Protein 4MTN (pdb70)

InterPro domains:
  IPR003029 S1 domain [PF00575] (108-163)
  IPR003029 S1 domain [PS50126] (108-172)
  IPR003029 S1 domain [SM00316] (106-170)
  IPR009019 K homology domain superfamily, prokaryotic type [SSF54814] (173-250)
  IPR009019 K homology domain superfamily, prokaryotic type [SSF54814] (253-314)
  IPR010213 Transcription factor NusA [TIGR01953] (72-314)
  IPR010995 DNA repair Rad51/transcription factor NusA, alpha-helical [SSF47794] (322-379)
  IPR012340 Nucleic acid-binding, OB-fold [G3DSA:2.40.50.140] (108-170)
  IPR012340 Nucleic acid-binding, OB-fold [SSF50249] (106-171)
  IPR013735 Transcription factor NusA, N-terminal [PF08529] (5-56)
  IPR013735 Transcription factor NusA, N-terminal [PF08529] (65-97)
  IPR015946 K homology domain-like, alpha/beta [G3DSA:3.30.300.20] (171-249)
  IPR015946 K homology domain-like, alpha/beta [G3DSA:3.30.300.20] (250-319)
  IPR025249 Transcription factor NusA, first KH domain [PF13184] (171-248)
  IPR030842 Transcription factor NusA, prokaryotes [PTHR22648] (4-367)
  IPR036555 NusA, N-terminal domain superfamily [G3DSA:3.30.1480.10] (1-98)
  IPR036555 NusA, N-terminal domain superfamily [SSF69705] (4-95)
  IPR058582 NusA-like, second KH domain [PF26594] (253-316)
  IPR059158 NusA, second KH domain, bacteria [cd22529] (253-311)
  IPR059258 Transcription factor NusA, bacteria [MF_00945_B] (3-389)

Secondary structure (DSSP, 8-state):
-THHHHHHHHHHHHT---HHHHHHHHHHHHHHHHHHHH-SSS-EE----TTT----EETTEE--HHHHHHHHHTTSS------HHHHHHHHHHHHHHHGGGBTSEEEEEEEEE-SSEEEEE-SSSEEEEETT--TT----SS-EEEEEEEEEE---S-EEEEESSSHHHHHHHHHHH-HHHHTTSEEEEEEEEETTTEEEEEEEESSTTS-HHHHHHTTTSHHHHHHHHHTTS-EEEEEE--SSHHHHHHH---S--SEEEEE---EEEEE--HHHHHHHH-SSSHHHHHHHHHHTSEEE---HHHHHHHHHHHHHHHTSTT--HHHHHHHHHTT--SHHHHHTS-TTT------HHHHHHHHHHHHHHHHHHHHHHHHHHHHHHGGGGG--

B-factor: mean 73.34, std 25.52, range [29.55, 222.13]

Organism: Planctopirus limnophila (strain ATCC 43296 / DSM 3776 / IFAM 1008 / Mu 290) (NCBI:txid521674)

Structure (mmCIF, N/CA/C/O backbone):
data_4MTN
#
_entry.id   4MTN
#
_cell.length_a   162.026
_cell.length_b   54.065
_cell.length_c   62.859
_cell.angle_alpha   90.000
_cell.angle_beta   110.690
_cell.angle_gamma   90.000
#
_symmetry.space_group_name_H-M   'C 1 2 1'
#
loop_
_entity.id
_entity.type
_entity.pdbx_description
1 polymer 'Transcription termination factor NusA'
2 non-polymer 'SULFATE ION'
3 water water
#
loop_
_atom_site.group_PDB
_atom_site.id
_atom_site.type_symbol
_atom_site.label_atom_id
_atom_site.label_alt_id
_atom_site.label_comp_id
_atom_site.label_asym_id
_atom_site.label_entity_id
_atom_site.label_seq_id
_atom_site.pdbx_PDB_ins_code
_atom_site.Cartn_x
_atom_site.Cartn_y
_atom_site.Cartn_z
_atom_site.occupancy
_atom_site.B_iso_or_equiv
_atom_site.auth_seq_id
_atom_site.auth_comp_id
_atom_site.auth_asym_id
_atom_site.auth_atom_id
_atom_site.pdbx_PDB_model_num
ATOM 1 N N . GLY A 1 5 ? -0.252 76.010 -8.680 1.00 102.09 3 GLY A N 1
ATOM 2 C CA . GLY A 1 5 ? 0.451 76.135 -7.417 1.00 104.60 3 GLY A CA 1
ATOM 3 C C . GLY A 1 5 ? 0.526 74.822 -6.662 1.00 107.22 3 GLY A C 1
ATOM 4 O O . GLY A 1 5 ? 1.556 74.148 -6.671 1.00 102.94 3 GLY A O 1
ATOM 5 N N . ASN A 1 6 ? -0.573 74.457 -6.008 1.00 116.04 4 ASN A N 1
ATOM 6 C CA . ASN A 1 6 ? -0.634 73.211 -5.255 1.00 120.71 4 ASN A CA 1
ATOM 7 C C . ASN A 1 6 ? -0.963 72.030 -6.159 1.00 121.75 4 ASN A C 1
ATOM 8 O O . ASN A 1 6 ? -0.968 70.881 -5.718 1.00 123.19 4 ASN A O 1
ATOM 13 N N . GLU A 1 7 ? -1.240 72.324 -7.426 1.00 121.61 5 GLU A N 1
ATOM 14 C CA . GLU A 1 7 ? -1.500 71.289 -8.419 1.00 121.22 5 GLU A CA 1
ATOM 15 C C . GLU A 1 7 ? -0.247 70.447 -8.635 1.00 115.87 5 GLU A C 1
ATOM 16 O O . GLU A 1 7 ? -0.327 69.266 -8.973 1.00 116.54 5 GLU A O 1
ATOM 22 N N . VAL A 1 8 ? 0.909 71.070 -8.431 1.00 110.18 6 VAL A N 1
ATOM 23 C CA . VAL A 1 8 ? 2.189 70.384 -8.546 1.00 104.30 6 VAL A CA 1
ATOM 24 C C . VAL A 1 8 ? 2.401 69.438 -7.367 1.00 103.50 6 VAL A C 1
ATOM 25 O O . VAL A 1 8 ? 2.945 68.345 -7.525 1.00 101.61 6 VAL A O 1
ATOM 29 N N . LEU A 1 9 ? 1.960 69.865 -6.187 1.00 104.74 7 LEU A N 1
ATOM 30 C CA . LEU A 1 9 ? 2.096 69.061 -4.976 1.00 105.34 7 LEU A CA 1
ATOM 31 C C . LEU A 1 9 ? 1.296 67.766 -5.068 1.00 111.96 7 LEU A C 1
ATOM 32 O O . LEU A 1 9 ? 1.677 66.748 -4.489 1.00 114.41 7 LEU A O 1
ATOM 37 N N . ARG A 1 10 ? 0.185 67.811 -5.796 1.00 117.50 8 ARG A N 1
ATOM 38 C CA . ARG A 1 10 ? -0.646 66.632 -6.001 1.00 121.94 8 ARG A CA 1
ATOM 39 C C . ARG A 1 10 ? 0.092 65.595 -6.839 1.00 117.62 8 ARG A C 1
ATOM 40 O O . ARG A 1 10 ? -0.057 64.391 -6.632 1.00 117.51 8 ARG A O 1
ATOM 48 N N . ILE A 1 11 ? 0.889 66.077 -7.787 1.00 107.74 9 ILE A N 1
ATOM 49 C CA . ILE A 1 11 ? 1.616 65.206 -8.702 1.00 102.96 9 ILE A CA 1
ATOM 50 C C . ILE A 1 11 ? 2.841 64.571 -8.048 1.00 105.69 9 ILE A C 1
ATOM 51 O O . ILE A 1 11 ? 3.061 63.366 -8.168 1.00 107.24 9 ILE A O 1
ATOM 56 N N . VAL A 1 12 ? 3.631 65.384 -7.352 1.00 109.73 10 VAL A N 1
ATOM 57 C CA . VAL A 1 12 ? 4.872 64.905 -6.749 1.00 112.88 10 VAL A CA 1
ATOM 58 C C . VAL A 1 12 ? 4.605 63.882 -5.647 1.00 119.77 10 VAL A C 1
ATOM 59 O O . VAL A 1 12 ? 5.439 63.019 -5.381 1.00 123.22 10 VAL A O 1
ATOM 63 N N . ASP A 1 13 ? 3.443 63.982 -5.011 1.00 122.68 11 ASP A N 1
ATOM 64 C CA . ASP A 1 13 ? 3.048 63.019 -3.991 1.00 127.32 11 ASP A CA 1
ATOM 65 C C . ASP A 1 13 ? 2.501 61.748 -4.633 1.00 129.10 11 ASP A C 1
ATOM 66 O O . ASP A 1 13 ? 2.699 60.647 -4.119 1.00 132.04 11 ASP A O 1
ATOM 71 N N . SER A 1 14 ? 1.813 61.911 -5.758 1.00 128.99 12 SER A N 1
ATOM 72 C CA . SER A 1 14 ? 1.220 60.785 -6.472 1.00 131.38 12 SER A CA 1
ATOM 73 C C . SER A 1 14 ? 2.292 59.861 -7.040 1.00 127.53 12 SER A C 1
ATOM 74 O O . SER A 1 14 ? 2.173 58.638 -6.964 1.00 132.56 12 SER A O 1
ATOM 77 N N . ILE A 1 15 ? 3.336 60.453 -7.610 1.00 113.88 13 ILE A N 1
ATOM 78 C CA . ILE A 1 15 ? 4.438 59.686 -8.179 1.00 106.92 13 ILE A CA 1
ATOM 79 C C . ILE A 1 15 ? 5.274 59.050 -7.068 1.00 106.62 13 ILE A C 1
ATOM 80 O O . ILE A 1 15 ? 5.664 57.885 -7.162 1.00 109.10 13 ILE A O 1
ATOM 85 N N . HIS A 1 16 ? 5.528 59.818 -6.011 1.00 103.97 14 HIS A N 1
ATOM 86 C CA . HIS A 1 16 ? 6.296 59.333 -4.867 1.00 104.32 14 HIS A CA 1
ATOM 87 C C . HIS A 1 16 ? 5.621 58.135 -4.203 1.00 110.25 14 HIS A C 1
ATOM 88 O O . HIS A 1 16 ? 6.290 57.222 -3.720 1.00 110.39 14 HIS A O 1
ATOM 95 N N . ARG A 1 17 ? 4.293 58.146 -4.186 1.00 118.42 15 ARG A N 1
ATOM 96 C CA . ARG A 1 17 ? 3.523 57.056 -3.597 1.00 127.00 15 ARG A CA 1
ATOM 97 C C . ARG A 1 17 ? 3.442 55.862 -4.545 1.00 129.98 15 ARG A C 1
ATOM 98 O O . ARG A 1 17 ? 3.397 54.712 -4.107 1.00 136.74 15 ARG A O 1
ATOM 106 N N . ASP A 1 18 ? 3.427 56.142 -5.845 1.00 120.51 16 ASP A N 1
ATOM 107 C CA . ASP A 1 18 ? 3.316 55.096 -6.857 1.00 119.68 16 ASP A CA 1
ATOM 108 C C . ASP A 1 18 ? 4.673 54.496 -7.218 1.00 115.63 16 ASP A C 1
ATOM 109 O O . ASP A 1 18 ? 4.923 53.316 -6.974 1.00 118.79 16 ASP A O 1
ATOM 111 N N . LYS A 1 19 ? 5.544 55.314 -7.801 1.00 110.12 17 LYS A N 1
ATOM 112 C CA . LYS A 1 19 ? 6.845 54.850 -8.279 1.00 107.85 17 LYS A CA 1
ATOM 113 C C . LYS A 1 19 ? 7.840 54.603 -7.145 1.00 109.04 17 LYS A C 1
ATOM 114 O O . LYS A 1 19 ? 8.935 54.086 -7.377 1.00 107.94 17 LYS A O 1
ATOM 116 N N . SER A 1 20 ? 7.453 54.981 -5.928 1.00 113.94 18 SER A N 1
ATOM 117 C CA . SER A 1 20 ? 8.268 54.772 -4.730 1.00 119.39 18 SER A CA 1
ATOM 118 C C . SER A 1 20 ? 9.657 55.402 -4.832 1.00 119.98 18 SER A C 1
ATOM 119 O O . SER A 1 20 ? 10.667 54.741 -4.592 1.00 122.30 18 SER A O 1
ATOM 122 N N . ILE A 1 21 ? 9.696 56.682 -5.189 1.00 114.69 19 ILE A N 1
ATOM 123 C CA . ILE A 1 21 ? 10.942 57.442 -5.207 1.00 110.41 19 ILE A CA 1
ATOM 124 C C . ILE A 1 21 ? 10.747 58.761 -4.464 1.00 107.64 19 ILE A C 1
ATOM 125 O O . ILE A 1 21 ? 9.652 59.324 -4.470 1.00 109.76 19 ILE A O 1
ATOM 130 N N . ASP A 1 22 ? 11.807 59.248 -3.825 1.00 103.27 20 ASP A N 1
ATOM 131 C CA . ASP A 1 22 ? 11.701 60.409 -2.945 1.00 100.28 20 ASP A CA 1
ATOM 132 C C . ASP A 1 22 ? 11.314 61.678 -3.701 1.00 89.82 20 ASP A C 1
ATOM 133 O O . ASP A 1 22 ? 11.556 61.797 -4.903 1.00 83.75 20 ASP A O 1
ATOM 138 N N . LYS A 1 23 ? 10.710 62.618 -2.979 1.00 87.38 21 LYS A N 1
ATOM 139 C CA . LYS A 1 23 ? 10.166 63.839 -3.566 1.00 82.65 21 LYS A CA 1
ATOM 140 C C . LYS A 1 23 ? 11.208 64.689 -4.287 1.00 77.72 21 LYS A C 1
ATOM 141 O O . LYS A 1 23 ? 10.932 65.243 -5.350 1.00 77.11 21 LYS A O 1
ATOM 147 N N . GLU A 1 24 ? 12.398 64.792 -3.703 1.00 75.83 22 GLU A N 1
ATOM 148 C CA . GLU A 1 24 ? 13.437 65.672 -4.231 1.00 73.07 22 GLU A CA 1
ATOM 149 C C . GLU A 1 24 ? 13.827 65.299 -5.659 1.00 73.43 22 GLU A C 1
ATOM 150 O O . GLU A 1 24 ? 14.133 66.170 -6.474 1.00 72.14 22 GLU A O 1
ATOM 156 N N . ILE A 1 25 ? 13.812 64.004 -5.956 1.00 74.68 23 ILE A N 1
ATOM 157 C CA . ILE A 1 25 ? 14.078 63.533 -7.309 1.00 73.90 23 ILE A CA 1
ATOM 158 C C . ILE A 1 25 ? 12.905 63.882 -8.219 1.00 75.19 23 ILE A C 1
ATOM 159 O O . ILE A 1 25 ? 13.093 64.298 -9.364 1.00 75.00 23 ILE A O 1
ATOM 164 N N . VAL A 1 26 ? 11.694 63.723 -7.694 1.00 76.78 24 VAL A N 1
ATOM 165 C CA . VAL A 1 26 ? 10.480 64.019 -8.446 1.00 74.81 24 VAL A CA 1
ATOM 166 C C . VAL A 1 26 ? 10.380 65.506 -8.778 1.00 74.17 24 VAL A C 1
ATOM 167 O O . VAL A 1 26 ? 10.033 65.874 -9.900 1.00 72.26 24 VAL A O 1
ATOM 171 N N . PHE A 1 27 ? 10.688 66.355 -7.799 1.00 74.97 25 PHE A N 1
ATOM 172 C CA . PHE A 1 27 ? 10.685 67.801 -8.005 1.00 72.12 25 PHE A CA 1
ATOM 173 C C . PHE A 1 27 ? 11.622 68.196 -9.140 1.00 70.88 25 PHE A C 1
ATOM 174 O O . PHE A 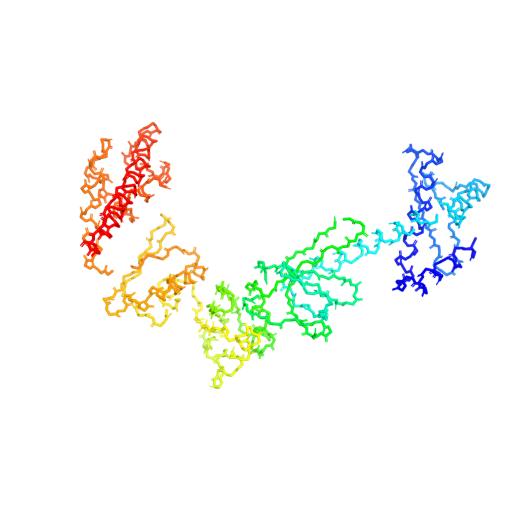1 27 ? 11.261 68.997 -10.001 1.00 70.71 25 PHE A O 1
ATOM 182 N N . GLU A 1 28 ? 12.823 67.626 -9.134 1.00 70.64 26 GLU A N 1
ATOM 183 C CA . GLU A 1 28 ? 13.800 67.878 -10.187 1.00 72.04 26 GLU A CA 1
ATOM 184 C C . GLU A 1 28 ? 13.274 67.422 -11.544 1.00 64.36 26 GLU A C 1
ATOM 185 O O . GLU A 1 28 ? 13.512 68.071 -12.562 1.00 59.91 26 GLU A O 1
ATOM 191 N N . GLY A 1 29 ? 12.555 66.304 -11.547 1.00 62.91 27 GLY A N 1
ATOM 192 C CA . GLY A 1 29 ? 11.976 65.772 -12.766 1.00 60.60 27 GLY A CA 1
ATOM 193 C C . GLY A 1 29 ? 10.891 66.671 -13.326 1.00 59.63 27 GLY A C 1
ATOM 194 O O . GLY A 1 29 ? 10.857 66.944 -14.526 1.00 59.63 27 GLY A O 1
ATOM 195 N N . VAL A 1 30 ? 10.003 67.133 -12.451 1.00 60.72 28 VAL A N 1
ATOM 196 C CA . VAL A 1 30 ? 8.918 68.023 -12.850 1.00 60.68 28 VAL A CA 1
ATOM 197 C C . VAL A 1 30 ? 9.469 69.352 -13.361 1.00 60.75 28 VAL A C 1
ATOM 198 O O . VAL A 1 30 ? 8.953 69.918 -14.325 1.00 64.17 28 VAL A O 1
ATOM 202 N N . GLU A 1 31 ? 10.525 69.838 -12.716 1.00 62.17 29 GLU A N 1
ATOM 203 C CA . GLU A 1 31 ? 11.188 71.066 -13.144 1.00 62.94 29 GLU A CA 1
ATOM 204 C C . GLU A 1 31 ? 11.707 70.935 -14.571 1.00 63.60 29 GLU A C 1
ATOM 205 O O . GLU A 1 31 ? 11.511 71.827 -15.395 1.00 68.62 29 GLU A O 1
ATOM 211 N N . GLN A 1 32 ? 12.360 69.814 -14.858 1.00 60.58 30 GLN A N 1
ATOM 212 C CA . GLN A 1 32 ? 12.908 69.566 -16.186 1.00 56.96 30 GLN A CA 1
ATOM 213 C C . GLN A 1 32 ? 11.803 69.413 -17.227 1.00 57.09 30 GLN A C 1
ATOM 214 O O . GLN A 1 32 ? 12.011 69.687 -18.409 1.00 58.68 30 GLN A O 1
ATOM 220 N N . ALA A 1 33 ? 10.629 68.974 -16.782 1.00 54.94 31 ALA A N 1
ATOM 221 C CA . ALA A 1 33 ? 9.475 68.851 -17.666 1.00 56.66 31 ALA A CA 1
ATOM 222 C C . ALA A 1 33 ? 8.910 70.229 -17.996 1.00 57.56 31 ALA A C 1
ATOM 223 O O . ALA A 1 33 ? 8.541 70.502 -19.139 1.00 57.18 31 ALA A O 1
ATOM 225 N N . ILE A 1 34 ? 8.845 71.091 -16.986 1.00 57.53 32 ILE A N 1
ATOM 226 C CA . ILE A 1 34 ? 8.408 72.469 -17.173 1.00 59.06 32 ILE A CA 1
ATOM 227 C C . ILE A 1 34 ? 9.418 73.225 -18.029 1.00 59.30 32 ILE A C 1
ATOM 228 O O . ILE A 1 34 ? 9.048 74.007 -18.906 1.00 62.51 32 ILE A O 1
ATOM 233 N N . LEU A 1 35 ? 10.697 72.972 -17.771 1.00 58.28 33 LEU A N 1
ATOM 234 C CA . LEU A 1 35 ? 11.780 73.614 -18.507 1.00 58.81 33 LEU A CA 1
ATOM 235 C C . LEU A 1 35 ? 11.726 73.275 -19.993 1.00 61.64 33 LEU A C 1
ATOM 236 O O . LEU A 1 35 ? 11.873 74.153 -20.843 1.00 61.06 33 LEU A O 1
ATOM 241 N N . SER A 1 36 ? 11.514 71.998 -20.300 1.00 62.87 34 SER A N 1
ATOM 242 C CA . SER A 1 36 ? 11.407 71.552 -21.684 1.00 65.55 34 SER A CA 1
ATOM 243 C C . SER A 1 36 ? 10.186 72.169 -22.357 1.00 61.83 34 SER A C 1
ATOM 244 O O . SER A 1 36 ? 10.224 72.514 -23.538 1.00 61.78 34 SER A O 1
ATOM 247 N N . ALA A 1 37 ? 9.106 72.307 -21.595 1.00 59.01 35 ALA A N 1
ATOM 248 C CA . ALA A 1 37 ? 7.888 72.930 -22.097 1.00 58.06 35 ALA A CA 1
ATOM 249 C C . ALA A 1 37 ? 8.107 74.419 -22.336 1.00 60.69 35 ALA A C 1
ATOM 250 O O . ALA A 1 37 ? 7.509 75.010 -23.234 1.00 62.42 35 ALA A O 1
ATOM 252 N N . ALA A 1 38 ? 8.973 75.018 -21.525 1.00 60.76 36 ALA A N 1
ATOM 253 C CA . ALA A 1 38 ? 9.299 76.431 -21.660 1.00 61.44 36 ALA A CA 1
ATOM 254 C C . ALA A 1 38 ? 10.254 76.659 -22.827 1.00 63.74 36 ALA A C 1
ATOM 255 O O . ALA A 1 38 ? 10.182 77.684 -23.504 1.00 68.73 36 ALA A O 1
ATOM 257 N N . ARG A 1 39 ? 11.148 75.699 -23.055 1.00 64.12 37 ARG A N 1
ATOM 258 C CA . ARG A 1 39 ? 12.097 75.781 -24.161 1.00 65.42 37 ARG A CA 1
ATOM 259 C C . ARG A 1 39 ? 11.384 75.758 -25.507 1.00 67.99 37 ARG A C 1
ATOM 260 O O . ARG A 1 39 ? 11.746 76.494 -26.424 1.00 69.47 37 ARG A O 1
ATOM 268 N N . LYS A 1 40 ? 10.371 74.905 -25.622 1.00 67.07 38 LYS A N 1
ATOM 269 C CA . LYS A 1 40 ? 9.642 74.757 -26.874 1.00 73.72 38 LYS A CA 1
ATOM 270 C C . LYS A 1 40 ? 8.811 75.998 -27.180 1.00 73.87 38 LYS A C 1
ATOM 271 O O . LYS A 1 40 ? 8.704 76.415 -28.333 1.00 76.20 38 LYS A O 1
ATOM 277 N N . HIS A 1 41 ? 8.221 76.584 -26.142 1.00 70.97 39 HIS A N 1
ATOM 278 C CA . HIS A 1 41 ? 7.382 77.765 -26.312 1.00 69.89 39 HIS A CA 1
ATOM 279 C C . HIS A 1 41 ? 8.195 79.024 -26.609 1.00 68.24 39 HIS A C 1
ATOM 280 O O . HIS A 1 41 ? 7.935 79.721 -27.590 1.00 70.44 39 HIS A O 1
ATOM 287 N N . PHE A 1 42 ? 9.181 79.308 -25.763 1.00 65.66 40 PHE A N 1
ATOM 288 C CA . PHE A 1 42 ? 9.961 80.538 -25.878 1.00 67.96 40 PHE A CA 1
ATOM 289 C C . PHE A 1 42 ? 11.087 80.446 -26.906 1.00 68.78 40 PHE A C 1
ATOM 290 O O . PHE A 1 42 ? 11.571 81.466 -27.396 1.00 71.38 40 PHE A O 1
ATOM 298 N N . GLY A 1 43 ? 11.500 79.227 -27.233 1.00 67.92 41 GLY A N 1
ATOM 299 C CA . GLY A 1 43 ? 12.594 79.029 -28.166 1.00 73.37 41 GLY A CA 1
ATOM 300 C C . GLY A 1 43 ? 13.919 78.827 -27.455 1.00 78.17 41 GLY A C 1
ATOM 301 O O . GLY A 1 43 ? 13.983 78.855 -26.226 1.00 75.27 41 GLY A O 1
ATOM 302 N N . GLU A 1 44 ? 14.979 78.626 -28.232 1.00 86.19 42 GLU A N 1
ATOM 303 C CA . GLU A 1 44 ? 16.303 78.372 -27.674 1.00 93.83 42 GLU A CA 1
ATOM 304 C C . GLU A 1 44 ? 17.101 79.658 -27.471 1.00 104.45 42 GLU A C 1
ATOM 305 O O . GLU A 1 44 ? 18.191 79.635 -26.899 1.00 105.86 42 GLU A O 1
ATOM 307 N N . GLU A 1 45 ? 16.555 80.774 -27.945 1.00 114.70 43 GLU A N 1
ATOM 308 C CA . GLU A 1 45 ? 17.237 82.063 -27.866 1.00 120.40 43 GLU A CA 1
ATOM 309 C C . GLU A 1 45 ? 17.465 82.521 -26.426 1.00 118.41 43 GLU A C 1
ATOM 310 O O . GLU A 1 45 ? 18.597 82.786 -26.022 1.00 119.65 43 GLU A O 1
ATOM 312 N N . GLU A 1 46 ? 16.385 82.609 -25.657 1.00 113.35 44 GLU A N 1
ATOM 313 C CA . GLU A 1 46 ? 16.456 83.118 -24.291 1.00 108.60 44 GLU A CA 1
ATOM 314 C C . GLU A 1 46 ? 16.910 82.054 -23.297 1.00 103.90 44 GLU A C 1
ATOM 315 O O . GLU A 1 46 ? 16.536 80.886 -23.408 1.00 103.62 44 GLU A O 1
ATOM 317 N N . VAL A 1 47 ? 17.717 82.468 -22.325 1.00 98.17 45 VAL A N 1
ATOM 318 C CA . VAL A 1 47 ? 18.148 81.579 -21.252 1.00 88.31 45 VAL A CA 1
ATOM 319 C C . VAL A 1 47 ? 16.987 81.320 -20.299 1.00 80.32 45 VAL A C 1
ATOM 320 O O . VAL A 1 47 ? 16.384 82.256 -19.776 1.00 80.41 45 VAL A O 1
ATOM 324 N N . ILE A 1 48 ? 16.673 80.048 -20.077 1.00 74.04 46 ILE A N 1
ATOM 325 C CA . ILE A 1 48 ? 15.526 79.688 -19.253 1.00 69.82 46 ILE A CA 1
ATOM 326 C C . ILE A 1 48 ? 15.935 78.879 -18.026 1.00 70.28 46 ILE A C 1
ATOM 327 O O . ILE A 1 48 ? 16.738 77.950 -18.116 1.00 69.54 46 ILE A O 1
ATOM 332 N N . GLU A 1 49 ? 15.378 79.247 -16.877 1.00 72.86 47 GLU A N 1
ATOM 333 C CA . GLU A 1 49 ? 15.603 78.511 -15.640 1.00 75.80 47 GLU A CA 1
ATOM 334 C C . GLU A 1 49 ? 14.285 78.341 -14.893 1.00 72.49 47 GLU A C 1
ATOM 335 O O . GLU A 1 49 ? 13.425 79.221 -14.924 1.00 69.23 47 GLU A O 1
ATOM 341 N N . VAL A 1 50 ? 14.128 77.202 -14.228 1.00 73.47 48 VAL A N 1
ATOM 342 C CA . VAL A 1 50 ? 12.885 76.897 -13.533 1.00 73.80 48 VAL A CA 1
ATOM 343 C C . VAL A 1 50 ? 13.149 76.371 -12.123 1.00 78.23 48 VAL A C 1
ATOM 344 O O . VAL A 1 50 ? 14.047 75.555 -11.907 1.00 79.18 48 VAL A O 1
ATOM 348 N N . HIS A 1 51 ? 12.373 76.862 -11.162 1.00 79.25 49 HIS A N 1
ATOM 349 C CA . HIS A 1 51 ? 12.470 76.395 -9.787 1.00 79.80 49 HIS A CA 1
ATOM 350 C C . HIS A 1 51 ? 11.089 76.210 -9.173 1.00 75.06 49 HIS A C 1
ATOM 351 O O . HIS A 1 51 ? 10.212 77.058 -9.325 1.00 74.41 49 HIS A O 1
ATOM 358 N N . ILE A 1 52 ? 10.900 75.093 -8.482 1.00 73.21 50 ILE A N 1
ATOM 359 C CA . ILE A 1 52 ? 9.652 74.842 -7.777 1.00 73.16 50 ILE A CA 1
ATOM 360 C C . ILE A 1 52 ? 9.882 74.896 -6.275 1.00 76.45 50 ILE A C 1
ATOM 361 O O . ILE A 1 52 ? 10.703 74.152 -5.742 1.00 78.04 50 ILE A O 1
ATOM 366 N N . ASP A 1 53 ? 9.166 75.790 -5.601 1.00 82.04 51 ASP A N 1
ATOM 367 C CA . ASP A 1 53 ? 9.243 75.888 -4.149 1.00 88.11 51 ASP A CA 1
ATOM 368 C C . ASP A 1 53 ? 8.781 74.571 -3.539 1.00 88.51 51 ASP A C 1
ATOM 369 O O . ASP A 1 53 ? 7.706 74.073 -3.863 1.00 91.00 51 ASP A O 1
ATOM 374 N N . ARG A 1 54 ? 9.603 74.004 -2.663 1.00 88.85 52 ARG A N 1
ATOM 375 C CA . ARG A 1 54 ? 9.331 72.684 -2.108 1.00 89.40 52 ARG A CA 1
ATOM 376 C C . ARG A 1 54 ? 8.100 72.676 -1.203 1.00 95.58 52 ARG A C 1
ATOM 377 O O . ARG A 1 54 ? 7.285 71.756 -1.264 1.00 96.80 52 ARG A O 1
ATOM 385 N N . THR A 1 55 ? 7.970 73.697 -0.362 1.00 100.70 53 THR A N 1
ATOM 386 C CA . THR A 1 55 ? 6.847 73.773 0.566 1.00 107.72 53 THR A CA 1
ATOM 387 C C . THR A 1 55 ? 5.521 74.095 -0.126 1.00 111.38 53 THR A C 1
ATOM 388 O O . THR A 1 55 ? 4.546 73.358 0.016 1.00 115.09 53 THR A O 1
ATOM 392 N N . SER A 1 56 ? 5.490 75.196 -0.872 1.00 111.76 54 SER A N 1
ATOM 393 C CA . SER A 1 56 ? 4.256 75.656 -1.507 1.00 115.22 54 SER A CA 1
ATOM 394 C C . SER A 1 56 ? 3.941 74.923 -2.811 1.00 111.54 54 SER A C 1
ATOM 395 O O . SER A 1 56 ? 2.792 74.565 -3.065 1.00 114.26 54 SER A O 1
ATOM 398 N N . GLY A 1 57 ? 4.959 74.709 -3.638 1.00 107.83 55 GLY A N 1
ATOM 399 C CA . GLY A 1 57 ? 4.778 73.996 -4.890 1.00 104.29 55 GLY A CA 1
ATOM 400 C C . GLY A 1 57 ? 4.633 74.893 -6.105 1.00 102.01 55 GLY A C 1
ATOM 401 O O . GLY A 1 57 ? 4.442 74.407 -7.219 1.00 100.56 55 GLY A O 1
ATOM 402 N N . GLN A 1 58 ? 4.723 76.203 -5.896 1.00 102.40 56 GLN A N 1
ATOM 403 C CA . GLN A 1 58 ? 4.559 77.161 -6.987 1.00 100.38 56 GLN A CA 1
ATOM 404 C C . GLN A 1 58 ? 5.814 77.257 -7.855 1.00 92.74 56 GLN A C 1
ATOM 405 O O . GLN A 1 58 ? 6.894 77.589 -7.365 1.00 91.34 56 GLN A O 1
ATOM 411 N N . PRO A 1 59 ? 5.670 76.952 -9.154 1.00 92.46 57 PRO A N 1
ATOM 412 C CA . PRO A 1 59 ? 6.770 76.988 -10.127 1.00 90.16 57 PRO A CA 1
ATOM 413 C C . PRO A 1 59 ? 7.285 78.400 -10.402 1.00 93.04 57 PRO A C 1
ATOM 414 O O . PRO A 1 59 ? 6.495 79.318 -10.622 1.00 91.64 57 PRO A O 1
ATOM 426 N N . VAL A 1 61 ? 9.467 80.385 -13.068 1.00 92.17 59 VAL A N 1
ATOM 427 C CA . VAL A 1 61 ? 10.052 80.279 -14.401 1.00 92.39 59 VAL A CA 1
ATOM 428 C C . VAL A 1 61 ? 10.592 81.619 -14.891 1.00 93.41 59 VAL A C 1
ATOM 429 O O . VAL A 1 61 ? 9.841 82.581 -15.053 1.00 94.85 59 VAL A O 1
ATOM 433 N N . LYS A 1 62 ? 11.899 81.671 -15.131 1.00 94.28 60 LYS A N 1
ATOM 434 C CA . LYS A 1 62 ? 12.545 82.898 -15.584 1.00 99.70 60 LYS A CA 1
ATOM 435 C C . LYS A 1 62 ? 13.133 82.762 -16.985 1.00 98.21 60 LYS A C 1
ATOM 436 O O . LYS A 1 62 ? 13.730 81.741 -17.325 1.00 95.79 60 LYS A O 1
ATOM 442 N N . THR A 1 63 ? 12.960 83.805 -17.790 1.00 100.53 61 THR A N 1
ATOM 443 C CA . THR A 1 63 ? 13.582 83.876 -19.107 1.00 101.85 61 THR A CA 1
ATOM 444 C C . THR A 1 63 ? 14.545 85.057 -19.154 1.00 107.88 61 THR A C 1
ATOM 445 O O . THR A 1 63 ? 14.126 86.211 -19.054 1.00 112.67 61 THR A O 1
ATOM 449 N N . ASN A 1 64 ? 15.834 84.753 -19.300 1.00 110.17 62 ASN A N 1
ATOM 450 C CA . ASN A 1 64 ? 16.898 85.755 -19.255 1.00 113.91 62 ASN A CA 1
ATOM 451 C C . ASN A 1 64 ? 16.877 86.555 -17.955 1.00 115.82 62 ASN A C 1
ATOM 452 O O . ASN A 1 64 ? 17.157 87.754 -17.947 1.00 121.06 62 ASN A O 1
ATOM 457 N N . GLY A 1 65 ? 16.540 85.881 -16.859 1.00 110.24 63 GLY A N 1
ATOM 458 C CA . GLY A 1 65 ? 16.496 86.511 -15.553 1.00 108.87 63 GLY A CA 1
ATOM 459 C C . GLY A 1 65 ? 15.188 87.227 -15.277 1.00 106.51 63 GLY A C 1
ATOM 460 O O . GLY A 1 65 ? 14.984 87.767 -14.190 1.00 106.56 63 GLY A O 1
ATOM 461 N N . ARG A 1 66 ? 14.299 87.228 -16.264 1.00 105.74 64 ARG A N 1
ATOM 462 C CA . ARG A 1 66 ? 13.020 87.918 -16.143 1.00 108.07 64 ARG A CA 1
ATOM 463 C C . ARG A 1 66 ? 11.865 86.933 -15.984 1.00 106.75 64 ARG A C 1
ATOM 464 O O . ARG A 1 66 ? 11.844 85.881 -16.621 1.00 103.40 64 ARG A O 1
ATOM 472 N N . GLU A 1 67 ? 10.907 87.285 -15.133 1.00 113.35 65 GLU A N 1
ATOM 473 C CA . GLU A 1 67 ? 9.727 86.458 -14.914 1.00 117.74 65 GLU A CA 1
ATOM 474 C C . GLU A 1 67 ? 8.839 86.412 -16.152 1.00 117.76 65 GLU A C 1
ATOM 475 O O . GLU A 1 67 ? 8.925 87.278 -17.023 1.00 120.31 65 GLU A O 1
ATOM 481 N N . ILE A 1 68 ? 7.988 85.394 -16.225 1.00 113.83 66 ILE A N 1
ATOM 482 C CA . ILE A 1 68 ? 7.062 85.251 -17.342 1.00 106.41 66 ILE A CA 1
ATOM 483 C C . ILE A 1 68 ? 5.629 85.495 -16.878 1.00 106.75 66 ILE A C 1
ATOM 484 O O . ILE A 1 68 ? 5.302 85.283 -15.709 1.00 105.66 66 ILE A O 1
ATOM 489 N N . ASP A 1 69 ? 4.788 85.963 -17.796 1.00 108.81 67 ASP A N 1
ATOM 490 C CA . ASP A 1 69 ? 3.397 86.284 -17.486 1.00 111.73 67 ASP A CA 1
ATOM 491 C C . ASP A 1 69 ? 2.640 85.083 -16.932 1.00 110.30 67 ASP A C 1
ATOM 492 O O . ASP A 1 69 ? 2.904 83.943 -17.311 1.00 107.80 67 ASP A O 1
ATOM 497 N N . ARG A 1 70 ? 1.702 85.350 -16.027 1.00 114.51 68 ARG A N 1
ATOM 498 C CA . ARG A 1 70 ? 0.869 84.305 -15.441 1.00 117.82 68 ARG A CA 1
ATOM 499 C C . ARG A 1 70 ? 0.054 83.594 -16.515 1.00 118.03 68 ARG A C 1
ATOM 500 O O . ARG A 1 70 ? -0.243 82.405 -16.399 1.00 116.43 68 ARG A O 1
ATOM 508 N N . ASP A 1 71 ? -0.309 84.341 -17.554 1.00 119.64 69 ASP A N 1
ATOM 509 C CA . ASP A 1 71 ? -1.046 83.799 -18.688 1.00 120.54 69 ASP A CA 1
ATOM 510 C C . ASP A 1 71 ? -0.295 82.648 -19.349 1.00 120.05 69 ASP A C 1
ATOM 511 O O . ASP A 1 71 ? -0.749 81.504 -19.327 1.00 120.64 69 ASP A O 1
ATOM 516 N N . GLU A 1 72 ? 0.858 82.961 -19.933 1.00 118.34 70 GLU A N 1
ATOM 517 C CA . GLU A 1 72 ? 1.663 81.970 -20.639 1.00 115.23 70 GLU A CA 1
ATOM 518 C C . GLU A 1 72 ? 2.201 80.892 -19.701 1.00 110.01 70 GLU A C 1
ATOM 519 O O . GLU A 1 72 ? 2.452 79.763 -20.124 1.00 107.98 70 GLU A O 1
ATOM 525 N N . LEU A 1 73 ? 2.379 81.242 -18.431 1.00 107.23 71 LEU A N 1
ATOM 526 C CA . LEU A 1 73 ? 2.820 80.277 -17.431 1.00 102.71 71 LEU A CA 1
ATOM 527 C C . LEU A 1 73 ? 1.725 79.248 -17.173 1.00 104.85 71 LEU A C 1
ATOM 528 O O . LEU A 1 73 ? 2.006 78.073 -16.935 1.00 102.48 71 LEU A O 1
ATOM 533 N N . GLY A 1 74 ? 0.476 79.699 -17.227 1.00 110.19 72 GLY A N 1
ATOM 534 C CA . GLY A 1 74 ? -0.663 78.818 -17.059 1.00 112.70 72 GLY A CA 1
ATOM 535 C C . GLY A 1 74 ? -0.769 77.811 -18.188 1.00 110.12 72 GLY A C 1
ATOM 536 O O . GLY A 1 74 ? -1.148 76.660 -17.972 1.00 106.70 72 GLY A O 1
ATOM 537 N N . ASP A 1 75 ? -0.429 78.249 -19.397 1.00 105.36 73 ASP A N 1
ATOM 538 C CA . ASP A 1 75 ? -0.449 77.375 -20.565 1.00 103.44 73 ASP A CA 1
ATOM 539 C C . ASP A 1 75 ? 0.610 76.284 -20.452 1.00 97.32 73 ASP A C 1
ATOM 540 O O . ASP A 1 75 ? 0.382 75.143 -20.849 1.00 94.87 73 ASP A O 1
ATOM 545 N N . ILE A 1 76 ? 1.768 76.644 -19.907 1.00 96.96 74 ILE A N 1
ATOM 546 C CA . ILE A 1 76 ? 2.866 75.698 -19.731 1.00 96.64 74 ILE A CA 1
ATOM 547 C C . ILE A 1 76 ? 2.525 74.629 -18.695 1.00 100.70 74 ILE A C 1
ATOM 548 O O . ILE A 1 76 ? 2.734 73.437 -18.927 1.00 99.17 74 ILE A O 1
ATOM 553 N N . LEU A 1 77 ? 1.994 75.061 -17.555 1.00 107.81 75 LEU A N 1
ATOM 554 C CA . LEU A 1 77 ? 1.658 74.148 -16.467 1.00 109.99 75 LEU A CA 1
ATOM 555 C C . LEU A 1 77 ? 0.521 73.201 -16.848 1.00 114.51 75 LEU A C 1
ATOM 556 O O . LEU A 1 77 ? 0.447 72.076 -16.353 1.00 114.30 75 LEU A O 1
ATOM 561 N N . GLY A 1 78 ? -0.362 73.663 -17.727 1.00 113.42 76 GLY A N 1
ATOM 562 C CA . GLY A 1 78 ? -1.483 72.856 -18.171 1.00 112.68 76 GLY A CA 1
ATOM 563 C C . GLY A 1 78 ? -1.123 71.966 -19.345 1.00 109.46 76 GLY A C 1
ATOM 564 O O . GLY A 1 78 ? -1.878 71.064 -19.708 1.00 110.79 76 GLY A O 1
ATOM 565 N N . ARG A 1 79 ? 0.038 72.223 -19.939 1.00 105.03 77 ARG A N 1
ATOM 566 C CA . ARG A 1 79 ? 0.506 71.452 -21.086 1.00 103.57 77 ARG A CA 1
ATOM 567 C C . ARG A 1 79 ? 1.378 70.288 -20.622 1.00 100.41 77 ARG A C 1
ATOM 568 O O . ARG A 1 79 ? 1.844 69.482 -21.426 1.00 98.20 77 ARG A O 1
ATOM 576 N N . ILE A 1 80 ? 1.584 70.209 -19.312 1.00 102.89 78 ILE A N 1
ATOM 577 C CA . ILE A 1 80 ? 2.425 69.179 -18.716 1.00 104.44 78 ILE A CA 1
ATOM 578 C C . ILE A 1 80 ? 1.601 68.264 -17.819 1.00 110.72 78 ILE A C 1
ATOM 579 O O . ILE A 1 80 ? 1.496 67.063 -18.068 1.00 110.48 78 ILE A O 1
ATOM 581 N N . SER A 1 81 ? 1.028 68.850 -16.770 1.00 119.28 79 SER A N 1
ATOM 582 C CA . SER A 1 81 ? 0.222 68.122 -15.791 1.00 123.68 79 SER A CA 1
ATOM 583 C C . SER A 1 81 ? -0.907 67.322 -16.437 1.00 127.35 79 SER A C 1
ATOM 584 O O . SER A 1 81 ? -1.297 66.268 -15.935 1.00 130.18 79 SER A O 1
ATOM 586 N N . ALA A 1 82 ? -1.429 67.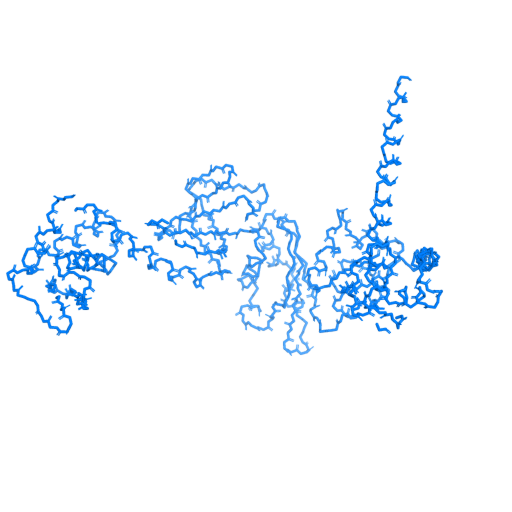828 -17.549 1.00 129.18 80 ALA A N 1
ATOM 587 C CA . ALA A 1 82 ? -2.465 67.123 -18.291 1.00 131.21 80 ALA A CA 1
ATOM 588 C C . ALA A 1 82 ? -1.887 65.887 -18.973 1.00 129.91 80 ALA A C 1
ATOM 589 O O . ALA A 1 82 ? -0.743 65.897 -19.429 1.00 129.26 80 ALA A O 1
ATOM 591 N N . GLN A 1 83 ? -2.681 64.823 -19.041 1.00 129.16 81 GLN A N 1
ATOM 592 C CA . GLN A 1 83 ? -2.215 63.558 -19.599 1.00 125.97 81 GLN A CA 1
ATOM 593 C C . GLN A 1 83 ? -2.019 63.639 -21.111 1.00 124.84 81 GLN A C 1
ATOM 594 O O . GLN A 1 83 ? -2.937 63.997 -21.851 1.00 126.39 81 GLN A O 1
ATOM 596 N N . THR A 1 84 ? -0.815 63.298 -21.561 1.00 120.39 82 THR A N 1
ATOM 597 C CA . THR A 1 84 ? -0.486 63.315 -22.981 1.00 118.54 82 THR A CA 1
ATOM 598 C C . THR A 1 84 ? 0.709 62.414 -23.271 1.00 115.83 82 THR A C 1
ATOM 599 O O . THR A 1 84 ? 1.150 62.299 -24.415 1.00 116.49 82 THR A O 1
ATOM 601 N N . LYS A 1 86 ? 2.338 63.296 -19.956 1.00 104.28 84 LYS A N 1
ATOM 602 C CA . LYS A 1 86 ? 2.031 62.330 -18.908 1.00 104.25 84 LYS A CA 1
ATOM 603 C C . LYS A 1 86 ? 3.222 61.421 -18.628 1.00 103.33 84 LYS A C 1
ATOM 604 O O . LYS A 1 86 ? 3.866 61.531 -17.584 1.00 102.36 84 LYS A O 1
ATOM 606 N N . GLN A 1 87 ? 3.508 60.521 -19.564 1.00 104.84 85 GLN A N 1
ATOM 607 C CA . GLN A 1 87 ? 4.632 59.602 -19.420 1.00 103.20 85 GLN A CA 1
ATOM 608 C C . GLN A 1 87 ? 5.940 60.295 -19.787 1.00 99.27 85 GLN A C 1
ATOM 609 O O . GLN A 1 87 ? 7.024 59.812 -19.457 1.00 97.93 85 GLN A O 1
ATOM 615 N N . VAL A 1 88 ? 5.829 61.429 -20.472 1.00 96.39 86 VAL A N 1
ATOM 616 C CA . VAL A 1 88 ? 6.994 62.218 -20.852 1.00 91.27 86 VAL A CA 1
ATOM 617 C C . VAL A 1 88 ? 7.637 62.837 -19.616 1.00 88.83 86 VAL A C 1
ATOM 618 O O . VAL A 1 88 ? 8.861 62.942 -19.522 1.00 87.72 86 VAL A O 1
ATOM 630 N N . ILE A 1 90 ? 7.463 61.537 -16.591 1.00 85.69 88 ILE A N 1
ATOM 631 C CA . ILE A 1 90 ? 8.070 60.424 -15.870 1.00 85.84 88 ILE A CA 1
ATOM 632 C C . ILE A 1 90 ? 9.438 60.092 -16.459 1.00 85.62 88 ILE A C 1
ATOM 633 O O . ILE A 1 90 ? 10.348 59.672 -15.744 1.00 82.98 88 ILE A O 1
ATOM 638 N N . GLN A 1 91 ? 9.576 60.292 -17.766 1.00 87.61 89 GLN A N 1
ATOM 639 C CA . GLN A 1 91 ? 10.852 60.085 -18.442 1.00 90.64 89 GLN A CA 1
ATOM 640 C C . GLN A 1 91 ? 11.890 61.078 -17.927 1.00 87.55 89 GLN A C 1
ATOM 641 O O . GLN A 1 91 ? 13.078 60.766 -17.851 1.00 88.38 89 GLN A O 1
ATOM 647 N N . LYS A 1 92 ? 11.432 62.275 -17.572 1.00 79.83 90 LYS A N 1
ATOM 648 C CA . LYS A 1 92 ? 12.298 63.285 -16.977 1.00 70.74 90 LYS A CA 1
ATOM 649 C C . LYS A 1 92 ? 12.611 62.943 -15.523 1.00 62.14 90 LYS A C 1
ATOM 650 O O . LYS A 1 92 ? 13.719 63.183 -15.044 1.00 56.80 90 LYS A O 1
ATOM 656 N N . ILE A 1 93 ? 11.626 62.383 -14.826 1.00 63.27 91 ILE A N 1
ATOM 657 C CA . ILE A 1 93 ? 11.801 61.989 -13.432 1.00 65.57 91 ILE A CA 1
ATOM 658 C C . ILE A 1 93 ? 12.759 60.805 -13.319 1.00 69.04 91 ILE A C 1
ATOM 659 O O . ILE A 1 93 ? 13.644 60.791 -12.462 1.00 68.50 91 ILE A O 1
ATOM 664 N N . ARG A 1 94 ? 12.580 59.817 -14.191 1.00 71.65 92 ARG A N 1
ATOM 665 C CA . ARG A 1 94 ? 13.473 58.664 -14.239 1.00 73.19 92 ARG A CA 1
ATOM 666 C C . ARG A 1 94 ? 14.875 59.089 -14.661 1.00 69.75 92 ARG A C 1
ATOM 667 O O . ARG A 1 94 ? 15.869 58.495 -14.243 1.00 66.97 92 ARG A O 1
ATOM 675 N N . GLU A 1 95 ? 14.943 60.122 -15.494 1.00 71.31 93 GLU A N 1
ATOM 676 C CA . GLU A 1 95 ? 16.218 60.672 -15.932 1.00 71.76 93 GLU A CA 1
ATOM 677 C C . GLU A 1 95 ? 16.922 61.351 -14.764 1.00 61.55 93 GLU A C 1
ATOM 678 O O . GLU A 1 95 ? 18.147 61.302 -14.649 1.00 56.09 93 GLU A O 1
ATOM 684 N N . ALA A 1 96 ? 16.135 61.980 -13.895 1.00 57.99 94 ALA A N 1
ATOM 685 C CA . ALA A 1 96 ? 16.664 62.620 -12.697 1.00 52.57 94 ALA A CA 1
ATOM 686 C C . ALA A 1 96 ? 17.143 61.574 -11.698 1.00 50.87 94 ALA A C 1
ATOM 687 O O . ALA A 1 96 ? 18.186 61.739 -11.065 1.00 48.71 94 ALA A O 1
ATOM 689 N N . GLU A 1 97 ? 16.372 60.498 -11.565 1.00 55.67 95 GLU A N 1
ATOM 690 C CA . GLU A 1 97 ? 16.727 59.394 -10.680 1.00 56.10 95 GLU A CA 1
ATOM 691 C C . GLU A 1 97 ? 18.033 58.743 -11.120 1.00 53.27 95 GLU A C 1
ATOM 692 O O . GLU A 1 97 ? 18.892 58.429 -10.297 1.00 52.44 95 GLU A O 1
ATOM 698 N N . ARG A 1 98 ? 18.173 58.547 -12.427 1.00 56.56 96 ARG A N 1
ATOM 699 C CA . ARG A 1 98 ? 19.379 57.956 -12.994 1.00 59.97 96 ARG A CA 1
ATOM 700 C C . ARG A 1 98 ? 20.596 58.847 -12.746 1.00 56.42 96 ARG A C 1
ATOM 701 O O . ARG A 1 98 ? 21.678 58.357 -12.422 1.00 53.30 96 ARG A O 1
ATOM 709 N N . ASP A 1 99 ? 20.408 60.156 -12.890 1.00 56.44 97 ASP A N 1
ATOM 710 C CA . ASP A 1 99 ? 21.476 61.121 -12.646 1.00 57.06 97 ASP A CA 1
ATOM 711 C C . ASP A 1 99 ? 21.914 61.110 -11.183 1.00 56.22 97 ASP A C 1
ATOM 712 O O . ASP A 1 99 ? 23.101 61.240 -10.881 1.00 39.89 97 ASP A O 1
ATOM 717 N N . THR A 1 100 ? 20.951 60.952 -10.281 1.00 53.76 98 THR A N 1
ATOM 718 C CA . THR A 1 100 ? 21.234 60.924 -8.851 1.00 52.32 98 THR A CA 1
ATOM 719 C C . THR A 1 100 ? 21.964 59.645 -8.452 1.00 51.37 98 THR A C 1
ATOM 720 O O . THR A 1 100 ? 22.980 59.689 -7.756 1.00 51.30 98 THR A O 1
ATOM 724 N N . LEU A 1 101 ? 21.441 58.508 -8.902 1.00 50.60 99 LEU A N 1
ATOM 725 C CA . LEU A 1 101 ? 22.030 57.212 -8.583 1.00 50.19 99 LEU A CA 1
ATOM 726 C C . LEU A 1 101 ? 23.425 57.069 -9.181 1.00 51.22 99 LEU A C 1
ATOM 727 O O . LEU A 1 101 ? 24.271 56.362 -8.634 1.00 56.13 99 LEU A O 1
ATOM 732 N N . PHE A 1 102 ? 23.660 57.740 -10.304 1.00 45.32 100 PHE A N 1
ATOM 733 C CA . PHE A 1 102 ? 24.985 57.754 -10.911 1.00 37.32 100 PHE A CA 1
ATOM 734 C C . PHE A 1 102 ? 25.981 58.475 -10.008 1.00 40.96 100 PHE A C 1
ATOM 735 O O . PHE A 1 102 ? 27.093 57.999 -9.796 1.00 36.43 100 PHE A O 1
ATOM 743 N N . ASP A 1 103 ? 25.573 59.625 -9.479 1.00 42.71 101 ASP A N 1
ATOM 744 C CA . ASP A 1 103 ? 26.442 60.440 -8.636 1.00 44.07 101 ASP A CA 1
ATOM 745 C C . ASP A 1 103 ? 26.901 59.691 -7.390 1.00 41.95 101 ASP A C 1
ATOM 746 O O . ASP A 1 103 ? 28.047 59.822 -6.961 1.00 40.89 101 ASP A O 1
ATOM 751 N N . GLU A 1 104 ? 25.997 58.907 -6.814 1.00 39.13 102 GLU A N 1
ATOM 752 C CA . GLU A 1 104 ? 26.287 58.172 -5.590 1.00 40.50 102 GLU A CA 1
ATOM 753 C C . GLU A 1 104 ? 27.190 56.967 -5.840 1.00 45.72 102 GLU A C 1
ATOM 754 O O . GLU A 1 104 ? 28.185 56.771 -5.143 1.00 54.50 102 GLU A O 1
ATOM 760 N N . TYR A 1 105 ? 26.838 56.169 -6.842 1.00 43.89 103 TYR A N 1
ATOM 761 C CA . TYR A 1 105 ? 27.512 54.898 -7.092 1.00 43.82 103 TYR A CA 1
ATOM 762 C C . TYR A 1 105 ? 28.848 55.029 -7.827 1.00 46.45 103 TYR A C 1
ATOM 763 O O . TYR A 1 105 ? 29.720 54.171 -7.682 1.00 47.11 103 TYR A O 1
ATOM 772 N N . ALA A 1 106 ? 29.013 56.092 -8.610 1.00 41.72 104 ALA A N 1
ATOM 773 C CA . ALA A 1 106 ? 30.258 56.298 -9.349 1.00 40.12 104 ALA A CA 1
ATOM 774 C C . ALA A 1 106 ? 31.430 56.578 -8.411 1.00 47.32 104 ALA A C 1
ATOM 775 O O . ALA A 1 106 ? 32.589 56.366 -8.773 1.00 50.84 104 ALA A O 1
ATOM 777 N N . GLN A 1 107 ? 31.125 57.057 -7.209 1.00 46.16 105 GLN A N 1
ATOM 778 C CA . GLN A 1 107 ? 32.152 57.320 -6.208 1.00 47.38 105 GLN A CA 1
ATOM 779 C C . GLN A 1 107 ? 32.482 56.049 -5.432 1.00 45.59 105 GLN A C 1
ATOM 780 O O . GLN A 1 107 ? 33.444 56.007 -4.667 1.00 50.21 105 GLN A O 1
ATOM 786 N N . LEU A 1 108 ? 31.670 55.017 -5.635 1.00 39.19 106 LEU A N 1
ATOM 787 C CA . LEU A 1 108 ? 31.798 53.769 -4.891 1.00 38.08 106 LEU A CA 1
ATOM 788 C C . LEU A 1 108 ? 32.637 52.719 -5.615 1.00 35.81 106 LEU A C 1
ATOM 789 O O . LEU A 1 108 ? 32.701 51.573 -5.179 1.00 31.14 106 LEU A O 1
ATOM 794 N N . ARG A 1 109 ? 33.245 53.094 -6.736 1.00 39.62 107 ARG A N 1
ATOM 795 C CA . ARG A 1 109 ? 34.053 52.153 -7.509 1.00 44.70 107 ARG A CA 1
ATOM 796 C C . ARG A 1 109 ? 35.179 51.549 -6.673 1.00 42.72 107 ARG A C 1
ATOM 797 O O . ARG A 1 109 ? 35.969 52.266 -6.059 1.00 45.21 107 ARG A O 1
ATOM 805 N N . GLY A 1 110 ? 35.237 50.221 -6.654 1.00 39.57 108 GLY A N 1
ATOM 806 C CA . GLY A 1 110 ? 36.235 49.507 -5.880 1.00 33.54 108 GLY A CA 1
ATOM 807 C C . GLY A 1 110 ? 35.765 49.190 -4.473 1.00 33.91 108 GLY A C 1
ATOM 808 O O . GLY A 1 110 ? 36.490 48.568 -3.698 1.00 37.90 108 GLY A O 1
ATOM 809 N N . GLN A 1 111 ? 34.548 49.613 -4.143 1.00 33.75 109 GLN A N 1
ATOM 810 C CA . GLN A 1 111 ? 34.010 49.425 -2.798 1.00 36.47 109 GLN A CA 1
ATOM 811 C C . GLN A 1 111 ? 32.938 48.344 -2.746 1.00 40.82 109 GLN A C 1
ATOM 812 O O . GLN A 1 111 ? 32.165 48.174 -3.688 1.00 45.02 109 GLN A O 1
ATOM 818 N N . ILE A 1 112 ? 32.894 47.624 -1.629 1.00 43.70 110 ILE A N 1
ATOM 819 C CA . ILE A 1 112 ? 31.928 46.549 -1.437 1.00 44.71 110 ILE A CA 1
ATOM 820 C C . ILE A 1 112 ? 30.505 47.083 -1.317 1.00 44.23 110 ILE A C 1
ATOM 821 O O . ILE A 1 112 ? 30.239 48.011 -0.555 1.00 43.41 110 ILE A O 1
ATOM 826 N N . VAL A 1 113 ? 29.599 46.490 -2.088 1.00 42.13 111 VAL A N 1
ATOM 827 C CA . VAL A 1 113 ? 28.179 46.798 -2.000 1.00 44.17 111 VAL A CA 1
ATOM 828 C C . VAL A 1 113 ? 27.416 45.486 -1.848 1.00 48.23 111 VAL A C 1
ATOM 829 O O . VAL A 1 113 ? 27.798 44.473 -2.431 1.00 49.91 111 VAL A O 1
ATOM 833 N N . SER A 1 114 ? 26.351 45.498 -1.052 1.00 51.93 112 SER A N 1
ATOM 834 C CA . SER A 1 114 ? 25.576 44.289 -0.806 1.00 52.17 112 SER A CA 1
ATOM 835 C C . SER A 1 114 ? 24.166 44.396 -1.377 1.00 50.93 112 SER A C 1
ATOM 836 O O . SER A 1 114 ? 23.639 45.493 -1.559 1.00 51.94 112 SER A O 1
ATOM 839 N N . GLY A 1 115 ? 23.565 43.247 -1.667 1.00 53.30 113 GLY A N 1
ATOM 840 C CA . GLY A 1 115 ? 22.216 43.205 -2.198 1.00 53.39 113 GLY A CA 1
ATOM 841 C C . GLY A 1 115 ? 21.658 41.797 -2.259 1.00 57.53 113 GLY A C 1
ATOM 842 O O . GLY A 1 115 ? 22.247 40.862 -1.716 1.00 60.32 113 GLY A O 1
ATOM 843 N N . THR A 1 116 ? 20.515 41.646 -2.921 1.00 57.41 114 THR A N 1
ATOM 844 C CA . THR A 1 116 ? 19.885 40.340 -3.068 1.00 62.27 114 THR A CA 1
ATOM 845 C C . THR A 1 116 ? 19.757 39.951 -4.537 1.00 62.49 114 THR A C 1
ATOM 846 O O . THR A 1 116 ? 19.435 40.783 -5.384 1.00 63.14 114 THR A O 1
ATOM 850 N N . VAL A 1 117 ? 20.013 38.681 -4.830 1.00 62.27 115 VAL A N 1
ATOM 851 C CA . VAL A 1 117 ? 19.901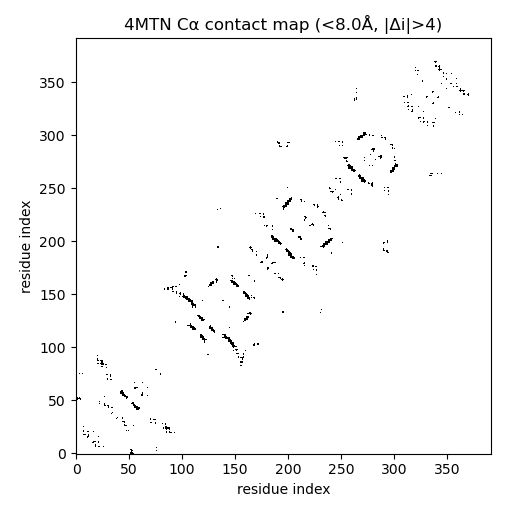 38.172 -6.191 1.00 62.78 115 VAL A CA 1
ATOM 852 C C . VAL A 1 117 ? 18.440 38.102 -6.623 1.00 66.09 115 VAL A C 1
ATOM 853 O O . VAL A 1 117 ? 17.600 37.552 -5.913 1.00 70.20 115 VAL A O 1
ATOM 857 N N . THR A 1 118 ? 18.141 38.670 -7.787 1.00 65.09 116 THR A N 1
ATOM 858 C CA . THR A 1 118 ? 16.782 38.660 -8.316 1.00 69.04 116 THR A CA 1
ATOM 859 C C . THR A 1 118 ? 16.645 37.649 -9.450 1.00 73.74 116 THR A C 1
ATOM 860 O O . THR A 1 118 ? 15.969 36.630 -9.307 1.00 77.83 116 THR A O 1
ATOM 864 N N . ARG A 1 119 ? 17.287 37.938 -10.577 1.00 74.99 117 ARG A N 1
ATOM 865 C CA . ARG A 1 119 ? 17.276 37.034 -11.721 1.00 78.42 117 ARG A CA 1
ATOM 866 C C . ARG A 1 119 ? 18.672 36.488 -11.988 1.00 74.78 117 ARG A C 1
ATOM 867 O O . ARG A 1 119 ? 19.656 37.227 -11.945 1.00 67.03 117 ARG A O 1
ATOM 875 N N . ASN A 1 120 ? 18.755 35.191 -12.262 1.00 82.71 118 ASN A N 1
ATOM 876 C CA . ASN A 1 120 ? 20.032 34.569 -12.574 1.00 88.25 118 ASN A CA 1
ATOM 877 C C . ASN A 1 120 ? 19.975 33.786 -13.880 1.00 92.94 118 ASN A C 1
ATOM 878 O O . ASN A 1 120 ? 19.322 32.746 -13.963 1.00 95.88 118 ASN A O 1
ATOM 883 N N . GLU A 1 121 ? 20.666 34.291 -14.897 1.00 94.99 119 GLU A N 1
ATOM 884 C CA . GLU A 1 121 ? 20.891 33.534 -16.121 1.00 99.65 119 GLU A CA 1
ATOM 885 C C . GLU A 1 121 ? 22.351 33.104 -16.183 1.00 98.73 119 GLU A C 1
ATOM 886 O O . GLU A 1 121 ? 23.132 33.406 -15.281 1.00 94.14 119 GLU A O 1
ATOM 892 N N . GLY A 1 122 ? 22.721 32.404 -17.249 1.00 105.32 120 GLY A N 1
ATOM 893 C CA . GLY A 1 122 ? 24.092 31.963 -17.414 1.00 104.41 120 GLY A CA 1
ATOM 894 C C . GLY A 1 122 ? 25.026 33.130 -17.664 1.00 97.96 120 GLY A C 1
ATOM 895 O O . GLY A 1 122 ? 26.143 33.165 -17.151 1.00 98.48 120 GLY A O 1
ATOM 896 N N . SER A 1 123 ? 24.553 34.095 -18.445 1.00 89.39 121 SER A N 1
ATOM 897 C CA . SER A 1 123 ? 25.371 35.228 -18.862 1.00 81.12 121 SER A CA 1
ATOM 898 C C . SER A 1 123 ? 25.615 36.244 -17.748 1.00 76.41 121 SER A C 1
ATOM 899 O O . SER A 1 123 ? 26.721 36.768 -17.613 1.00 75.82 121 SER A O 1
ATOM 902 N N . ALA A 1 124 ? 24.588 36.530 -16.953 1.00 70.21 122 ALA A N 1
ATOM 903 C CA . ALA A 1 124 ? 24.712 37.554 -15.921 1.00 62.52 122 ALA A CA 1
ATOM 904 C C . ALA A 1 124 ? 23.778 37.329 -14.735 1.00 60.06 122 ALA A C 1
ATOM 905 O O . ALA A 1 124 ? 22.801 36.587 -14.826 1.00 58.11 122 ALA A O 1
ATOM 907 N N . ILE A 1 125 ? 24.095 37.985 -13.623 1.00 59.16 123 ILE A N 1
ATOM 908 C CA . ILE A 1 125 ? 23.278 37.927 -12.417 1.00 56.54 123 ILE A CA 1
ATOM 909 C C . ILE A 1 125 ? 22.798 39.322 -12.037 1.00 50.23 123 ILE A C 1
ATOM 910 O O . ILE A 1 125 ? 23.594 40.256 -11.955 1.00 52.20 123 ILE A O 1
ATOM 915 N N . THR A 1 126 ? 21.497 39.463 -11.810 1.00 54.99 124 THR A N 1
ATOM 916 C CA . THR A 1 126 ? 20.927 40.750 -11.430 1.00 57.25 124 THR A CA 1
ATOM 917 C C . THR A 1 126 ? 20.770 40.845 -9.915 1.00 58.81 124 THR A C 1
ATOM 918 O O . THR A 1 126 ? 20.074 40.037 -9.301 1.00 61.31 124 THR A O 1
ATOM 922 N N . VAL A 1 127 ? 21.422 41.838 -9.321 1.00 58.66 125 VAL A N 1
ATOM 923 C CA . VAL A 1 127 ? 21.420 42.006 -7.872 1.00 54.97 125 VAL A CA 1
ATOM 924 C C . VAL A 1 127 ? 20.715 43.294 -7.459 1.00 56.72 125 VAL A C 1
ATOM 925 O O . VAL A 1 127 ? 21.016 44.370 -7.977 1.00 56.77 125 VAL A O 1
ATOM 929 N N . ASN A 1 128 ? 19.778 43.182 -6.523 1.00 58.93 126 ASN A N 1
ATOM 930 C CA . ASN A 1 128 ? 19.057 44.348 -6.028 1.00 60.92 126 ASN A CA 1
ATOM 931 C C . ASN A 1 128 ? 19.696 44.917 -4.769 1.00 63.32 126 ASN A C 1
ATOM 932 O O . ASN A 1 128 ? 19.650 44.302 -3.706 1.00 67.87 126 ASN A O 1
ATOM 937 N N . ILE A 1 129 ? 20.281 46.102 -4.898 1.00 61.65 127 ILE A N 1
ATOM 938 C CA . ILE A 1 129 ? 20.903 46.782 -3.769 1.00 59.61 127 ILE A CA 1
ATOM 939 C C . ILE A 1 129 ? 19.913 47.765 -3.145 1.00 64.43 127 ILE A C 1
ATOM 940 O O . ILE A 1 129 ? 20.248 48.518 -2.233 1.00 66.88 127 ILE A O 1
ATOM 945 N N . GLY A 1 130 ? 18.692 47.746 -3.671 1.00 69.58 128 GLY A N 1
ATOM 946 C CA . GLY A 1 130 ? 17.555 48.441 -3.091 1.00 73.02 128 GLY A CA 1
ATOM 947 C C . GLY A 1 130 ? 17.314 49.852 -3.588 1.00 75.90 128 GLY A C 1
ATOM 948 O O . GLY A 1 130 ? 16.180 50.329 -3.568 1.00 84.61 128 GLY A O 1
ATOM 949 N N . LYS A 1 131 ? 18.368 50.525 -4.036 1.00 73.28 129 LYS A N 1
ATOM 950 C CA . LYS A 1 131 ? 18.203 51.781 -4.757 1.00 71.86 129 LYS A CA 1
ATOM 951 C C . LYS A 1 131 ? 17.951 51.513 -6.235 1.00 69.49 129 LYS A C 1
ATOM 952 O O . LYS A 1 131 ? 17.101 52.148 -6.861 1.00 72.62 129 LYS A O 1
ATOM 958 N N . ALA A 1 132 ? 18.703 50.562 -6.781 1.00 64.92 130 ALA A N 1
ATOM 959 C CA . ALA A 1 132 ? 18.623 50.220 -8.195 1.00 62.74 130 ALA A CA 1
ATOM 960 C C . ALA A 1 132 ? 19.121 48.799 -8.435 1.00 61.01 130 ALA A C 1
ATOM 961 O O . ALA A 1 132 ? 19.778 48.210 -7.578 1.00 56.88 130 ALA A O 1
ATOM 963 N N . GLU A 1 133 ? 18.799 48.250 -9.602 1.00 61.71 131 GLU A N 1
ATOM 964 C CA . GLU A 1 133 ? 19.249 46.911 -9.965 1.00 60.35 131 GLU A CA 1
ATOM 965 C C . GLU A 1 133 ? 20.646 46.948 -10.578 1.00 53.95 131 GLU A C 1
ATOM 966 O O . GLU A 1 133 ? 20.911 47.717 -11.501 1.00 54.61 131 GLU A O 1
ATOM 972 N N . ALA A 1 134 ? 21.536 46.113 -10.053 1.00 49.59 132 ALA A N 1
ATOM 973 C CA . ALA A 1 134 ? 22.893 46.011 -10.575 1.00 46.63 132 ALA A CA 1
ATOM 974 C C . ALA A 1 134 ? 23.104 44.647 -11.220 1.00 56.09 132 ALA A C 1
ATOM 975 O O . ALA A 1 134 ? 22.471 43.666 -10.830 1.00 60.37 132 ALA A O 1
ATOM 977 N N . ILE A 1 135 ? 23.988 44.585 -12.210 1.00 54.79 133 ILE A N 1
ATOM 978 C CA . ILE A 1 135 ? 24.247 43.326 -12.895 1.00 60.35 133 ILE A CA 1
ATOM 979 C C . ILE A 1 135 ? 25.672 42.829 -12.666 1.00 58.88 133 ILE A C 1
ATOM 980 O O . ILE A 1 135 ? 26.622 43.613 -12.627 1.00 39.92 133 ILE A O 1
ATOM 985 N N . LEU A 1 136 ? 25.802 41.518 -12.499 1.00 53.86 134 LEU A N 1
ATOM 986 C CA . LEU A 1 136 ? 27.103 40.873 -12.395 1.00 46.81 134 LEU A CA 1
ATOM 987 C C . LEU A 1 136 ? 27.319 39.964 -13.604 1.00 51.86 134 LEU A C 1
ATOM 988 O O . LEU A 1 136 ? 26.710 38.899 -13.700 1.00 53.09 134 LEU A O 1
ATOM 993 N N . PRO A 1 137 ? 28.187 40.387 -14.535 1.00 49.12 135 PRO A N 1
ATOM 994 C CA . PRO A 1 137 ? 28.468 39.627 -15.758 1.00 50.48 135 PRO A CA 1
ATOM 995 C C . PRO A 1 137 ? 29.344 38.400 -15.508 1.00 55.15 135 PRO A C 1
ATOM 996 O O . PRO A 1 137 ? 29.980 38.310 -14.458 1.00 53.38 135 PRO A O 1
ATOM 1000 N N . ARG A 1 138 ? 29.363 37.475 -16.467 1.00 57.84 136 ARG A N 1
ATOM 1001 C CA . ARG A 1 138 ? 30.167 36.256 -16.373 1.00 61.83 136 ARG A CA 1
ATOM 1002 C C . ARG A 1 138 ? 31.632 36.531 -16.058 1.00 57.48 136 ARG A C 1
ATOM 1003 O O . ARG A 1 138 ? 32.211 35.908 -15.168 1.00 58.90 136 ARG A O 1
ATOM 1011 N N . SER A 1 139 ? 32.221 37.465 -16.799 1.00 54.95 137 SER A N 1
ATOM 1012 C CA . SER A 1 139 ? 33.643 37.772 -16.684 1.00 53.41 137 SER A CA 1
ATOM 1013 C C . SER A 1 139 ? 34.043 38.216 -15.280 1.00 49.06 137 SER A C 1
ATOM 1014 O O . SER A 1 139 ? 35.183 38.020 -14.860 1.00 52.15 137 SER A O 1
ATOM 1017 N N . GLU A 1 140 ? 33.102 38.818 -14.562 1.00 47.41 138 GLU A N 1
ATOM 1018 C CA . GLU A 1 140 ? 33.366 39.338 -13.224 1.00 46.77 138 GLU A CA 1
ATOM 1019 C C . GLU A 1 140 ? 32.962 38.368 -12.113 1.00 43.54 138 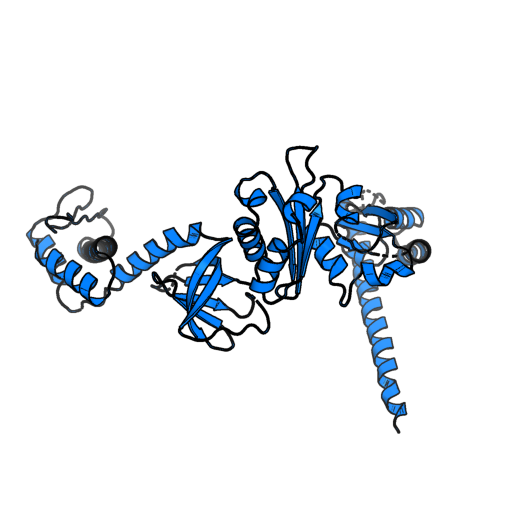GLU A C 1
ATOM 1020 O O . GLU A 1 140 ? 33.019 38.707 -10.931 1.00 40.97 138 GLU A O 1
ATOM 1034 N N . ILE A 1 142 ? 33.134 34.775 -9.861 1.00 45.25 140 ILE A N 1
ATOM 1035 C CA . ILE A 1 142 ? 33.993 33.701 -9.379 1.00 45.05 140 ILE A CA 1
ATOM 1036 C C . ILE A 1 142 ? 33.435 32.363 -9.859 1.00 49.45 140 ILE A C 1
ATOM 1037 O O . ILE A 1 142 ? 32.301 32.011 -9.535 1.00 51.75 140 ILE A O 1
ATOM 1042 N N . PRO A 1 143 ? 34.234 31.617 -10.641 1.00 51.03 141 PRO A N 1
ATOM 1043 C CA . PRO A 1 143 ? 33.826 30.375 -11.312 1.00 53.58 141 PRO A CA 1
ATOM 1044 C C . PRO A 1 143 ? 33.175 29.338 -10.396 1.00 58.75 141 PRO A C 1
ATOM 1045 O O . PRO A 1 143 ? 33.670 29.074 -9.299 1.00 55.70 141 PRO A O 1
ATOM 1049 N N . GLY A 1 144 ? 32.067 28.763 -10.857 1.00 62.42 142 GLY A N 1
ATOM 1050 C CA . GLY A 1 144 ? 31.419 27.664 -10.164 1.00 68.93 142 GLY A CA 1
ATOM 1051 C C . GLY A 1 144 ? 30.564 28.046 -8.971 1.00 72.61 142 GLY A C 1
ATOM 1052 O O . GLY A 1 144 ? 29.976 27.178 -8.326 1.00 73.70 142 GLY A O 1
ATOM 1053 N N . GLU A 1 145 ? 30.484 29.339 -8.673 1.00 75.66 143 GLU A N 1
ATOM 1054 C CA . GLU A 1 145 ? 29.716 29.797 -7.518 1.00 76.06 143 GLU A CA 1
ATOM 1055 C C . GLU A 1 145 ? 28.213 29.728 -7.762 1.00 79.05 143 GLU A C 1
ATOM 1056 O O . GLU A 1 145 ? 27.744 29.899 -8.888 1.00 80.68 143 GLU A O 1
ATOM 1062 N N . SER A 1 146 ? 27.465 29.478 -6.692 1.00 78.98 144 SER A N 1
ATOM 1063 C CA . SER A 1 146 ? 26.013 29.379 -6.767 1.00 79.06 144 SER A CA 1
ATOM 1064 C C . SER A 1 146 ? 25.337 30.598 -6.152 1.00 77.21 144 SER A C 1
ATOM 1065 O O . SER A 1 146 ? 25.529 30.900 -4.975 1.00 75.40 144 SER A O 1
ATOM 1068 N N . HIS A 1 147 ? 24.547 31.298 -6.959 1.00 75.53 145 HIS A N 1
ATOM 1069 C CA . HIS A 1 147 ? 23.788 32.442 -6.475 1.00 71.47 145 HIS A CA 1
ATOM 1070 C C . HIS A 1 147 ? 22.338 32.336 -6.934 1.00 74.46 145 HIS A C 1
ATOM 1071 O O . HIS A 1 147 ? 22.048 32.369 -8.130 1.00 77.44 145 HIS A O 1
ATOM 1078 N N . ARG A 1 148 ? 21.432 32.218 -5.969 1.00 73.44 146 ARG A N 1
ATOM 1079 C CA . ARG A 1 148 ? 20.029 31.949 -6.253 1.00 74.85 146 ARG A CA 1
ATOM 1080 C C . ARG A 1 148 ? 19.166 33.141 -5.854 1.00 72.40 146 ARG A C 1
ATOM 1081 O O . ARG A 1 148 ? 19.565 33.928 -4.997 1.00 70.50 146 ARG A O 1
ATOM 1089 N N . PRO A 1 149 ? 17.991 33.289 -6.491 1.00 75.18 147 PRO A N 1
ATOM 1090 C CA . PRO A 1 149 ? 17.068 34.390 -6.189 1.00 77.32 147 PRO A CA 1
ATOM 1091 C C . PRO A 1 149 ? 16.767 34.537 -4.697 1.00 81.45 147 PRO A C 1
ATOM 1092 O O . PRO A 1 149 ? 16.681 33.535 -3.985 1.00 85.38 147 PRO A O 1
ATOM 1096 N N . ASN A 1 150 ? 16.625 35.783 -4.248 1.00 81.17 148 ASN A N 1
ATOM 1097 C CA . ASN A 1 150 ? 16.368 36.107 -2.845 1.00 82.42 148 ASN A CA 1
ATOM 1098 C C . ASN A 1 150 ? 17.451 35.590 -1.900 1.00 77.89 148 ASN A C 1
ATOM 1099 O O . ASN A 1 150 ? 17.150 35.018 -0.852 1.00 82.19 148 ASN A O 1
ATOM 1104 N N . GLU A 1 151 ? 18.709 35.798 -2.274 1.00 72.98 149 GLU A N 1
ATOM 1105 C CA . GLU A 1 151 ? 19.833 35.429 -1.420 1.00 74.87 149 GLU A CA 1
ATOM 1106 C C . GLU A 1 151 ? 20.811 36.588 -1.279 1.00 71.39 149 GLU A C 1
ATOM 1107 O O . GLU A 1 151 ? 21.043 37.337 -2.227 1.00 69.76 149 GLU A O 1
ATOM 1113 N N . ARG A 1 152 ? 21.384 36.726 -0.088 1.00 72.66 150 ARG A N 1
ATOM 1114 C CA . ARG A 1 152 ? 22.340 37.790 0.185 1.00 71.18 150 ARG A CA 1
ATOM 1115 C C . ARG A 1 152 ? 23.637 37.579 -0.586 1.00 64.17 150 ARG A C 1
ATOM 1116 O O . ARG A 1 152 ? 24.172 36.472 -0.634 1.00 67.53 150 ARG A O 1
ATOM 1124 N N . ILE A 1 153 ? 24.132 38.652 -1.190 1.00 57.59 151 ILE A N 1
ATOM 1125 C CA . ILE A 1 153 ? 25.372 38.610 -1.951 1.00 52.72 151 ILE A CA 1
ATOM 1126 C C . ILE A 1 153 ? 26.047 39.975 -1.877 1.00 47.54 151 ILE A C 1
ATOM 1127 O O . ILE A 1 153 ? 25.373 40.999 -1.755 1.00 46.19 151 ILE A O 1
ATOM 1132 N N . ARG A 1 154 ? 27.375 39.992 -1.921 1.00 41.45 152 ARG A N 1
ATOM 1133 C CA . ARG A 1 154 ? 28.101 41.255 -1.950 1.00 43.48 152 ARG A CA 1
ATOM 1134 C C . ARG A 1 154 ? 29.286 41.205 -2.909 1.00 45.29 152 ARG A C 1
ATOM 1135 O O . ARG A 1 154 ? 29.870 40.147 -3.148 1.00 46.00 152 ARG A O 1
ATOM 1143 N N . ALA A 1 155 ? 29.625 42.366 -3.462 1.00 46.75 153 ALA A N 1
ATOM 1144 C CA . ALA A 1 155 ? 30.722 42.491 -4.411 1.00 43.11 153 ALA A CA 1
ATOM 1145 C C . ALA A 1 155 ? 31.172 43.945 -4.495 1.00 42.59 153 ALA A C 1
ATOM 1146 O O . ALA A 1 155 ? 30.619 44.812 -3.819 1.00 43.01 153 ALA A O 1
ATOM 1148 N N . VAL A 1 156 ? 32.173 44.210 -5.328 1.00 38.91 154 VAL A N 1
ATOM 1149 C CA . VAL A 1 156 ? 32.666 45.570 -5.507 1.00 41.12 154 VAL A CA 1
ATOM 1150 C C . VAL A 1 156 ? 32.125 46.162 -6.800 1.00 46.06 154 VAL A C 1
ATOM 1151 O O . VAL A 1 156 ? 31.898 45.444 -7.775 1.00 48.99 154 VAL A O 1
ATOM 1155 N N . VAL A 1 157 ? 31.902 47.471 -6.803 1.00 41.50 155 VAL A N 1
ATOM 1156 C CA . VAL A 1 157 ? 31.394 48.132 -7.994 1.00 38.96 155 VAL A CA 1
ATOM 1157 C C . VAL A 1 157 ? 32.530 48.309 -8.986 1.00 39.00 155 VAL A C 1
ATOM 1158 O O . VAL A 1 157 ? 33.514 48.990 -8.699 1.00 39.59 155 VAL A O 1
ATOM 1162 N N . LEU A 1 158 ? 32.392 47.685 -10.153 1.00 42.63 156 LEU A N 1
ATOM 1163 C CA . LEU A 1 158 ? 33.439 47.730 -11.165 1.00 42.75 156 LEU A CA 1
ATOM 1164 C C . LEU A 1 158 ? 33.419 49.037 -11.945 1.00 47.39 156 LEU A C 1
ATOM 1165 O O . LEU A 1 158 ? 34.451 49.686 -12.112 1.00 53.01 156 LEU A O 1
ATOM 1170 N N . GLU A 1 159 ? 32.239 49.421 -12.418 1.00 52.05 157 GLU A N 1
ATOM 1171 C CA . GLU A 1 159 ? 32.083 50.669 -13.152 1.00 57.70 157 GLU A CA 1
ATOM 1172 C C . GLU A 1 159 ? 30.639 51.150 -13.108 1.00 51.73 157 GLU A C 1
ATOM 1173 O O . GLU A 1 159 ? 29.719 50.365 -12.877 1.00 45.72 157 GLU A O 1
ATOM 1179 N N . VAL A 1 160 ? 30.445 52.446 -13.330 1.00 48.67 158 VAL A N 1
ATOM 1180 C CA . VAL A 1 160 ? 29.110 53.027 -13.344 1.00 44.52 158 VAL A CA 1
ATOM 1181 C C . VAL A 1 160 ? 28.928 53.897 -14.579 1.00 47.78 158 VAL A C 1
ATOM 1182 O O . VAL A 1 160 ? 29.642 54.882 -14.769 1.00 54.58 158 VAL A O 1
ATOM 1186 N N . LYS A 1 161 ? 27.971 53.525 -15.420 1.00 47.91 159 LYS A N 1
ATOM 1187 C CA . LYS A 1 161 ? 27.675 54.283 -16.628 1.00 52.65 159 LYS A CA 1
ATOM 1188 C C . LYS A 1 161 ? 26.191 54.602 -16.737 1.00 58.15 159 LYS A C 1
ATOM 1189 O O . LYS A 1 161 ? 25.342 53.827 -16.299 1.00 58.68 159 LYS A O 1
ATOM 1195 N N . LYS A 1 162 ? 25.887 55.753 -17.328 1.00 64.42 160 LYS A N 1
ATOM 1196 C CA . LYS A 1 162 ? 24.507 56.135 -17.593 1.00 70.30 160 LYS A CA 1
ATOM 1197 C C . LYS A 1 162 ? 24.241 56.160 -19.100 1.00 80.63 160 LYS A C 1
ATOM 1198 O O . LYS A 1 162 ? 24.776 56.999 -19.823 1.00 90.49 160 LYS A O 1
ATOM 1212 N N . GLY A 1 164 ? 20.773 54.392 -20.927 1.00 88.46 162 GLY A N 1
ATOM 1213 C CA . GLY A 1 164 ? 19.346 54.548 -21.140 1.00 100.81 162 GLY A CA 1
ATOM 1214 C C . GLY A 1 164 ? 18.757 55.428 -20.059 1.00 106.90 162 GLY A C 1
ATOM 1215 O O . GLY A 1 164 ? 19.499 55.998 -19.259 1.00 105.31 162 GLY A O 1
ATOM 1216 N N . PRO A 1 165 ? 17.419 55.544 -20.010 1.00 116.37 163 PRO A N 1
ATOM 1217 C CA . PRO A 1 165 ? 17.048 56.337 -18.831 1.00 118.29 163 PRO A CA 1
ATOM 1218 C C . PRO A 1 165 ? 16.955 55.462 -17.578 1.00 119.92 163 PRO A C 1
ATOM 1219 O O . PRO A 1 165 ? 15.971 55.507 -16.838 1.00 126.73 163 PRO A O 1
ATOM 1221 N N . ARG A 1 166 ? 18.007 54.678 -17.360 1.00 102.89 164 ARG A N 1
ATOM 1222 C CA . ARG A 1 166 ? 18.201 53.876 -16.160 1.00 90.78 164 ARG A CA 1
ATOM 1223 C C . ARG A 1 166 ? 19.706 53.747 -15.937 1.00 78.79 164 ARG A C 1
ATOM 1224 O O . ARG A 1 166 ? 20.477 53.693 -16.897 1.00 76.67 164 ARG A O 1
ATOM 1226 N N . VAL A 1 167 ? 20.132 53.711 -14.680 1.00 70.62 165 VAL A N 1
ATOM 1227 C CA . VAL A 1 167 ? 21.561 53.685 -14.380 1.00 63.12 165 VAL A CA 1
ATOM 1228 C C . VAL A 1 167 ? 22.102 52.255 -14.393 1.00 58.97 165 VAL A C 1
ATOM 1229 O O . VAL A 1 167 ? 21.483 51.338 -13.856 1.00 61.94 165 VAL A O 1
ATOM 1233 N N . ARG A 1 168 ? 23.253 52.069 -15.032 1.00 54.74 166 ARG A N 1
ATOM 1234 C CA . ARG A 1 168 ? 23.884 50.756 -15.111 1.00 55.06 166 ARG A CA 1
ATOM 1235 C C . ARG A 1 168 ? 25.010 50.618 -14.091 1.00 51.72 166 ARG A C 1
ATOM 1236 O O . ARG A 1 168 ? 26.014 51.325 -14.163 1.00 54.94 166 ARG A O 1
ATOM 1244 N N . VAL A 1 169 ? 24.834 49.708 -13.139 1.00 46.45 167 VAL A N 1
ATOM 1245 C CA . VAL A 1 169 ? 25.861 49.442 -12.139 1.00 44.11 167 VAL A CA 1
ATOM 1246 C C . VAL A 1 169 ? 26.424 48.035 -12.312 1.00 45.69 167 VAL A C 1
ATOM 1247 O O . VAL A 1 169 ? 25.725 47.047 -12.090 1.00 50.14 167 VAL A O 1
ATOM 1251 N N . VAL A 1 170 ? 27.688 47.952 -12.715 1.00 40.63 168 VAL A N 1
ATOM 1252 C CA . VAL A 1 170 ? 28.346 46.669 -12.938 1.00 46.55 168 VAL A CA 1
ATOM 1253 C C . VAL A 1 170 ? 29.176 46.262 -11.725 1.00 49.81 168 VAL A C 1
ATOM 1254 O O . VAL A 1 170 ? 30.015 47.032 -11.256 1.00 45.43 168 VAL A O 1
ATOM 1258 N N . LEU A 1 171 ? 28.944 45.056 -11.213 1.00 51.01 169 LEU A N 1
ATOM 1259 C CA . LEU A 1 171 ? 29.702 44.589 -10.059 1.00 46.67 169 LEU A CA 1
ATOM 1260 C C . LEU A 1 171 ? 30.779 43.586 -10.459 1.00 45.02 169 LEU A C 1
ATOM 1261 O O . LEU A 1 171 ? 30.833 43.144 -11.607 1.00 43.06 169 LEU A O 1
ATOM 1266 N N . SER A 1 172 ? 31.634 43.227 -9.506 1.00 45.68 170 SER A N 1
ATOM 1267 C CA . SER A 1 172 ? 32.598 42.150 -9.703 1.00 43.82 170 SER A CA 1
ATOM 1268 C C . SER A 1 172 ? 32.907 41.431 -8.394 1.00 43.28 170 SER A C 1
ATOM 1269 O O . SER A 1 172 ? 33.154 42.079 -7.378 1.00 45.50 170 SER A O 1
ATOM 1272 N N . ARG A 1 173 ? 32.891 40.102 -8.404 1.00 44.42 171 ARG A N 1
ATOM 1273 C CA . ARG A 1 173 ? 33.496 39.356 -7.305 1.00 37.37 171 ARG A CA 1
ATOM 1274 C C . ARG A 1 173 ? 34.882 38.851 -7.699 1.00 36.80 171 ARG A C 1
ATOM 1275 O O . ARG A 1 173 ? 35.611 38.303 -6.874 1.00 39.14 171 ARG A O 1
ATOM 1283 N N . ALA A 1 174 ? 35.237 39.044 -8.967 1.00 37.96 172 ALA A N 1
ATOM 1284 C CA . ALA A 1 174 ? 36.496 38.537 -9.503 1.00 40.88 172 ALA A CA 1
ATOM 1285 C C . ALA A 1 174 ? 37.620 39.570 -9.477 1.00 44.44 172 ALA A C 1
ATOM 1286 O O . ALA A 1 174 ? 38.779 39.241 -9.736 1.00 42.34 172 ALA A O 1
ATOM 1288 N N . HIS A 1 175 ? 37.277 40.816 -9.169 1.00 42.29 173 HIS A N 1
ATOM 1289 C CA . HIS A 1 175 ? 38.256 41.898 -9.190 1.00 40.87 173 HIS A CA 1
ATOM 1290 C C . HIS A 1 175 ? 39.165 41.825 -7.968 1.00 40.63 173 HIS A C 1
ATOM 1291 O O . HIS A 1 175 ? 38.714 41.466 -6.880 1.00 39.36 173 HIS A O 1
ATOM 1298 N N . PRO A 1 176 ? 40.455 42.152 -8.149 1.00 37.19 174 PRO A N 1
ATOM 1299 C CA . PRO A 1 176 ? 41.412 42.208 -7.039 1.00 33.79 174 PRO A CA 1
ATOM 1300 C C . PRO A 1 176 ? 40.923 43.080 -5.885 1.00 35.89 174 PRO A C 1
ATOM 1301 O O . PRO A 1 176 ? 41.161 42.745 -4.727 1.00 44.25 174 PRO A O 1
ATOM 1305 N N . ASP A 1 177 ? 40.234 44.173 -6.201 1.00 33.51 175 ASP A N 1
ATOM 1306 C CA . ASP A 1 177 ? 39.734 45.086 -5.179 1.00 29.80 175 ASP A CA 1
ATOM 1307 C C . ASP A 1 177 ? 38.791 44.399 -4.195 1.00 30.82 175 ASP A C 1
ATOM 1308 O O . ASP A 1 177 ? 38.671 44.831 -3.051 1.00 31.23 175 ASP A O 1
ATOM 1313 N N . PHE A 1 178 ? 38.126 43.335 -4.636 1.00 36.19 176 PHE A N 1
ATOM 1314 C CA . PHE A 1 178 ? 37.222 42.596 -3.758 1.00 38.12 176 PHE A CA 1
ATOM 1315 C C . PHE A 1 178 ? 37.991 41.962 -2.603 1.00 39.41 176 PHE A C 1
ATOM 1316 O O . PHE A 1 178 ? 37.552 42.005 -1.454 1.00 39.17 176 PHE A O 1
ATOM 1324 N N . VAL A 1 179 ? 39.141 41.373 -2.917 1.00 38.97 177 VAL A N 1
ATOM 1325 C CA . VAL A 1 179 ? 39.999 40.772 -1.904 1.00 41.83 177 VAL A CA 1
ATOM 1326 C C . VAL A 1 179 ? 40.549 41.839 -0.966 1.00 45.36 177 VAL A C 1
ATOM 1327 O O . VAL A 1 179 ? 40.584 41.655 0.253 1.00 45.78 177 VAL A O 1
ATOM 1331 N N . ARG A 1 180 ? 40.970 42.958 -1.549 1.00 42.94 178 ARG A N 1
ATOM 1332 C CA . ARG A 1 180 ? 41.536 44.068 -0.791 1.00 41.97 178 ARG A CA 1
ATOM 1333 C C . ARG A 1 180 ? 40.547 44.595 0.244 1.00 42.01 178 ARG A C 1
ATOM 1334 O O . ARG A 1 180 ? 40.919 44.873 1.382 1.00 46.37 178 ARG A O 1
ATOM 1342 N N . ARG A 1 181 ? 39.285 44.719 -0.154 1.00 42.11 179 ARG A N 1
ATOM 1343 C CA . ARG A 1 181 ? 38.241 45.191 0.749 1.00 41.50 179 ARG A CA 1
ATOM 1344 C C . ARG A 1 181 ? 37.984 44.192 1.872 1.00 41.99 179 ARG A C 1
ATOM 1345 O O . ARG A 1 181 ? 37.907 44.567 3.041 1.00 44.32 179 ARG A O 1
ATOM 1353 N N . LEU A 1 182 ? 37.847 42.921 1.505 1.00 40.04 180 LEU A N 1
ATOM 1354 C CA . LEU A 1 182 ? 37.555 41.865 2.468 1.00 38.45 180 LEU A CA 1
ATOM 1355 C C . LEU A 1 182 ? 38.656 41.728 3.514 1.00 37.42 180 LEU A C 1
ATOM 1356 O O . LEU A 1 182 ? 38.382 41.451 4.683 1.00 37.80 180 LEU A O 1
ATOM 1361 N N . LEU A 1 183 ? 39.899 41.924 3.090 1.00 36.10 181 LEU A N 1
ATOM 1362 C CA . LEU A 1 183 ? 41.030 41.881 4.009 1.00 37.23 181 LEU A CA 1
ATOM 1363 C C . LEU A 1 183 ? 40.973 43.049 4.986 1.00 40.82 181 LEU A C 1
ATOM 1364 O O . LEU A 1 183 ? 41.304 42.901 6.164 1.00 47.55 181 LEU A O 1
ATOM 1369 N N . GLU A 1 184 ? 40.544 44.206 4.492 1.00 36.83 182 GLU A N 1
ATOM 1370 C CA . GLU A 1 184 ? 40.409 45.394 5.326 1.00 31.19 182 GLU A CA 1
ATOM 1371 C C . GLU A 1 184 ? 39.346 45.189 6.400 1.00 36.77 182 GLU A C 1
ATOM 1372 O O . GLU A 1 184 ? 39.474 45.690 7.514 1.00 40.21 182 GLU A O 1
ATOM 1378 N N . LEU A 1 185 ? 38.300 44.443 6.062 1.00 33.10 183 LEU A N 1
ATOM 1379 C CA . LEU A 1 185 ? 37.222 44.169 7.005 1.00 36.47 183 LEU A CA 1
ATOM 1380 C C . LEU A 1 185 ? 37.627 43.135 8.053 1.00 43.54 183 LEU A C 1
ATOM 1381 O O . LEU A 1 185 ? 37.342 43.296 9.238 1.00 45.21 183 LEU A O 1
ATOM 1386 N N . GLU A 1 186 ? 38.289 42.073 7.608 1.00 45.38 184 GLU A N 1
ATOM 1387 C CA . GLU A 1 186 ? 38.595 40.947 8.483 1.00 49.30 184 GLU A CA 1
ATOM 1388 C C . GLU A 1 186 ? 39.796 41.209 9.390 1.00 46.84 184 GLU A C 1
ATOM 1389 O O . GLU A 1 186 ? 39.812 40.783 10.545 1.00 46.28 184 GLU A O 1
ATOM 1395 N N . ILE A 1 187 ? 40.801 41.904 8.865 1.00 42.41 185 ILE A N 1
ATOM 1396 C CA . ILE A 1 187 ? 42.019 42.166 9.626 1.00 41.94 185 ILE A CA 1
ATOM 1397 C C . ILE A 1 187 ? 42.019 43.568 10.228 1.00 40.29 185 ILE A C 1
ATOM 1398 O O . ILE A 1 187 ? 42.155 44.556 9.507 1.00 41.63 185 ILE A O 1
ATOM 1403 N N . PRO A 1 188 ? 41.875 43.656 11.560 1.00 43.58 186 PRO A N 1
ATOM 1404 C CA . PRO A 1 188 ? 41.831 44.939 12.271 1.00 47.00 186 PRO A CA 1
ATOM 1405 C C . PRO A 1 188 ? 43.084 45.788 12.065 1.00 48.06 186 PRO A C 1
ATOM 1406 O O . PRO A 1 188 ? 42.979 47.010 12.036 1.00 46.04 186 PRO A O 1
ATOM 1410 N N . GLU A 1 189 ? 44.245 45.156 11.916 1.00 47.56 187 GLU A N 1
ATOM 1411 C CA . GLU A 1 189 ? 45.481 45.898 11.685 1.00 45.70 187 GLU A CA 1
ATOM 1412 C C . GLU A 1 189 ? 45.433 46.679 10.372 1.00 43.11 187 GLU A C 1
ATOM 1413 O O . GLU A 1 189 ? 46.054 47.733 10.247 1.00 42.24 187 GLU A O 1
ATOM 1419 N N . VAL A 1 190 ? 44.700 46.156 9.395 1.00 44.68 188 VAL A N 1
ATOM 1420 C CA . VAL A 1 190 ? 44.615 46.793 8.087 1.00 45.03 188 VAL A CA 1
ATOM 1421 C C . VAL A 1 190 ? 43.637 47.971 8.082 1.00 48.13 188 VAL A C 1
ATOM 1422 O O . VAL A 1 190 ? 43.931 49.023 7.511 1.00 48.82 188 VAL A O 1
ATOM 1426 N N . ASN A 1 191 ? 42.485 47.806 8.726 1.00 49.66 189 ASN A N 1
ATOM 1427 C CA . ASN A 1 191 ? 41.496 48.882 8.771 1.00 54.34 189 ASN A CA 1
ATOM 1428 C C . ASN A 1 191 ? 41.870 49.964 9.779 1.00 60.09 189 ASN A C 1
ATOM 1429 O O . ASN A 1 191 ? 41.337 51.072 9.735 1.00 63.35 189 ASN A O 1
ATOM 1434 N N . GLU A 1 192 ? 42.784 49.637 10.689 1.00 62.37 190 GLU A N 1
ATOM 1435 C CA . GLU A 1 192 ? 43.317 50.619 11.629 1.00 65.87 190 GLU A CA 1
ATOM 1436 C C . GLU A 1 192 ? 44.555 51.288 11.041 1.00 63.68 190 GLU A C 1
ATOM 1437 O O . GLU A 1 192 ? 45.234 52.060 11.719 1.00 68.25 190 GLU A O 1
ATOM 1443 N N . ARG A 1 193 ? 44.851 50.943 9.787 1.00 60.33 191 ARG A N 1
ATOM 1444 C CA . ARG A 1 193 ? 45.896 51.581 8.980 1.00 58.47 191 ARG A CA 1
ATOM 1445 C C . ARG A 1 193 ? 47.319 51.214 9.408 1.00 63.00 191 ARG A C 1
ATOM 1446 O O . ARG A 1 193 ? 48.285 51.654 8.783 1.00 68.54 191 ARG A O 1
ATOM 1454 N N . ILE A 1 194 ? 47.446 50.423 10.470 1.00 61.16 192 ILE A N 1
ATOM 1455 C CA . ILE A 1 194 ? 48.754 49.964 10.936 1.00 55.32 192 ILE A CA 1
ATOM 1456 C C . ILE A 1 194 ? 49.495 49.192 9.843 1.00 55.56 192 ILE A C 1
ATOM 1457 O O . ILE A 1 194 ? 50.672 49.441 9.582 1.00 55.15 192 ILE A O 1
ATOM 1462 N N . ILE A 1 195 ? 48.794 48.258 9.207 1.00 55.81 193 ILE A N 1
ATOM 1463 C CA . ILE A 1 195 ? 49.350 47.496 8.093 1.00 52.13 193 ILE A CA 1
ATOM 1464 C C . ILE A 1 195 ? 48.734 47.965 6.777 1.00 51.87 193 ILE A C 1
ATOM 1465 O O . ILE A 1 195 ? 47.522 48.157 6.688 1.00 55.03 193 ILE A O 1
ATOM 1470 N N . GLU A 1 196 ? 49.570 48.156 5.761 1.00 51.28 194 GLU A N 1
ATOM 1471 C CA . GLU A 1 196 ? 49.092 48.609 4.458 1.00 52.08 194 GLU A CA 1
ATOM 1472 C C . GLU A 1 196 ? 49.259 47.538 3.384 1.00 50.05 194 GLU A C 1
ATOM 1473 O O . GLU A 1 196 ? 50.237 46.792 3.385 1.00 45.24 194 GLU A O 1
ATOM 1479 N N . ILE A 1 197 ? 48.298 47.469 2.467 1.00 48.20 195 ILE A N 1
ATOM 1480 C CA . ILE A 1 197 ? 48.390 46.545 1.344 1.00 41.99 195 ILE A CA 1
ATOM 1481 C C . ILE A 1 197 ? 49.000 47.262 0.148 1.00 39.90 195 ILE A C 1
ATOM 1482 O O . ILE A 1 197 ? 48.372 48.136 -0.449 1.00 42.36 195 ILE A O 1
ATOM 1487 N N . ARG A 1 198 ? 50.232 46.895 -0.189 1.00 40.08 196 ARG A N 1
ATOM 1488 C CA . ARG A 1 198 ? 50.971 47.567 -1.251 1.00 43.74 196 ARG A CA 1
ATOM 1489 C C . ARG A 1 198 ? 50.628 47.062 -2.651 1.00 49.98 196 ARG A C 1
ATOM 1490 O O . A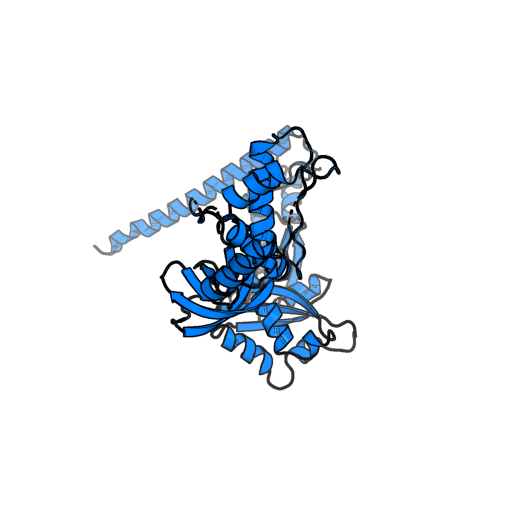RG A 1 198 ? 50.457 47.852 -3.580 1.00 54.97 196 ARG A O 1
ATOM 1498 N N . SER A 1 199 ? 50.523 45.745 -2.798 1.00 47.06 197 SER A N 1
ATOM 1499 C CA . SER A 1 199 ? 50.320 45.143 -4.111 1.00 45.20 197 SER A CA 1
ATOM 1500 C C . SER A 1 199 ? 49.466 43.885 -4.034 1.00 47.43 197 SER A C 1
ATOM 1501 O O . SER A 1 199 ? 49.497 43.159 -3.040 1.00 45.62 197 SER A O 1
ATOM 1504 N N . LEU A 1 200 ? 48.708 43.626 -5.096 1.00 51.61 198 LEU A N 1
ATOM 1505 C CA . LEU A 1 200 ? 47.801 42.487 -5.122 1.00 49.31 198 LEU A CA 1
ATOM 1506 C C . LEU A 1 200 ? 47.762 41.829 -6.499 1.00 49.19 198 LEU A C 1
ATOM 1507 O O . LEU A 1 200 ? 47.709 42.510 -7.524 1.00 58.09 198 LEU A O 1
ATOM 1512 N N . ALA A 1 201 ? 47.790 40.500 -6.510 1.00 40.96 199 ALA A N 1
ATOM 1513 C CA . ALA A 1 201 ? 47.707 39.730 -7.746 1.00 38.43 199 ALA A CA 1
ATOM 1514 C C . ALA A 1 201 ? 46.724 38.579 -7.570 1.00 39.48 199 ALA A C 1
ATOM 1515 O O . ALA A 1 201 ? 46.907 37.731 -6.698 1.00 49.36 199 ALA A O 1
ATOM 1517 N N . ARG A 1 202 ? 45.684 38.541 -8.398 1.00 37.10 200 ARG A N 1
ATOM 1518 C CA . ARG A 1 202 ? 44.605 37.584 -8.186 1.00 38.24 200 ARG A CA 1
ATOM 1519 C C . ARG A 1 202 ? 44.221 36.756 -9.410 1.00 42.53 200 ARG A C 1
ATOM 1520 O O . ARG A 1 202 ? 44.116 37.272 -10.523 1.00 45.73 200 ARG A O 1
ATOM 1528 N N . GLU A 1 203 ? 44.026 35.459 -9.185 1.00 44.41 201 GLU A N 1
ATOM 1529 C CA . GLU A 1 203 ? 43.262 34.621 -10.099 1.00 45.04 201 GLU A CA 1
ATOM 1530 C C . GLU A 1 203 ? 42.004 34.173 -9.364 1.00 42.22 201 GLU A C 1
ATOM 1531 O O . GLU A 1 203 ? 42.071 33.345 -8.455 1.00 40.70 201 GLU A O 1
ATOM 1537 N N . ALA A 1 204 ? 40.863 34.721 -9.772 1.00 39.51 202 ALA A N 1
ATOM 1538 C CA . ALA A 1 204 ? 39.623 34.609 -9.007 1.00 40.27 202 ALA A CA 1
ATOM 1539 C C . ALA A 1 204 ? 39.174 33.169 -8.784 1.00 47.08 202 ALA A C 1
ATOM 1540 O O . ALA A 1 204 ? 39.043 32.390 -9.727 1.00 48.15 202 ALA A O 1
ATOM 1542 N N . GLY A 1 205 ? 38.933 32.831 -7.521 1.00 50.89 203 GLY A N 1
ATOM 1543 C CA . GLY A 1 205 ? 38.464 31.509 -7.153 1.00 46.91 203 GLY A CA 1
ATOM 1544 C C . GLY A 1 205 ? 39.583 30.503 -6.976 1.00 42.92 203 GLY A C 1
ATOM 1545 O O . GLY A 1 205 ? 39.333 29.340 -6.659 1.00 43.28 203 GLY A O 1
ATOM 1546 N N . TYR A 1 206 ? 40.820 30.946 -7.176 1.00 42.17 204 TYR A N 1
ATOM 1547 C CA . TYR A 1 206 ? 41.960 30.040 -7.105 1.00 43.44 204 TYR A CA 1
ATOM 1548 C C . TYR A 1 206 ? 43.058 30.522 -6.157 1.00 41.03 204 TYR A C 1
ATOM 1549 O O . TYR A 1 206 ? 43.262 29.934 -5.096 1.00 42.23 204 TYR A O 1
ATOM 1558 N N . ARG A 1 207 ? 43.764 31.585 -6.531 1.00 41.28 205 ARG A N 1
ATOM 1559 C CA . ARG A 1 207 ? 44.891 32.044 -5.724 1.00 45.11 205 ARG A CA 1
ATOM 1560 C C . ARG A 1 207 ? 45.109 33.554 -5.787 1.00 45.62 205 ARG A C 1
ATOM 1561 O O . ARG A 1 207 ? 44.946 34.173 -6.838 1.00 46.07 205 ARG A O 1
ATOM 1569 N N . THR A 1 208 ? 45.491 34.134 -4.651 1.00 46.17 206 THR A N 1
ATOM 1570 C CA . THR A 1 208 ? 45.792 35.560 -4.565 1.00 41.95 206 THR A CA 1
ATOM 1571 C C . THR A 1 208 ? 47.059 35.820 -3.752 1.00 41.82 206 THR A C 1
ATOM 1572 O O . THR A 1 208 ? 47.167 35.386 -2.605 1.00 44.05 206 THR A O 1
ATOM 1576 N N . LYS A 1 209 ? 48.013 36.529 -4.348 1.00 41.96 207 LYS A N 1
ATOM 1577 C CA . LYS A 1 209 ? 49.227 36.928 -3.641 1.00 40.69 207 LYS A CA 1
ATOM 1578 C C . LYS A 1 209 ? 49.099 38.351 -3.102 1.00 45.35 207 LYS A C 1
ATOM 1579 O O . LYS A 1 209 ? 48.781 39.279 -3.846 1.00 48.36 207 LYS A O 1
ATOM 1585 N N . VAL A 1 210 ? 49.353 38.516 -1.806 1.00 42.82 208 VAL A N 1
ATOM 1586 C CA . VAL A 1 210 ? 49.215 39.811 -1.147 1.00 38.01 208 VAL A CA 1
ATOM 1587 C C . VAL A 1 210 ? 50.538 40.305 -0.572 1.00 38.22 208 VAL A C 1
ATOM 1588 O O . VAL A 1 210 ? 51.148 39.639 0.264 1.00 43.64 208 VAL A O 1
ATOM 1592 N N . ALA A 1 211 ? 50.975 41.479 -1.018 1.00 39.68 209 ALA A N 1
ATOM 1593 C CA . ALA A 1 211 ? 52.193 42.088 -0.495 1.00 39.70 209 ALA A CA 1
ATOM 1594 C C . ALA A 1 211 ? 51.850 43.225 0.463 1.00 40.58 209 ALA A C 1
ATOM 1595 O O . ALA A 1 211 ? 51.195 44.194 0.079 1.00 37.89 209 ALA A O 1
ATOM 1597 N N . VAL A 1 212 ? 52.301 43.103 1.708 1.00 40.89 210 VAL A N 1
ATOM 1598 C CA . VAL A 1 212 ? 51.968 44.073 2.747 1.00 38.89 210 VAL A CA 1
ATOM 1599 C C . VAL A 1 212 ? 53.213 44.717 3.356 1.00 43.16 210 VAL A C 1
ATOM 1600 O O . VAL A 1 212 ? 54.319 44.189 3.241 1.00 45.42 210 VAL A O 1
ATOM 1604 N N . SER A 1 213 ? 53.023 45.863 4.003 1.00 45.94 211 SER A N 1
ATOM 1605 C CA . SER A 1 213 ? 54.124 46.575 4.642 1.00 46.21 211 SER A CA 1
ATOM 1606 C C . SER A 1 213 ? 53.643 47.373 5.849 1.00 44.98 211 SER A C 1
ATOM 1607 O O . SER A 1 213 ? 52.445 47.606 6.015 1.00 40.43 211 SER A O 1
ATOM 1610 N N . CYS A 1 214 ? 54.585 47.782 6.693 1.00 43.55 212 CYS A N 1
ATOM 1611 C CA . CYS A 1 214 ? 54.269 48.587 7.867 1.00 44.25 212 CYS A CA 1
ATOM 1612 C C . CYS A 1 214 ? 55.250 49.744 8.017 1.00 53.30 212 CYS A C 1
ATOM 1613 O O . CYS A 1 214 ? 56.435 49.607 7.709 1.00 53.31 212 CYS A O 1
ATOM 1616 N N . ALA A 1 215 ? 54.748 50.882 8.491 1.00 52.32 213 ALA A N 1
ATOM 1617 C CA . ALA A 1 215 ? 55.575 52.066 8.699 1.00 60.47 213 ALA A CA 1
ATOM 1618 C C . ALA A 1 215 ? 56.648 51.801 9.749 1.00 65.25 213 ALA A C 1
ATOM 1619 O O . ALA A 1 215 ? 57.794 52.229 9.606 1.00 65.87 213 ALA A O 1
ATOM 1621 N N . ASP A 1 216 ? 56.264 51.093 10.805 1.00 66.60 214 ASP A N 1
ATOM 1622 C CA . ASP A 1 216 ? 57.201 50.699 11.846 1.00 64.64 214 ASP A CA 1
ATOM 1623 C C . ASP A 1 216 ? 58.104 49.585 11.323 1.00 66.14 214 ASP A C 1
ATOM 1624 O O . ASP A 1 216 ? 57.624 48.554 10.855 1.00 67.79 214 ASP A O 1
ATOM 1629 N N . SER A 1 217 ? 59.413 49.800 11.405 1.00 71.27 215 SER A N 1
ATOM 1630 C CA . SER A 1 217 ? 60.379 48.838 10.886 1.00 76.08 215 SER A CA 1
ATOM 1631 C C . SER A 1 217 ? 60.532 47.635 11.812 1.00 78.37 215 SER A C 1
ATOM 1632 O O . SER A 1 217 ? 60.936 46.555 11.379 1.00 75.28 215 SER A O 1
ATOM 1635 N N . ASN A 1 218 ? 60.203 47.824 13.086 1.00 83.57 216 ASN A N 1
ATOM 1636 C CA . ASN A 1 218 ? 60.315 46.757 14.073 1.00 83.77 216 ASN A CA 1
ATOM 1637 C C . ASN A 1 218 ? 59.084 45.857 14.092 1.00 72.18 216 ASN A C 1
ATOM 1638 O O . ASN A 1 218 ? 59.028 44.881 14.839 1.00 74.09 216 ASN A O 1
ATOM 1643 N N . ILE A 1 219 ? 58.099 46.193 13.265 1.00 64.19 217 ILE A N 1
ATOM 1644 C CA . ILE A 1 219 ? 56.871 45.412 13.175 1.00 59.19 217 ILE A CA 1
ATOM 1645 C C . ILE A 1 219 ? 56.869 44.529 11.930 1.00 53.90 217 ILE A C 1
ATOM 1646 O O . ILE A 1 219 ? 57.153 44.996 10.827 1.00 56.13 217 ILE A O 1
ATOM 1651 N N . ASP A 1 220 ? 56.552 43.252 12.116 1.00 53.07 218 ASP A N 1
ATOM 1652 C CA . ASP A 1 220 ? 56.454 42.312 11.007 1.00 52.89 218 ASP A CA 1
ATOM 1653 C C . ASP A 1 220 ? 55.051 42.361 10.408 1.00 47.85 218 ASP A C 1
ATOM 1654 O O . ASP A 1 220 ? 54.089 41.916 11.033 1.00 48.13 218 ASP A O 1
ATOM 1659 N N . PRO A 1 221 ? 54.936 42.900 9.185 1.00 43.17 219 PRO A N 1
ATOM 1660 C CA . PRO A 1 221 ? 53.636 43.134 8.544 1.00 41.55 219 PRO A CA 1
ATOM 1661 C C . PRO A 1 221 ? 52.896 41.844 8.199 1.00 41.13 219 PRO A C 1
ATOM 1662 O O . PRO A 1 221 ? 51.671 41.791 8.318 1.00 39.06 219 PRO A O 1
ATOM 1666 N N . VAL A 1 222 ? 53.630 40.818 7.783 1.00 35.32 220 VAL A N 1
ATOM 1667 C CA . VAL A 1 222 ? 53.018 39.538 7.451 1.00 35.06 220 VAL A CA 1
ATOM 1668 C C . VAL A 1 222 ? 52.449 38.881 8.701 1.00 35.67 220 VAL A C 1
ATOM 1669 O O . VAL A 1 222 ? 51.293 38.459 8.720 1.00 38.31 220 VAL A O 1
ATOM 1673 N N . GLY A 1 223 ? 53.269 38.812 9.747 1.00 39.73 221 GLY A N 1
ATOM 1674 C CA . GLY A 1 223 ? 52.870 38.206 11.005 1.00 38.56 221 GLY A CA 1
ATOM 1675 C C . GLY A 1 223 ? 51.663 38.874 11.633 1.00 37.18 221 GLY A C 1
ATOM 1676 O O . GLY A 1 223 ? 50.887 38.231 12.340 1.00 41.34 221 GLY A O 1
ATOM 1677 N N . ALA A 1 224 ? 51.506 40.168 11.373 1.00 36.64 222 ALA A N 1
ATOM 1678 C CA . ALA A 1 224 ? 50.360 40.917 11.872 1.00 43.86 222 ALA A CA 1
ATOM 1679 C C . ALA A 1 224 ? 49.080 40.475 11.168 1.00 41.29 222 ALA A C 1
ATOM 1680 O O . ALA A 1 224 ? 48.017 40.398 11.784 1.00 46.48 222 ALA A O 1
ATOM 1682 N N . CYS A 1 225 ? 49.189 40.186 9.875 1.00 34.16 223 CYS A N 1
ATOM 1683 C CA . CYS A 1 225 ? 48.050 39.710 9.098 1.00 43.47 223 CYS A CA 1
ATOM 1684 C C . CYS A 1 225 ? 47.705 38.270 9.458 1.00 41.69 223 CYS A C 1
ATOM 1685 O O . CYS A 1 225 ? 46.533 37.901 9.527 1.00 43.22 223 CYS A O 1
ATOM 1688 N N . VAL A 1 226 ? 48.736 37.463 9.684 1.00 38.71 224 VAL A N 1
ATOM 1689 C CA . VAL A 1 226 ? 48.551 36.063 10.042 1.00 39.84 224 VAL A CA 1
ATOM 1690 C C . VAL A 1 226 ? 47.877 35.928 11.406 1.00 45.96 224 VAL A C 1
ATOM 1691 O O . VAL A 1 226 ? 46.988 35.100 11.591 1.00 52.51 224 VAL A O 1
ATOM 1695 N N . GLY A 1 227 ? 48.290 36.757 12.357 1.00 45.22 225 GLY A N 1
ATOM 1696 C CA . GLY A 1 227 ? 47.732 36.700 13.695 1.00 47.43 225 GLY A CA 1
ATOM 1697 C C . GLY A 1 227 ? 48.132 35.429 14.420 1.00 46.28 225 GLY A C 1
ATOM 1698 O O . GLY A 1 227 ? 49.316 35.097 14.494 1.00 44.25 225 GLY A O 1
ATOM 1699 N N . VAL A 1 228 ? 47.147 34.712 14.951 1.00 45.97 226 VAL A N 1
ATOM 1700 C CA . VAL A 1 228 ? 47.424 33.489 15.695 1.00 52.86 226 VAL A CA 1
ATOM 1701 C C . VAL A 1 228 ? 47.510 32.267 14.781 1.00 60.42 226 VAL A C 1
ATOM 1702 O O . VAL A 1 228 ? 48.598 31.749 14.527 1.00 66.56 226 VAL A O 1
ATOM 1706 N N . ARG A 1 229 ? 46.360 31.805 14.298 1.00 59.13 227 ARG A N 1
ATOM 1707 C CA . ARG A 1 229 ? 46.303 30.613 13.453 1.00 51.63 227 ARG A CA 1
ATOM 1708 C C . ARG A 1 229 ? 46.197 30.911 11.958 1.00 54.01 227 ARG A C 1
ATOM 1709 O O . ARG A 1 229 ? 46.200 29.992 11.139 1.00 61.84 227 ARG A O 1
ATOM 1717 N N . GLY A 1 230 ? 46.108 32.188 11.602 1.00 48.44 228 GLY A N 1
ATOM 1718 C CA . GLY A 1 230 ? 45.872 32.570 10.220 1.00 37.28 228 GLY A CA 1
ATOM 1719 C C . GLY A 1 230 ? 44.412 32.396 9.839 1.00 37.47 228 GLY A C 1
ATOM 1720 O O . GLY A 1 230 ? 44.076 32.257 8.663 1.00 40.28 228 GLY A O 1
ATOM 1721 N N . ALA A 1 231 ? 43.544 32.415 10.846 1.00 41.21 229 ALA A N 1
ATOM 1722 C CA . ALA A 1 231 ? 42.120 32.155 10.657 1.00 41.05 229 ALA A CA 1
ATOM 1723 C C . ALA A 1 231 ? 41.405 33.267 9.890 1.00 47.39 229 ALA A C 1
ATOM 1724 O O . ALA A 1 231 ? 40.516 32.997 9.084 1.00 52.76 229 ALA A O 1
ATOM 1726 N N . ARG A 1 232 ? 41.788 34.514 10.148 1.00 45.73 230 ARG A N 1
ATOM 1727 C CA . ARG A 1 232 ? 41.141 35.658 9.509 1.00 45.04 230 ARG A CA 1
ATOM 1728 C C . ARG A 1 232 ? 41.402 35.681 8.007 1.00 43.34 230 ARG A C 1
ATOM 1729 O O . ARG A 1 232 ? 40.528 36.047 7.220 1.00 43.07 230 ARG A O 1
ATOM 1737 N N . ILE A 1 233 ? 42.610 35.291 7.615 1.00 44.05 231 ILE A N 1
ATOM 1738 C CA . ILE A 1 233 ? 42.971 35.216 6.205 1.00 48.57 231 ILE A CA 1
ATOM 1739 C C . ILE A 1 233 ? 42.156 34.130 5.503 1.00 51.13 231 ILE A C 1
ATOM 1740 O O . ILE A 1 233 ? 41.683 34.323 4.382 1.00 47.68 231 ILE A O 1
ATOM 1745 N N . ARG A 1 234 ? 41.980 32.996 6.176 1.00 49.19 232 ARG A N 1
ATOM 1746 C CA . ARG A 1 234 ? 41.192 31.901 5.622 1.00 51.27 232 ARG A CA 1
ATOM 1747 C C . ARG A 1 234 ? 39.710 32.258 5.547 1.00 52.17 232 ARG A C 1
ATOM 1748 O O . ARG A 1 234 ? 38.999 31.783 4.663 1.00 58.81 232 ARG A O 1
ATOM 1756 N N . ASN A 1 235 ? 39.250 33.089 6.479 1.00 49.31 233 ASN A N 1
ATOM 1757 C CA . ASN A 1 235 ? 37.867 33.557 6.470 1.00 54.18 233 ASN A CA 1
ATOM 1758 C C . ASN A 1 235 ? 37.546 34.306 5.182 1.00 54.29 233 ASN A C 1
ATOM 1759 O O . ASN A 1 235 ? 36.477 34.130 4.598 1.00 49.94 233 ASN A O 1
ATOM 1764 N N . VAL A 1 236 ? 38.485 35.139 4.745 1.00 40.08 234 VAL A N 1
ATOM 1765 C CA . VAL A 1 236 ? 38.353 35.853 3.482 1.00 40.10 234 VAL A CA 1
ATOM 1766 C C . VAL A 1 236 ? 38.347 34.857 2.327 1.00 50.72 234 VAL A C 1
ATOM 1767 O O . VAL A 1 236 ? 37.571 34.991 1.379 1.00 49.96 234 VAL A O 1
ATOM 1771 N N . GLY A 1 237 ? 39.205 33.846 2.427 1.00 49.93 235 GLY A N 1
ATOM 1772 C CA . GLY A 1 237 ? 39.314 32.826 1.401 1.00 48.34 235 GLY A CA 1
ATOM 1773 C C . GLY A 1 237 ? 38.059 31.989 1.246 1.00 51.30 235 GLY A C 1
ATOM 1774 O O . GLY A 1 237 ? 37.708 31.588 0.137 1.00 57.65 235 GLY A O 1
ATOM 1775 N N . GLU A 1 238 ? 37.381 31.723 2.359 1.00 52.77 236 GLU A N 1
ATOM 1776 C CA . GLU A 1 238 ? 36.155 30.933 2.330 1.00 63.22 236 GLU A CA 1
ATOM 1777 C C . GLU A 1 238 ? 34.998 31.744 1.762 1.00 68.53 236 GLU A C 1
ATOM 1778 O O . GLU A 1 238 ? 34.066 31.190 1.181 1.00 72.19 236 GLU A O 1
ATOM 1784 N N . GLU A 1 239 ? 35.065 33.060 1.932 1.00 71.51 237 GLU A N 1
ATOM 1785 C CA . GLU A 1 239 ? 34.071 33.956 1.355 1.00 74.58 237 GLU A CA 1
ATOM 1786 C C . GLU A 1 239 ? 34.237 34.013 -0.159 1.00 71.47 237 GLU A C 1
ATOM 1787 O O . GLU A 1 239 ? 33.305 34.356 -0.886 1.00 77.78 237 GLU A O 1
ATOM 1793 N N . LEU A 1 240 ? 35.435 33.675 -0.623 1.00 64.98 238 LEU A N 1
ATOM 1794 C CA . LEU A 1 240 ? 35.740 33.655 -2.048 1.00 59.24 238 LEU A CA 1
ATOM 1795 C C . LEU A 1 240 ? 35.566 32.259 -2.640 1.00 61.90 238 LEU A C 1
ATOM 1796 O O . LEU A 1 240 ? 35.845 32.036 -3.818 1.00 65.24 238 LEU A O 1
ATOM 1801 N N . GLY A 1 241 ? 35.107 31.320 -1.818 1.00 58.77 239 GLY A N 1
ATOM 1802 C CA . GLY A 1 241 ? 34.841 29.969 -2.279 1.00 60.73 239 GLY A CA 1
ATOM 1803 C C . GLY A 1 241 ? 36.027 29.025 -2.214 1.00 58.97 239 GLY A C 1
ATOM 1804 O O . GLY A 1 241 ? 36.110 28.070 -2.987 1.00 59.97 239 GLY A O 1
ATOM 1805 N N . GLY A 1 242 ? 36.946 29.285 -1.290 1.00 54.83 240 GLY A N 1
ATOM 1806 C CA . GLY A 1 242 ? 38.105 28.430 -1.112 1.00 47.59 240 GLY A CA 1
ATOM 1807 C C . GLY A 1 242 ? 39.332 28.917 -1.855 1.00 53.73 240 GLY A C 1
ATOM 1808 O O . GLY A 1 242 ? 40.268 28.155 -2.097 1.00 57.83 240 GLY A O 1
ATOM 1809 N N . GLU A 1 243 ? 39.324 30.192 -2.224 1.00 52.84 241 GLU A N 1
ATOM 1810 C CA . GLU A 1 243 ? 40.458 30.804 -2.907 1.00 51.97 241 GLU A CA 1
ATOM 1811 C C . GLU A 1 243 ? 41.669 30.893 -1.979 1.00 51.84 241 GLU A C 1
ATOM 1812 O O . GLU A 1 243 ? 41.558 31.353 -0.843 1.00 47.32 241 GLU A O 1
ATOM 1818 N N . ARG A 1 244 ? 42.822 30.443 -2.466 1.00 47.51 242 ARG A N 1
ATOM 1819 C CA . ARG A 1 244 ? 44.045 30.445 -1.669 1.00 44.75 242 ARG A CA 1
ATOM 1820 C C . ARG A 1 244 ? 44.656 31.839 -1.574 1.00 49.45 242 ARG A C 1
ATOM 1821 O O . ARG A 1 244 ? 44.823 32.524 -2.581 1.00 50.65 242 ARG A O 1
ATOM 1829 N N . ILE A 1 245 ? 44.996 32.252 -0.357 1.00 43.06 243 ILE A N 1
ATOM 1830 C CA . ILE A 1 245 ? 45.542 33.586 -0.133 1.00 42.15 243 ILE A CA 1
ATOM 1831 C C . ILE A 1 245 ? 46.935 33.541 0.490 1.00 42.39 243 ILE A C 1
ATOM 1832 O O . ILE A 1 245 ? 47.114 33.053 1.607 1.00 42.66 243 ILE A O 1
ATOM 1837 N N . GLU A 1 246 ? 47.918 34.053 -0.244 1.00 42.42 244 GLU A N 1
ATOM 1838 C CA . GLU A 1 246 ? 49.291 34.124 0.245 1.00 53.02 244 GLU A CA 1
ATOM 1839 C C . GLU A 1 246 ? 49.667 35.558 0.595 1.00 49.44 244 GLU A C 1
ATOM 1840 O O . GLU A 1 246 ? 49.656 36.437 -0.265 1.00 41.81 244 GLU A O 1
ATOM 1846 N N . VAL A 1 247 ? 50.001 35.794 1.859 1.00 49.65 245 VAL A N 1
ATOM 1847 C CA . VAL A 1 247 ? 50.437 37.115 2.290 1.00 46.47 245 VAL A CA 1
ATOM 1848 C C . VAL A 1 247 ? 51.952 37.152 2.436 1.00 45.83 245 VAL A C 1
ATOM 1849 O O . VAL A 1 247 ? 52.525 36.402 3.226 1.00 43.44 245 VAL A O 1
ATOM 1853 N N . VAL A 1 248 ? 52.598 38.020 1.665 1.00 45.44 246 VAL A N 1
ATOM 1854 C CA . VAL A 1 248 ? 54.047 38.159 1.734 1.00 46.26 246 VAL A CA 1
ATOM 1855 C C . VAL A 1 248 ? 54.451 39.584 2.097 1.00 47.40 246 VAL A C 1
ATOM 1856 O O . VAL A 1 248 ? 53.603 40.468 2.225 1.00 42.99 246 VAL A O 1
ATOM 1860 N N . ARG A 1 249 ? 55.752 39.803 2.251 1.00 48.26 247 ARG A N 1
ATOM 1861 C CA . ARG A 1 249 ? 56.257 41.101 2.679 1.00 54.89 247 ARG A CA 1
ATOM 1862 C C . ARG A 1 249 ? 56.638 41.967 1.485 1.00 54.25 247 ARG A C 1
ATOM 1863 O O . ARG A 1 249 ? 57.367 41.529 0.595 1.00 45.98 247 ARG A O 1
ATOM 1871 N N . TRP A 1 250 ? 56.138 43.198 1.471 1.00 53.49 248 TRP A N 1
ATOM 1872 C CA . TRP A 1 250 ? 56.485 44.147 0.421 1.00 50.01 248 TRP A CA 1
ATOM 1873 C C . TRP A 1 250 ? 57.853 44.769 0.677 1.00 49.65 248 TRP A C 1
ATOM 1874 O O . TRP A 1 250 ? 58.226 45.027 1.821 1.00 55.18 248 TRP A O 1
ATOM 1885 N N . ASN A 1 251 ? 58.597 45.002 -0.398 1.00 52.55 249 ASN A N 1
ATOM 1886 C CA . ASN A 1 251 ? 59.878 45.688 -0.314 1.00 57.33 249 ASN A CA 1
ATOM 1887 C C . ASN A 1 251 ? 60.132 46.506 -1.576 1.00 59.04 249 ASN A C 1
ATOM 1888 O O . ASN A 1 251 ? 59.708 46.125 -2.667 1.00 59.99 249 ASN A O 1
ATOM 1893 N N . ASP A 1 252 ? 60.819 47.633 -1.420 1.00 60.92 250 ASP A N 1
ATOM 1894 C CA . ASP A 1 252 ? 61.104 48.518 -2.544 1.00 64.84 250 ASP A CA 1
ATOM 1895 C C . ASP A 1 252 ? 62.202 47.950 -3.438 1.00 63.72 250 ASP A C 1
ATOM 1896 O O . ASP A 1 252 ? 62.343 48.350 -4.594 1.00 65.56 250 ASP A O 1
ATOM 1901 N N . SER A 1 253 ? 62.977 47.017 -2.895 1.00 63.59 251 SER A N 1
ATOM 1902 C CA . SER A 1 253 ? 64.033 46.359 -3.655 1.00 64.21 251 SER A CA 1
ATOM 1903 C C . SER A 1 253 ? 63.526 45.065 -4.281 1.00 64.62 251 SER A C 1
ATOM 1904 O O . SER A 1 253 ? 62.841 44.278 -3.629 1.00 66.64 251 SER A O 1
ATOM 1907 N N . LEU A 1 254 ? 63.866 44.850 -5.547 1.00 63.92 252 LEU A N 1
ATOM 1908 C CA . LEU A 1 254 ? 63.442 43.647 -6.254 1.00 63.51 252 LEU A CA 1
ATOM 1909 C C . LEU A 1 254 ? 64.285 42.441 -5.848 1.00 63.94 252 LEU A C 1
ATOM 1910 O O . LEU A 1 254 ? 63.909 41.299 -6.100 1.00 63.24 252 LEU A O 1
ATOM 1915 N N . GLN A 1 255 ? 65.425 42.699 -5.215 1.00 64.34 253 GLN A N 1
ATOM 1916 C CA . GLN A 1 255 ? 66.270 41.626 -4.705 1.00 65.96 253 GLN A CA 1
ATOM 1917 C C . GLN A 1 255 ? 65.615 40.971 -3.493 1.00 67.14 253 GLN A C 1
ATOM 1918 O O . GLN A 1 255 ? 65.980 39.867 -3.092 1.00 73.32 253 GLN A O 1
ATOM 1924 N N . VAL A 1 256 ? 64.641 41.670 -2.921 1.00 62.06 254 VAL A N 1
ATOM 1925 C CA . VAL A 1 256 ? 63.893 41.184 -1.769 1.00 59.29 254 VAL A CA 1
ATOM 1926 C C . VAL A 1 256 ? 62.485 40.770 -2.183 1.00 58.88 254 VAL A C 1
ATOM 1927 O O . VAL A 1 256 ? 62.081 39.625 -1.985 1.00 62.19 254 VAL A O 1
ATOM 1931 N N . LEU A 1 257 ? 61.735 41.729 -2.718 1.00 55.62 255 LEU A N 1
ATOM 1932 C CA . LEU A 1 257 ? 60.348 41.521 -3.127 1.00 55.56 255 LEU A CA 1
ATOM 1933 C C . LEU A 1 257 ? 60.133 40.318 -4.047 1.00 55.80 255 LEU A C 1
ATOM 1934 O O . LEU A 1 257 ? 59.194 39.547 -3.850 1.00 56.47 255 LEU A O 1
ATOM 1939 N N . VAL A 1 258 ? 60.991 40.159 -5.052 1.00 56.27 256 VAL A N 1
ATOM 1940 C CA . VAL A 1 258 ? 60.812 39.083 -6.027 1.00 56.95 256 VAL A CA 1
ATOM 1941 C C . VAL A 1 258 ? 60.982 37.684 -5.412 1.00 56.14 256 VAL A C 1
ATOM 1942 O O . VAL A 1 258 ? 60.137 36.820 -5.641 1.00 59.75 256 VAL A O 1
ATOM 1946 N N . PRO A 1 259 ? 62.058 37.447 -4.630 1.00 57.76 257 PRO A N 1
ATOM 1947 C CA . PRO A 1 259 ? 62.104 36.139 -3.963 1.00 58.94 257 PRO A CA 1
ATOM 1948 C C . PRO A 1 259 ? 60.919 35.904 -3.025 1.00 55.92 257 PRO A C 1
ATOM 1949 O O . PRO A 1 259 ? 60.467 34.768 -2.884 1.00 58.35 257 PRO A O 1
ATOM 1953 N N . ASN A 1 260 ? 60.428 36.970 -2.400 1.00 51.32 258 ASN A N 1
ATOM 1954 C CA . ASN A 1 260 ? 59.259 36.883 -1.532 1.00 53.69 258 ASN A CA 1
ATOM 1955 C C . ASN A 1 260 ? 58.007 36.478 -2.301 1.00 56.27 258 ASN A C 1
ATOM 1956 O O . ASN A 1 260 ? 57.184 35.707 -1.807 1.00 57.85 258 ASN A O 1
ATOM 1961 N N . ALA A 1 261 ? 57.869 37.006 -3.513 1.00 55.70 259 ALA A N 1
ATOM 1962 C CA . ALA A 1 261 ? 56.710 36.720 -4.349 1.00 52.10 259 ALA A CA 1
ATOM 1963 C C . ALA A 1 261 ? 56.830 35.350 -5.012 1.00 51.49 259 ALA A C 1
ATOM 1964 O O . ALA A 1 261 ? 55.835 34.774 -5.451 1.00 46.67 259 ALA A O 1
ATOM 1974 N N . GLN A 1 263 ? 57.752 32.687 -3.503 1.00 60.68 261 GLN A N 1
ATOM 1975 C CA . GLN A 1 263 ? 57.460 31.663 -2.505 1.00 64.21 261 GLN A CA 1
ATOM 1976 C C . GLN A 1 263 ? 56.310 30.776 -2.980 1.00 69.27 261 GLN A C 1
ATOM 1977 O O . GLN A 1 263 ? 55.447 31.235 -3.729 1.00 70.50 261 GLN A O 1
ATOM 1983 N N . PRO A 1 264 ? 56.281 29.504 -2.544 1.00 73.17 262 PRO A N 1
ATOM 1984 C CA . PRO A 1 264 ? 57.178 28.799 -1.614 1.00 74.58 262 PRO A CA 1
ATOM 1985 C C . PRO A 1 264 ? 58.583 28.519 -2.152 1.00 76.53 262 PRO A C 1
ATOM 1986 O O . PRO A 1 264 ? 59.480 28.228 -1.361 1.00 83.27 262 PRO A O 1
ATOM 1990 N N . SER A 1 265 ? 58.769 28.596 -3.466 1.00 74.28 263 SER A N 1
ATOM 1991 C CA . SER A 1 265 ? 60.049 28.246 -4.078 1.00 74.68 263 SER A CA 1
ATOM 1992 C C . SER A 1 265 ? 61.189 29.147 -3.605 1.00 75.06 263 SER A C 1
ATOM 1993 O O . SER A 1 265 ? 60.980 30.318 -3.288 1.00 76.00 263 SER A O 1
ATOM 1996 N N . GLU A 1 266 ? 62.393 28.586 -3.561 1.00 75.13 264 GLU A N 1
ATOM 1997 C CA . GLU A 1 266 ? 63.580 29.335 -3.164 1.00 75.90 264 GLU A CA 1
ATOM 1998 C C . GLU A 1 266 ? 64.338 29.837 -4.390 1.00 75.85 264 GLU A C 1
ATOM 1999 O O . GLU A 1 266 ? 64.431 29.142 -5.402 1.00 72.79 264 GLU A O 1
ATOM 2005 N N . VAL A 1 267 ? 64.880 31.047 -4.290 1.00 77.99 265 VAL A N 1
ATOM 2006 C CA . VAL A 1 267 ? 65.538 31.692 -5.421 1.00 76.57 265 VAL A CA 1
ATOM 2007 C C . VAL A 1 267 ? 67.031 31.901 -5.177 1.00 84.83 265 VAL A C 1
ATOM 2008 O O . VAL A 1 267 ? 67.434 32.400 -4.127 1.00 84.09 265 VAL A O 1
ATOM 2012 N N . GLU A 1 268 ? 67.847 31.516 -6.154 1.00 96.03 266 GLU A N 1
ATOM 2013 C CA . GLU A 1 268 ? 69.290 31.710 -6.072 1.00 101.22 266 GLU A CA 1
ATOM 2014 C C . GLU A 1 268 ? 69.686 33.130 -6.466 1.00 100.70 266 GLU A C 1
ATOM 2015 O O . GLU A 1 268 ? 70.156 33.905 -5.632 1.00 108.67 266 GLU A O 1
ATOM 2021 N N . ASP A 1 269 ? 69.496 33.469 -7.738 1.00 91.66 267 ASP A N 1
ATOM 2022 C CA . ASP A 1 269 ? 69.861 34.791 -8.239 1.00 86.22 267 ASP A CA 1
ATOM 2023 C C . ASP A 1 269 ? 68.671 35.544 -8.823 1.00 78.28 267 ASP A C 1
ATOM 2024 O O . ASP A 1 269 ? 67.762 34.945 -9.399 1.00 74.27 267 ASP A O 1
ATOM 2029 N N . VAL A 1 270 ? 68.687 36.864 -8.667 1.00 76.07 268 VAL A N 1
ATOM 2030 C CA . VAL A 1 270 ? 67.682 37.729 -9.269 1.00 72.39 268 VAL A CA 1
ATOM 2031 C C . VAL A 1 270 ? 68.352 38.711 -10.223 1.00 76.06 268 VAL A C 1
ATOM 2032 O O . VAL A 1 270 ? 69.119 39.577 -9.800 1.00 77.89 268 VAL A O 1
ATOM 2036 N N . ILE A 1 271 ? 68.060 38.570 -11.512 1.00 76.26 269 ILE A N 1
ATOM 2037 C CA . ILE A 1 271 ? 68.692 39.393 -12.536 1.00 77.28 269 ILE A CA 1
ATOM 2038 C C . ILE A 1 271 ? 67.688 40.338 -13.190 1.00 77.22 269 ILE A C 1
ATOM 2039 O O . ILE A 1 271 ? 66.630 39.913 -13.653 1.00 75.79 269 ILE A O 1
ATOM 2044 N N . LEU A 1 272 ? 68.030 41.622 -13.223 1.00 77.79 270 LEU A N 1
ATOM 2045 C CA . LEU A 1 272 ? 67.151 42.635 -13.796 1.00 76.74 270 LEU A CA 1
ATOM 2046 C C . LEU A 1 272 ? 67.512 42.936 -15.249 1.00 76.96 270 LEU A C 1
ATOM 2047 O O . LEU A 1 272 ? 68.662 43.243 -15.562 1.00 78.40 270 LEU A O 1
ATOM 2052 N N . CYS A 1 273 ? 66.520 42.844 -16.129 1.00 75.15 271 CYS A N 1
ATOM 2053 C CA . CYS A 1 273 ? 66.700 43.177 -17.539 1.00 72.88 271 CYS A CA 1
ATOM 2054 C C . CYS A 1 273 ? 65.745 44.298 -17.941 1.00 71.31 271 CYS A C 1
ATOM 2055 O O . CYS A 1 273 ? 64.679 44.038 -18.500 1.00 69.15 271 CYS A O 1
ATOM 2058 N N . PRO A 1 274 ? 66.131 45.552 -17.654 1.00 70.49 272 PRO A N 1
ATOM 2059 C CA . PRO A 1 274 ? 65.296 46.744 -17.858 1.00 70.08 272 PRO A CA 1
ATOM 2060 C C . PRO A 1 274 ? 64.795 46.918 -19.292 1.00 70.22 272 PRO A C 1
ATOM 2061 O O . PRO A 1 274 ? 63.674 47.389 -19.489 1.00 69.56 272 PRO A O 1
ATOM 2073 N N . LEU A 1 276 ? 64.015 44.654 -21.559 1.00 63.29 274 LEU A N 1
ATOM 2074 C CA . LEU A 1 276 ? 62.903 43.756 -21.846 1.00 58.89 274 LEU A CA 1
ATOM 2075 C C . LEU A 1 276 ? 61.808 43.871 -20.793 1.00 55.46 274 LEU A C 1
ATOM 2076 O O . LEU A 1 276 ? 60.763 43.227 -20.903 1.00 51.48 274 LEU A O 1
ATOM 2081 N N . GLY A 1 277 ? 62.049 44.700 -19.780 1.00 56.88 275 GLY A N 1
ATOM 2082 C CA . GLY A 1 277 ? 61.130 44.833 -18.663 1.00 61.16 275 GLY A CA 1
ATOM 2083 C C . GLY A 1 277 ? 60.947 43.494 -17.978 1.00 65.25 275 GLY A C 1
ATOM 2084 O O . GLY A 1 277 ? 59.844 43.135 -17.564 1.00 61.36 275 GLY A O 1
ATOM 2085 N N . ARG A 1 278 ? 62.045 42.755 -17.859 1.00 72.17 276 ARG A N 1
ATOM 2086 C CA . ARG A 1 278 ? 62.001 41.373 -17.405 1.00 74.16 276 ARG A CA 1
ATOM 2087 C C . ARG A 1 278 ? 62.964 41.109 -16.252 1.00 77.66 276 ARG A C 1
ATOM 2088 O O . ARG A 1 278 ? 64.117 41.535 -16.283 1.00 83.46 276 ARG A O 1
ATOM 2096 N N . VAL A 1 279 ? 62.479 40.410 -15.231 1.00 72.69 277 VAL A N 1
ATOM 2097 C CA . VAL A 1 279 ? 63.338 39.950 -14.148 1.00 69.97 277 VAL A CA 1
ATOM 2098 C C . VAL A 1 279 ? 63.704 38.490 -14.380 1.00 69.61 277 VAL A C 1
ATOM 2099 O O . VAL A 1 279 ? 62.828 37.633 -14.498 1.00 70.39 277 VAL A O 1
ATOM 2103 N N . LEU A 1 280 ? 65.000 38.210 -14.455 1.00 70.68 278 LEU A N 1
ATOM 2104 C CA . LEU A 1 280 ? 65.467 36.850 -14.684 1.00 75.58 278 LEU A CA 1
ATOM 2105 C C . LEU A 1 280 ? 65.766 36.153 -13.360 1.00 76.57 278 LEU A C 1
ATOM 2106 O O . LEU A 1 280 ? 66.694 36.527 -12.644 1.00 79.05 278 LEU A O 1
ATOM 2111 N N . VAL A 1 281 ? 64.971 35.135 -13.044 1.00 72.58 279 VAL A N 1
ATOM 2112 C CA . VAL A 1 281 ? 65.099 34.426 -11.777 1.00 71.23 279 VAL A CA 1
ATOM 2113 C C . VAL A 1 281 ? 65.745 33.055 -11.959 1.00 71.37 279 VAL A C 1
ATOM 2114 O O . VAL A 1 281 ? 65.230 32.207 -12.689 1.00 70.79 279 VAL A O 1
ATOM 2118 N N . LEU A 1 282 ? 66.876 32.847 -11.291 1.00 71.05 280 LEU A N 1
ATOM 2119 C CA . LEU A 1 282 ? 67.594 31.579 -11.365 1.00 72.74 280 LEU A CA 1
ATOM 2120 C C . LEU A 1 282 ? 67.166 30.631 -10.248 1.00 76.06 280 LEU A C 1
ATOM 2121 O O . LEU A 1 282 ? 67.205 30.981 -9.067 1.00 73.92 280 LEU A O 1
ATOM 2126 N N . VAL A 1 283 ? 66.764 29.425 -10.635 1.00 76.97 281 VAL A N 1
ATOM 2127 C CA . VAL A 1 283 ? 66.202 28.457 -9.701 1.00 75.74 281 VAL A CA 1
ATOM 2128 C C . VAL A 1 283 ? 66.754 27.055 -9.960 1.00 81.92 281 VAL A C 1
ATOM 2129 O O . VAL A 1 283 ? 66.828 26.612 -11.105 1.00 86.70 281 VAL A O 1
ATOM 2133 N N . ARG A 1 284 ? 67.143 26.364 -8.891 1.00 82.52 282 ARG A N 1
ATOM 2134 C CA . ARG A 1 284 ? 67.691 25.015 -8.998 1.00 84.30 282 ARG A CA 1
ATOM 2135 C C . ARG A 1 284 ? 66.641 24.024 -9.496 1.00 83.42 282 ARG A C 1
ATOM 2136 O O . ARG A 1 284 ? 65.441 24.278 -9.401 1.00 80.20 282 ARG A O 1
ATOM 2144 N N . ASP A 1 285 ? 67.108 22.897 -10.027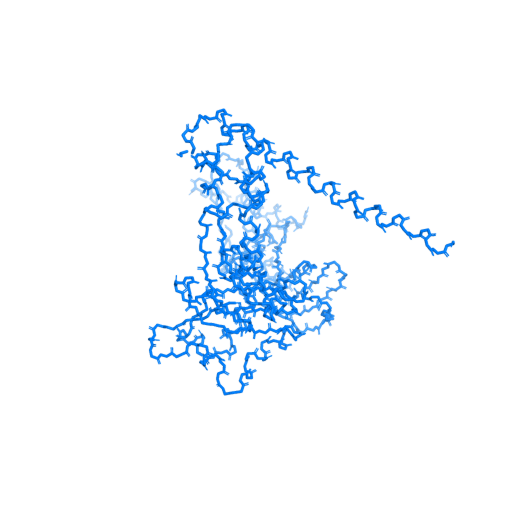 1.00 87.83 283 ASP A N 1
ATOM 2145 C CA . ASP A 1 285 ? 66.253 21.926 -10.709 1.00 90.81 283 ASP A CA 1
ATOM 2146 C C . ASP A 1 285 ? 65.063 21.437 -9.883 1.00 91.20 283 ASP A C 1
ATOM 2147 O O . ASP A 1 285 ? 63.940 21.380 -10.383 1.00 87.06 283 ASP A O 1
ATOM 2152 N N . ASP A 1 286 ? 65.308 21.083 -8.625 1.00 96.96 284 ASP A N 1
ATOM 2153 C CA . ASP A 1 286 ? 64.253 20.538 -7.775 1.00 100.88 284 ASP A CA 1
ATOM 2154 C C . ASP A 1 286 ? 63.198 21.586 -7.425 1.00 98.05 284 ASP A C 1
ATOM 2155 O O . ASP A 1 286 ? 62.058 21.249 -7.104 1.00 99.29 284 ASP A O 1
ATOM 2160 N N . GLN A 1 287 ? 63.583 22.857 -7.487 1.00 95.05 285 GLN A N 1
ATOM 2161 C CA . GLN A 1 287 ? 62.667 23.949 -7.178 1.00 92.70 285 GLN A CA 1
ATOM 2162 C C . GLN A 1 287 ? 62.014 24.528 -8.432 1.00 89.77 285 GLN A C 1
ATOM 2163 O O . GLN A 1 287 ? 61.190 25.437 -8.343 1.00 88.82 285 GLN A O 1
ATOM 2169 N N . LEU A 1 288 ? 62.384 23.997 -9.593 1.00 87.63 286 LEU A N 1
ATOM 2170 C CA . LEU A 1 288 ? 61.919 24.533 -10.871 1.00 80.50 286 LEU A CA 1
ATOM 2171 C C . LEU A 1 288 ? 60.413 24.370 -11.065 1.00 79.73 286 LEU A C 1
ATOM 2172 O O . LEU A 1 288 ? 59.736 25.297 -11.510 1.00 77.38 286 LEU A O 1
ATOM 2177 N N . SER A 1 289 ? 59.897 23.191 -10.734 1.00 82.13 287 SER A N 1
ATOM 2178 C CA . SER A 1 289 ? 58.476 22.901 -10.902 1.00 80.27 287 SER A CA 1
ATOM 2179 C C . SER A 1 289 ? 57.617 23.714 -9.940 1.00 75.98 287 SER A C 1
ATOM 2180 O O . SER A 1 289 ? 56.536 24.181 -10.298 1.00 71.32 287 SER A O 1
ATOM 2183 N N . LEU A 1 290 ? 58.106 23.880 -8.716 1.00 77.78 288 LEU A N 1
ATOM 2184 C CA . LEU A 1 290 ? 57.373 24.615 -7.695 1.00 75.23 288 LEU A CA 1
ATOM 2185 C C . LEU A 1 290 ? 57.358 26.107 -8.018 1.00 76.37 288 LEU A C 1
ATOM 2186 O O . LEU A 1 290 ? 56.377 26.803 -7.746 1.00 74.27 288 LEU A O 1
ATOM 2191 N N . ALA A 1 291 ? 58.451 26.588 -8.603 1.00 75.80 289 ALA A N 1
ATOM 2192 C CA . ALA A 1 291 ? 58.577 27.993 -8.971 1.00 71.98 289 ALA A CA 1
ATOM 2193 C C . ALA A 1 291 ? 57.532 28.380 -10.011 1.00 76.36 289 ALA A C 1
ATOM 2194 O O . ALA A 1 291 ? 56.868 29.406 -9.879 1.00 77.20 289 ALA A O 1
ATOM 2196 N N . ILE A 1 292 ? 57.386 27.545 -11.035 1.00 79.17 290 ILE A N 1
ATOM 2197 C CA . ILE A 1 292 ? 56.442 27.799 -12.118 1.00 77.65 290 ILE A CA 1
ATOM 2198 C C . ILE A 1 292 ? 54.992 27.719 -11.647 1.00 77.56 290 ILE A C 1
ATOM 2199 O O . ILE A 1 292 ? 54.207 28.641 -11.870 1.00 73.34 290 ILE A O 1
ATOM 2204 N N . GLY A 1 293 ? 54.647 26.620 -10.985 1.00 83.47 291 GLY A N 1
ATOM 2205 C CA . GLY A 1 293 ? 53.280 26.381 -10.561 1.00 89.43 291 GLY A CA 1
ATOM 2206 C C . GLY A 1 293 ? 52.625 25.327 -11.431 1.00 96.55 291 GLY A C 1
ATOM 2207 O O . GLY A 1 293 ? 53.226 24.861 -12.400 1.00 99.13 291 GLY A O 1
ATOM 2208 N N . LYS A 1 294 ? 51.398 24.951 -11.082 1.00 100.73 292 LYS A N 1
ATOM 2209 C CA . LYS A 1 294 ? 50.664 23.916 -11.806 1.00 101.94 292 LYS A CA 1
ATOM 2210 C C . LYS A 1 294 ? 50.538 24.241 -13.291 1.00 107.31 292 LYS A C 1
ATOM 2211 O O . LYS A 1 294 ? 51.149 23.585 -14.135 1.00 115.87 292 LYS A O 1
ATOM 2213 N N . ARG A 1 295 ? 49.739 25.254 -13.602 1.00 99.41 293 ARG A N 1
ATOM 2214 C CA . ARG A 1 295 ? 49.587 25.720 -14.974 1.00 92.14 293 ARG A CA 1
ATOM 2215 C C . ARG A 1 295 ? 50.525 26.889 -15.254 1.00 83.03 293 ARG A C 1
ATOM 2216 O O . ARG A 1 295 ? 50.471 27.500 -16.320 1.00 81.50 293 ARG A O 1
ATOM 2224 N N . GLY A 1 296 ? 51.384 27.195 -14.287 1.00 78.01 294 GLY A N 1
ATOM 2225 C CA . GLY A 1 296 ? 52.240 28.363 -14.369 1.00 70.50 294 GLY A CA 1
ATOM 2226 C C . GLY A 1 296 ? 51.690 29.497 -13.527 1.00 63.88 294 GLY A C 1
ATOM 2227 O O . GLY A 1 296 ? 52.088 30.652 -13.677 1.00 59.59 294 GLY A O 1
ATOM 2228 N N . GLN A 1 297 ? 50.766 29.150 -12.635 1.00 62.69 295 GLN A N 1
ATOM 2229 C CA . GLN A 1 297 ? 50.069 30.119 -11.795 1.00 60.85 295 GLN A CA 1
ATOM 2230 C C . GLN A 1 297 ? 51.004 30.941 -10.910 1.00 56.24 295 GLN A C 1
ATOM 2231 O O . GLN A 1 297 ? 50.830 32.152 -10.774 1.00 52.41 295 GLN A O 1
ATOM 2237 N N . ASN A 1 298 ? 51.986 30.276 -10.307 1.00 54.48 296 ASN A N 1
ATOM 2238 C CA . ASN A 1 298 ? 52.898 30.916 -9.361 1.00 52.18 296 ASN A CA 1
ATOM 2239 C C . ASN A 1 298 ? 53.631 32.126 -9.938 1.00 52.01 296 ASN A C 1
ATOM 2240 O O . ASN A 1 298 ? 53.454 33.247 -9.461 1.00 51.73 296 ASN A O 1
ATOM 2245 N N . VAL A 1 299 ? 54.460 31.890 -10.951 1.00 53.03 297 VAL A N 1
ATOM 2246 C CA . VAL A 1 299 ? 55.221 32.957 -11.600 1.00 57.33 297 VAL A CA 1
ATOM 2247 C C . VAL A 1 299 ? 54.299 34.037 -12.161 1.00 56.08 297 VAL A C 1
ATOM 2248 O O . VAL A 1 299 ? 54.582 35.232 -12.048 1.00 55.64 297 VAL A O 1
ATOM 2252 N N . ARG A 1 300 ? 53.193 33.600 -12.757 1.00 52.49 298 ARG A N 1
ATOM 2253 C CA . ARG A 1 300 ? 52.200 34.498 -13.336 1.00 55.05 298 ARG A CA 1
ATOM 2254 C C . ARG A 1 300 ? 51.699 35.510 -12.310 1.00 54.45 298 ARG A C 1
ATOM 2255 O O . ARG A 1 300 ? 51.624 36.706 -12.590 1.00 56.13 298 ARG A O 1
ATOM 2263 N N . LEU A 1 301 ? 51.363 35.021 -11.120 1.00 52.67 299 LEU A N 1
ATOM 2264 C CA . LEU A 1 301 ? 50.910 35.885 -10.037 1.00 52.56 299 LEU A CA 1
ATOM 2265 C C . LEU A 1 301 ? 52.058 36.724 -9.485 1.00 43.38 299 LEU A C 1
ATOM 2266 O O . LEU A 1 301 ? 51.873 37.886 -9.126 1.00 48.89 299 LEU A O 1
ATOM 2271 N N . ALA A 1 302 ? 53.244 36.128 -9.423 1.00 44.06 300 ALA A N 1
ATOM 2272 C CA . ALA A 1 302 ? 54.427 36.824 -8.933 1.00 44.31 300 ALA A CA 1
ATOM 2273 C C . ALA A 1 302 ? 54.803 37.976 -9.858 1.00 58.87 300 ALA A C 1
ATOM 2274 O O . ALA A 1 302 ? 55.363 38.980 -9.420 1.00 61.50 300 ALA A O 1
ATOM 2276 N N . SER A 1 303 ? 54.487 37.822 -11.140 1.00 56.39 301 SER A N 1
ATOM 2277 C CA . SER A 1 303 ? 54.758 38.860 -12.128 1.00 52.94 301 SER A CA 1
ATOM 2278 C C . SER A 1 303 ? 53.834 40.058 -11.932 1.00 49.16 301 SER A C 1
ATOM 2279 O O . SER A 1 303 ? 54.286 41.204 -11.942 1.00 50.13 301 SER A O 1
ATOM 2282 N N . LYS A 1 304 ? 52.543 39.788 -11.757 1.00 47.99 302 LYS A N 1
ATOM 2283 C CA . LYS A 1 304 ? 51.566 40.839 -11.490 1.00 51.76 302 LYS A CA 1
ATOM 2284 C C . LYS A 1 304 ? 51.900 41.595 -10.209 1.00 54.28 302 LYS A C 1
ATOM 2285 O O . LYS A 1 304 ? 51.807 42.821 -10.156 1.00 57.52 302 LYS A O 1
ATOM 2291 N N . LEU A 1 305 ? 52.285 40.848 -9.178 1.00 51.51 303 LEU A N 1
ATOM 2292 C CA . LEU A 1 305 ? 52.576 41.422 -7.869 1.00 48.71 303 LEU A CA 1
ATOM 2293 C C . LEU A 1 305 ? 53.782 42.354 -7.919 1.00 48.88 303 LEU A C 1
ATOM 2294 O O . LEU A 1 305 ? 53.751 43.456 -7.370 1.00 52.80 303 LEU A O 1
ATOM 2299 N N . VAL A 1 306 ? 54.841 41.905 -8.582 1.00 46.57 304 VAL A N 1
ATOM 2300 C CA . VAL A 1 306 ? 56.067 42.685 -8.697 1.00 51.09 304 VAL A CA 1
ATOM 2301 C C . VAL A 1 306 ? 55.906 43.817 -9.710 1.00 55.87 304 VAL A C 1
ATOM 2302 O O . VAL A 1 306 ? 56.324 44.950 -9.464 1.00 57.14 304 VAL A O 1
ATOM 2306 N N . GLY A 1 307 ? 55.286 43.508 -10.844 1.00 56.15 305 GLY A N 1
ATOM 2307 C CA . GLY A 1 307 ? 55.096 44.488 -11.897 1.00 56.33 305 GLY A CA 1
ATOM 2308 C C . GLY A 1 307 ? 56.109 44.320 -13.012 1.00 59.90 305 GLY A C 1
ATOM 2309 O O . GLY A 1 307 ? 56.239 45.178 -13.886 1.00 57.98 305 GLY A O 1
ATOM 2310 N N . TRP A 1 308 ? 56.833 43.206 -12.974 1.00 63.32 306 TRP A N 1
ATOM 2311 C CA . TRP A 1 308 ? 57.802 42.878 -14.012 1.00 65.76 306 TRP A CA 1
ATOM 2312 C C . TRP A 1 308 ? 57.474 41.527 -14.633 1.00 65.71 306 TRP A C 1
ATOM 2313 O O . TRP A 1 308 ? 56.528 40.857 -14.217 1.00 64.67 306 TRP A O 1
ATOM 2324 N N . ASP A 1 309 ? 58.261 41.127 -15.625 1.00 65.43 307 ASP A N 1
ATOM 2325 C CA . ASP A 1 309 ? 58.098 39.819 -16.245 1.00 67.52 307 ASP A CA 1
ATOM 2326 C C . ASP A 1 309 ? 59.145 38.857 -15.700 1.00 68.83 307 ASP A C 1
ATOM 2327 O O . ASP A 1 309 ? 60.342 39.052 -15.899 1.00 70.44 307 ASP A O 1
ATOM 2332 N N . ILE A 1 310 ? 58.690 37.822 -15.004 1.00 67.69 308 ILE A N 1
ATOM 2333 C CA . ILE A 1 310 ? 59.599 36.870 -14.383 1.00 62.19 308 ILE A CA 1
ATOM 2334 C C . ILE A 1 310 ? 59.844 35.661 -15.279 1.00 61.91 308 ILE A C 1
ATOM 2335 O O . ILE A 1 310 ? 58.907 34.965 -15.671 1.00 57.82 308 ILE A O 1
ATOM 2340 N N . ASP A 1 311 ? 61.110 35.421 -15.603 1.00 67.17 309 ASP A N 1
ATOM 2341 C CA . ASP A 1 311 ? 61.496 34.264 -16.401 1.00 71.52 309 ASP A CA 1
ATOM 2342 C C . ASP A 1 311 ? 62.327 33.308 -15.551 1.00 68.38 309 ASP A C 1
ATOM 2343 O O . ASP A 1 311 ? 63.452 33.627 -15.167 1.00 68.92 309 ASP A O 1
ATOM 2348 N N . VAL A 1 312 ? 61.770 32.137 -15.259 1.00 67.11 310 VAL A N 1
ATOM 2349 C CA . VAL A 1 312 ? 62.429 31.183 -14.372 1.00 68.17 310 VAL A CA 1
ATOM 2350 C C . VAL A 1 312 ? 63.235 30.138 -15.136 1.00 72.66 310 VAL A C 1
ATOM 2351 O O . VAL A 1 312 ? 62.689 29.366 -15.925 1.00 75.49 310 VAL A O 1
ATOM 2363 N N . THR A 1 314 ? 67.143 27.567 -14.800 1.00 81.35 312 THR A N 1
ATOM 2364 C CA . THR A 1 314 ? 68.262 27.124 -13.981 1.00 85.51 312 THR A CA 1
ATOM 2365 C C . THR A 1 314 ? 69.513 27.849 -14.461 1.00 87.61 312 THR A C 1
ATOM 2366 O O . THR A 1 314 ? 69.458 28.610 -15.427 1.00 85.87 312 THR A O 1
ATOM 2370 N N . ARG A 1 315 ? 70.639 27.616 -13.797 1.00 90.48 313 ARG A N 1
ATOM 2371 C CA . ARG A 1 315 ? 71.885 28.260 -14.194 1.00 94.65 313 ARG A CA 1
ATOM 2372 C C . ARG A 1 315 ? 72.495 27.557 -15.402 1.00 100.31 313 ARG A C 1
ATOM 2373 O O . ARG A 1 315 ? 73.046 28.200 -16.295 1.00 98.51 313 ARG A O 1
ATOM 2381 N N . GLU A 1 316 ? 72.386 26.233 -15.423 1.00 109.01 314 GLU A N 1
ATOM 2382 C CA . GLU A 1 316 ? 72.967 25.427 -16.490 1.00 113.47 314 GLU A CA 1
ATOM 2383 C C . GLU A 1 316 ? 72.275 25.671 -17.826 1.00 112.65 314 GLU A C 1
ATOM 2384 O O . GLU A 1 316 ? 72.933 25.785 -18.860 1.00 117.87 314 GLU A O 1
ATOM 2390 N N . GLU A 1 317 ? 70.949 25.754 -17.802 1.00 102.59 315 GLU A N 1
ATOM 2391 C CA . GLU A 1 317 ? 70.189 25.965 -19.028 1.00 98.91 315 GLU A CA 1
ATOM 2392 C C . GLU A 1 317 ? 70.239 27.429 -19.452 1.00 91.81 315 GLU A C 1
ATOM 2393 O O . GLU A 1 317 ? 69.891 27.766 -20.583 1.00 90.55 315 GLU A O 1
ATOM 2399 N N . LEU A 1 318 ? 70.673 28.296 -18.542 1.00 88.37 316 LEU A N 1
ATOM 2400 C CA . LEU A 1 318 ? 70.902 29.695 -18.883 1.00 83.07 316 LEU A CA 1
ATOM 2401 C C . LEU A 1 318 ? 72.199 29.834 -19.669 1.00 86.13 316 LEU A C 1
ATOM 2402 O O . LEU A 1 318 ? 72.244 30.522 -20.686 1.00 85.79 316 LEU A O 1
ATOM 2407 N N . ASP A 1 319 ? 73.249 29.174 -19.190 1.00 91.38 317 ASP A N 1
ATOM 2408 C CA . ASP A 1 319 ? 74.543 29.180 -19.865 1.00 97.62 317 ASP A CA 1
ATOM 2409 C C . ASP A 1 319 ? 74.413 28.616 -21.274 1.00 95.32 317 ASP A C 1
ATOM 2410 O O . ASP A 1 319 ? 75.061 29.088 -22.207 1.00 93.99 317 ASP A O 1
ATOM 2415 N N . GLN A 1 320 ? 73.567 27.602 -21.414 1.00 96.77 318 GLN A N 1
ATOM 2416 C CA . GLN A 1 320 ? 73.269 27.022 -22.716 1.00 98.18 318 GLN A CA 1
ATOM 2417 C C . GLN A 1 320 ? 72.480 28.014 -23.563 1.00 91.78 318 GLN A C 1
ATOM 2418 O O . GLN A 1 320 ? 72.629 28.064 -24.784 1.00 91.79 318 GLN A O 1
ATOM 2424 N N . GLN A 1 321 ? 71.647 28.810 -22.901 1.00 87.85 319 GLN A N 1
ATOM 2425 C CA . GLN A 1 321 ? 70.813 29.791 -23.585 1.00 84.88 319 GLN A CA 1
ATOM 2426 C C . GLN A 1 321 ? 71.649 30.960 -24.099 1.00 83.76 319 GLN A C 1
ATOM 2427 O O . GLN A 1 321 ? 71.368 31.513 -25.161 1.00 81.82 319 GLN A O 1
ATOM 2433 N N . LEU A 1 322 ? 72.676 31.331 -23.340 1.00 86.29 320 LEU A N 1
ATOM 2434 C CA . LEU A 1 322 ? 73.551 32.437 -23.717 1.00 85.70 320 LEU A CA 1
ATOM 2435 C C . LEU A 1 322 ? 74.403 32.082 -24.932 1.00 85.74 320 LEU A C 1
ATOM 2436 O O . LEU A 1 322 ? 74.622 32.915 -25.810 1.00 84.98 320 LEU A O 1
ATOM 2441 N N . ASP A 1 323 ? 74.880 30.841 -24.974 1.00 87.97 321 ASP A N 1
ATOM 2442 C CA . ASP A 1 323 ? 75.733 30.378 -26.064 1.00 90.13 321 ASP A CA 1
ATOM 2443 C C . ASP A 1 323 ? 74.977 30.305 -27.386 1.00 85.77 321 ASP A C 1
ATOM 2444 O O . ASP A 1 323 ? 75.489 30.714 -28.427 1.00 84.75 321 ASP A O 1
ATOM 2449 N N . GLN A 1 324 ? 73.757 29.781 -27.337 1.00 83.03 322 GLN A N 1
ATOM 2450 C CA . GLN A 1 324 ? 72.947 29.615 -28.538 1.00 81.60 322 GLN A CA 1
ATOM 2451 C C . GLN A 1 324 ? 72.424 30.950 -29.056 1.00 78.07 322 GLN A C 1
ATOM 2452 O O . GLN A 1 324 ? 72.257 31.132 -30.261 1.00 80.92 322 GLN A O 1
ATOM 2458 N N . ALA A 1 325 ? 72.169 31.881 -28.142 1.00 72.72 323 ALA A N 1
ATOM 2459 C CA . ALA A 1 325 ? 71.626 33.186 -28.508 1.00 67.49 323 ALA A CA 1
ATOM 2460 C C . ALA A 1 325 ? 72.626 34.007 -29.319 1.00 70.85 323 ALA A C 1
ATOM 2461 O O . ALA A 1 325 ? 72.240 34.761 -30.213 1.00 70.91 323 ALA A O 1
ATOM 2463 N N . VAL A 1 326 ? 73.910 33.858 -29.006 1.00 70.93 324 VAL A N 1
ATOM 2464 C CA . VAL A 1 326 ? 74.960 34.563 -29.735 1.00 69.38 324 VAL A CA 1
ATOM 2465 C C . VAL A 1 326 ? 75.095 34.019 -31.155 1.00 70.98 324 VAL A C 1
ATOM 2466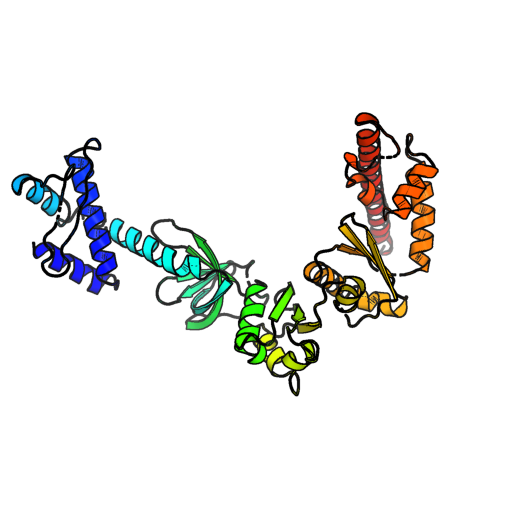 O O . VAL A 1 326 ? 75.180 34.784 -32.118 1.00 72.13 324 VAL A O 1
ATOM 2470 N N . VAL A 1 327 ? 75.110 32.696 -31.277 1.00 69.74 325 VAL A N 1
ATOM 2471 C CA . VAL A 1 327 ? 75.217 32.042 -32.577 1.00 68.65 325 VAL A CA 1
ATOM 2472 C C . VAL A 1 327 ? 73.990 32.338 -33.436 1.00 68.74 325 VAL A C 1
ATOM 2473 O O . VAL A 1 327 ? 74.100 32.552 -34.644 1.00 67.41 325 VAL A O 1
ATOM 2477 N N . ALA A 1 328 ? 72.822 32.360 -32.802 1.00 67.56 326 ALA A N 1
ATOM 2478 C CA . ALA A 1 328 ? 71.573 32.627 -33.504 1.00 66.41 326 ALA A CA 1
ATOM 2479 C C . ALA A 1 328 ? 71.522 34.059 -34.028 1.00 65.67 326 ALA A C 1
ATOM 2480 O O . ALA A 1 328 ? 71.145 34.294 -35.176 1.00 69.19 326 ALA A O 1
ATOM 2482 N N . TYR A 1 329 ? 71.906 35.011 -33.183 1.00 62.28 327 TYR A N 1
ATOM 2483 C CA . TYR A 1 329 ? 71.879 36.423 -33.555 1.00 57.68 327 TYR A CA 1
ATOM 2484 C C . TYR A 1 329 ? 72.926 36.751 -34.615 1.00 58.21 327 TYR A C 1
ATOM 2485 O O . TYR A 1 329 ? 72.750 37.679 -35.403 1.00 59.97 327 TYR A O 1
ATOM 2494 N N . SER A 1 330 ? 74.011 35.982 -34.631 1.00 61.71 328 SER A N 1
ATOM 2495 C CA . SER A 1 330 ? 75.094 36.205 -35.584 1.00 65.31 328 SER A CA 1
ATOM 2496 C C . SER A 1 330 ? 74.686 35.833 -37.008 1.00 65.23 328 SER A C 1
ATOM 2497 O O . SER A 1 330 ? 75.294 36.294 -37.976 1.00 64.24 328 SER A O 1
ATOM 2500 N N . GLN A 1 331 ? 73.660 34.996 -37.129 1.00 68.88 329 GLN A N 1
ATOM 2501 C CA . GLN A 1 331 ? 73.141 34.596 -38.433 1.00 73.04 329 GLN A CA 1
ATOM 2502 C C . GLN A 1 331 ? 72.586 35.795 -39.191 1.00 72.94 329 GLN A C 1
ATOM 2503 O O . GLN A 1 331 ? 72.688 35.871 -40.416 1.00 77.69 329 GLN A O 1
ATOM 2509 N N . ILE A 1 332 ? 71.996 36.728 -38.452 1.00 70.63 330 ILE A N 1
ATOM 2510 C CA . ILE A 1 332 ? 71.453 37.943 -39.044 1.00 68.56 330 ILE A CA 1
ATOM 2511 C C . ILE A 1 332 ? 72.568 38.839 -39.567 1.00 65.71 330 ILE A C 1
ATOM 2512 O O . ILE A 1 332 ? 73.449 39.247 -38.809 1.00 67.09 330 ILE A O 1
ATOM 2517 N N . PRO A 1 333 ? 72.540 39.139 -40.874 1.00 64.53 331 PRO A N 1
ATOM 2518 C CA . PRO A 1 333 ? 73.505 40.079 -41.451 1.00 65.29 331 PRO A CA 1
ATOM 2519 C C . PRO A 1 333 ? 73.299 41.480 -40.888 1.00 67.72 331 PRO A C 1
ATOM 2520 O O . PRO A 1 333 ? 72.167 41.961 -40.826 1.00 71.23 331 PRO A O 1
ATOM 2524 N N . GLY A 1 334 ? 74.385 42.125 -40.479 1.00 67.10 332 GLY A N 1
ATOM 2525 C CA . GLY A 1 334 ? 74.293 43.425 -39.845 1.00 69.02 332 GLY A CA 1
ATOM 2526 C C . GLY A 1 334 ? 74.446 43.310 -38.342 1.00 69.47 332 GLY A C 1
ATOM 2527 O O . GLY A 1 334 ? 74.576 44.316 -37.643 1.00 70.06 332 GLY A O 1
ATOM 2528 N N . VAL A 1 335 ? 74.422 42.078 -37.841 1.00 68.48 333 VAL A N 1
ATOM 2529 C CA . VAL A 1 335 ? 74.659 41.829 -36.425 1.00 67.54 333 VAL A CA 1
ATOM 2530 C C . VAL A 1 335 ? 76.047 41.234 -36.218 1.00 67.66 333 VAL A C 1
ATOM 2531 O O . VAL A 1 335 ? 76.298 40.079 -36.566 1.00 67.81 333 VAL A O 1
ATOM 2535 N N . SER A 1 336 ? 76.944 42.032 -35.649 1.00 69.99 334 SER A N 1
ATOM 2536 C CA . SER A 1 336 ? 78.306 41.591 -35.371 1.00 72.06 334 SER A CA 1
ATOM 2537 C C . SER A 1 336 ? 78.341 40.661 -34.165 1.00 74.21 334 SER A C 1
ATOM 2538 O O . SER A 1 336 ? 77.404 40.635 -33.366 1.00 71.50 334 SER A O 1
ATOM 2541 N N . GLU A 1 337 ? 79.417 39.890 -34.047 1.00 79.95 335 GLU A N 1
ATOM 2542 C CA . GLU A 1 337 ? 79.619 39.029 -32.886 1.00 82.10 335 GLU A CA 1
ATOM 2543 C C . GLU A 1 337 ? 79.651 39.853 -31.602 1.00 84.79 335 GLU A C 1
ATOM 2544 O O . GLU A 1 337 ? 79.203 39.398 -30.551 1.00 89.16 335 GLU A O 1
ATOM 2546 N N . GLU A 1 338 ? 80.177 41.071 -31.699 1.00 81.86 336 GLU A N 1
ATOM 2547 C CA . GLU A 1 338 ? 80.240 41.976 -30.558 1.00 82.13 336 GLU A CA 1
ATOM 2548 C C . GLU A 1 338 ? 78.851 42.479 -30.175 1.00 80.61 336 GLU A C 1
ATOM 2549 O O . GLU A 1 338 ? 78.503 42.529 -28.995 1.00 82.17 336 GLU A O 1
ATOM 2551 N N . LEU A 1 339 ? 78.061 42.851 -31.178 1.00 78.53 337 LEU A N 1
ATOM 2552 C CA . LEU A 1 339 ? 76.701 43.327 -30.945 1.00 75.50 337 LEU A CA 1
ATOM 2553 C C . LEU A 1 339 ? 75.799 42.192 -30.473 1.00 74.23 337 LEU A C 1
ATOM 2554 O O . LEU A 1 339 ? 74.922 42.393 -29.632 1.00 72.91 337 LEU A O 1
ATOM 2559 N N . ALA A 1 340 ? 76.022 41.002 -31.020 1.00 76.30 338 ALA A N 1
ATOM 2560 C CA . ALA A 1 340 ? 75.262 39.822 -30.626 1.00 77.39 338 ALA A CA 1
ATOM 2561 C C . ALA A 1 340 ? 75.492 39.504 -29.153 1.00 80.28 338 ALA A C 1
ATOM 2562 O O . ALA A 1 340 ? 74.551 39.196 -28.423 1.00 81.14 338 ALA A O 1
ATOM 2564 N N . GLU A 1 341 ? 76.747 39.589 -28.721 1.00 81.13 339 GLU A N 1
ATOM 2565 C CA . GLU A 1 341 ? 77.094 39.355 -27.323 1.00 81.01 339 GLU A CA 1
ATOM 2566 C C . GLU A 1 341 ? 76.529 40.451 -26.424 1.00 80.59 339 GLU A C 1
ATOM 2567 O O . GLU A 1 341 ? 76.200 40.204 -25.263 1.00 79.72 339 GLU A O 1
ATOM 2573 N N . GLY A 1 342 ? 76.421 41.660 -26.966 1.00 78.13 340 GLY A N 1
ATOM 2574 C CA . GLY A 1 342 ? 75.866 42.779 -26.228 1.00 75.57 340 GLY A CA 1
ATOM 2575 C C . GLY A 1 342 ? 74.393 42.583 -25.929 1.00 72.08 340 GLY A C 1
ATOM 2576 O O . GLY A 1 342 ? 73.924 42.889 -24.832 1.00 60.07 340 GLY A O 1
ATOM 2577 N N . LEU A 1 343 ? 73.663 42.069 -26.913 1.00 68.27 341 LEU A N 1
ATOM 2578 C CA . LEU A 1 343 ? 72.238 41.796 -26.759 1.00 66.25 341 LEU A CA 1
ATOM 2579 C C . LEU A 1 343 ? 71.997 40.712 -25.715 1.00 64.31 341 LEU A C 1
ATOM 2580 O O . LEU A 1 343 ? 71.131 40.849 -24.852 1.00 56.67 341 LEU A O 1
ATOM 2585 N N . VAL A 1 344 ? 72.773 39.636 -25.806 1.00 71.88 342 VAL A N 1
ATOM 2586 C CA . VAL A 1 344 ? 72.646 38.502 -24.898 1.00 76.96 342 VAL A CA 1
ATOM 2587 C C . VAL A 1 344 ? 72.994 38.900 -23.466 1.00 79.07 342 VAL A C 1
ATOM 2588 O O . VAL A 1 344 ? 72.359 38.448 -22.511 1.00 76.90 342 VAL A O 1
ATOM 2592 N N . SER A 1 345 ? 73.996 39.760 -23.326 1.00 81.73 343 SER A N 1
ATOM 2593 C CA . SER A 1 345 ? 74.423 40.235 -22.016 1.00 85.53 343 SER A CA 1
ATOM 2594 C C . SER A 1 345 ? 73.355 41.108 -21.363 1.00 81.98 343 SER A C 1
ATOM 2595 O O . SER A 1 345 ? 73.322 41.253 -20.140 1.00 82.70 343 SER A O 1
ATOM 2598 N N . GLN A 1 346 ? 72.487 41.688 -22.185 1.00 77.20 344 GLN A N 1
ATOM 2599 C CA . GLN A 1 346 ? 71.444 42.579 -21.692 1.00 72.42 344 GLN A CA 1
ATOM 2600 C C . GLN A 1 346 ? 70.115 41.851 -21.481 1.00 68.22 344 GLN A C 1
ATOM 2601 O O . GLN A 1 346 ? 69.110 42.470 -21.130 1.00 65.94 344 GLN A O 1
ATOM 2607 N N . GLY A 1 347 ? 70.113 40.539 -21.700 1.00 66.79 345 GLY A N 1
ATOM 2608 C CA . GLY A 1 347 ? 68.941 39.727 -21.421 1.00 66.50 345 GLY A CA 1
ATOM 2609 C C . GLY A 1 347 ? 68.161 39.244 -22.630 1.00 68.35 345 GLY A C 1
ATOM 2610 O O . GLY A 1 347 ? 67.131 38.585 -22.484 1.00 66.13 345 GLY A O 1
ATOM 2611 N N . PHE A 1 348 ? 68.646 39.565 -23.825 1.00 70.75 346 PHE A N 1
ATOM 2612 C CA . PHE A 1 348 ? 67.994 39.116 -25.051 1.00 64.18 346 PHE A CA 1
ATOM 2613 C C . PHE A 1 348 ? 68.469 37.718 -25.432 1.00 65.23 346 PHE A C 1
ATOM 2614 O O . PHE A 1 348 ? 69.658 37.497 -25.659 1.00 67.54 346 PHE A O 1
ATOM 2622 N N . LEU A 1 349 ? 67.533 36.777 -25.500 1.00 64.65 347 LEU A N 1
ATOM 2623 C CA . LEU A 1 349 ? 67.872 35.384 -25.768 1.00 65.41 347 LEU A CA 1
ATOM 2624 C C . LEU A 1 349 ? 67.260 34.889 -27.075 1.00 59.36 347 LEU A C 1
ATOM 2625 O O . LEU A 1 349 ? 67.979 34.559 -28.018 1.00 61.59 347 LEU A O 1
ATOM 2630 N N . SER A 1 350 ? 65.934 34.834 -27.125 1.00 52.71 348 SER A N 1
ATOM 2631 C CA . SER A 1 350 ? 65.237 34.367 -28.318 1.00 59.11 348 SER A CA 1
ATOM 2632 C C . SER A 1 350 ? 65.084 35.483 -29.347 1.00 62.62 348 SER A C 1
ATOM 2633 O O . SER A 1 350 ? 65.485 36.622 -29.105 1.00 63.35 348 SER A O 1
ATOM 2636 N N . PHE A 1 351 ? 64.496 35.151 -30.493 1.00 65.61 349 PHE A N 1
ATOM 2637 C CA . PHE A 1 351 ? 64.249 36.138 -31.538 1.00 64.23 349 PHE A CA 1
ATOM 2638 C C . PHE A 1 351 ? 63.016 36.968 -31.207 1.00 62.75 349 PHE A C 1
ATOM 2639 O O . PHE A 1 351 ? 62.838 38.068 -31.730 1.00 62.11 349 PHE A O 1
ATOM 2647 N N . GLU A 1 352 ? 62.169 36.432 -30.335 1.00 65.32 350 GLU A N 1
ATOM 2648 C CA . GLU A 1 352 ? 61.000 37.156 -29.852 1.00 66.63 350 GLU A CA 1
ATOM 2649 C C . GLU A 1 352 ? 61.433 38.383 -29.060 1.00 61.87 350 GLU A C 1
ATOM 2650 O O . GLU A 1 352 ? 60.850 39.459 -29.193 1.00 60.08 350 GLU A O 1
ATOM 2656 N N . ASP A 1 353 ? 62.465 38.210 -28.241 1.00 61.34 351 ASP A N 1
ATOM 2657 C CA . ASP A 1 353 ? 62.985 39.292 -27.416 1.00 60.85 351 ASP A CA 1
ATOM 2658 C C . ASP A 1 353 ? 63.641 40.367 -28.272 1.00 58.98 351 ASP A C 1
ATOM 2659 O O . ASP A 1 353 ? 63.585 41.553 -27.949 1.00 59.69 351 ASP A O 1
ATOM 2664 N N . LEU A 1 354 ? 64.267 39.944 -29.364 1.00 59.15 352 LEU A N 1
ATOM 2665 C CA . LEU A 1 354 ? 64.958 40.870 -30.249 1.00 57.63 352 LEU A CA 1
ATOM 2666 C C . LEU A 1 354 ? 63.971 41.660 -31.101 1.00 56.34 352 LEU A C 1
ATOM 2667 O O . LEU A 1 354 ? 64.208 42.823 -31.420 1.00 53.93 352 LEU A O 1
ATOM 2672 N N . SER A 1 355 ? 62.861 41.024 -31.462 1.00 58.43 353 SER A N 1
ATOM 2673 C CA . SER A 1 355 ? 61.863 41.659 -32.315 1.00 60.43 353 SER A CA 1
ATOM 2674 C C . SER A 1 355 ? 61.118 42.764 -31.577 1.00 65.57 353 SER A C 1
ATOM 2675 O O . SER A 1 355 ? 60.644 43.720 -32.190 1.00 69.05 353 SER A O 1
ATOM 2678 N N . VAL A 1 356 ? 61.017 42.628 -30.259 1.00 66.32 354 VAL A N 1
ATOM 2679 C CA . VAL A 1 356 ? 60.301 43.602 -29.443 1.00 67.89 354 VAL A CA 1
ATOM 2680 C C . VAL A 1 356 ? 61.234 44.669 -28.874 1.00 68.18 354 VAL A C 1
ATOM 2681 O O . VAL A 1 356 ? 60.807 45.516 -28.089 1.00 69.25 354 VAL A O 1
ATOM 2685 N N . ILE A 1 357 ? 62.506 44.622 -29.262 1.00 67.77 355 ILE A N 1
ATOM 2686 C CA . ILE A 1 357 ? 63.486 45.588 -28.775 1.00 67.30 355 ILE A CA 1
ATOM 2687 C C . ILE A 1 357 ? 63.114 47.005 -29.202 1.00 73.17 355 ILE A C 1
ATOM 2688 O O . ILE A 1 357 ? 62.467 47.210 -30.231 1.00 75.74 355 ILE A O 1
ATOM 2693 N N . GLU A 1 358 ? 63.502 47.980 -28.388 1.00 81.11 356 GLU A N 1
ATOM 2694 C CA . GLU A 1 358 ? 63.314 49.378 -28.737 1.00 86.51 356 GLU A CA 1
ATOM 2695 C C . GLU A 1 358 ? 64.344 49.773 -29.787 1.00 85.98 356 GLU A C 1
ATOM 2696 O O . GLU A 1 358 ? 65.545 49.604 -29.572 1.00 92.61 356 GLU A O 1
ATOM 2702 N N . PRO A 1 359 ? 63.874 50.285 -30.935 1.00 76.85 357 PRO A N 1
ATOM 2703 C CA . PRO A 1 359 ? 64.743 50.687 -32.047 1.00 76.27 357 PRO A CA 1
ATOM 2704 C C . PRO A 1 359 ? 65.842 51.652 -31.615 1.00 79.22 357 PRO A C 1
ATOM 2705 O O . PRO A 1 359 ? 66.993 51.480 -32.011 1.00 80.72 357 PRO A O 1
ATOM 2709 N N . ASP A 1 360 ? 65.483 52.643 -30.804 1.00 82.91 358 ASP A N 1
ATOM 2710 C CA . ASP A 1 360 ? 66.436 53.642 -30.333 1.00 88.08 358 ASP A CA 1
ATOM 2711 C C . ASP A 1 360 ? 67.564 53.007 -29.526 1.00 89.49 358 ASP A C 1
ATOM 2712 O O . ASP A 1 360 ? 68.729 53.380 -29.669 1.00 93.31 358 ASP A O 1
ATOM 2717 N N . GLU A 1 361 ? 67.208 52.046 -28.681 1.00 87.21 359 GLU A N 1
ATOM 2718 C CA . GLU A 1 361 ? 68.184 51.361 -27.842 1.00 88.16 359 GLU A CA 1
ATOM 2719 C C . GLU A 1 361 ? 69.084 50.446 -28.667 1.00 86.92 359 GLU A C 1
ATOM 2720 O O . GLU A 1 361 ? 70.255 50.251 -28.338 1.00 89.74 359 GLU A O 1
ATOM 2726 N N . LEU A 1 362 ? 68.532 49.887 -29.740 1.00 82.06 360 LEU A N 1
ATOM 2727 C CA . LEU A 1 362 ? 69.294 49.017 -30.629 1.00 76.25 360 LEU A CA 1
ATOM 2728 C C . LEU A 1 362 ? 70.277 49.830 -31.466 1.00 73.85 360 LEU A C 1
ATOM 2729 O O . LEU A 1 362 ? 71.346 49.342 -31.837 1.00 73.60 360 LEU A O 1
ATOM 2742 N N . GLU A 1 364 ? 71.804 52.654 -30.440 1.00 72.51 362 GLU A N 1
ATOM 2743 C CA . GLU A 1 364 ? 72.891 53.104 -29.580 1.00 75.57 362 GLU A CA 1
ATOM 2744 C C . GLU A 1 364 ? 73.883 51.982 -29.302 1.00 75.61 362 GLU A C 1
ATOM 2745 O O . GLU A 1 364 ? 75.096 52.194 -29.320 1.00 76.88 362 GLU A O 1
ATOM 2755 N N . GLY A 1 366 ? 74.589 49.204 -31.037 1.00 79.01 364 GLY A N 1
ATOM 2756 C CA . GLY A 1 366 ? 75.355 48.738 -32.179 1.00 82.95 364 GLY A CA 1
ATOM 2757 C C . GLY A 1 366 ? 75.846 49.836 -33.102 1.00 84.85 364 GLY A C 1
ATOM 2758 O O . GLY A 1 366 ? 76.389 49.547 -34.170 1.00 88.82 364 GLY A O 1
ATOM 2759 N N . SER A 1 367 ? 75.663 51.088 -32.686 1.00 82.07 365 SER A N 1
ATOM 2760 C CA . SER A 1 367 ? 76.018 52.249 -33.501 1.00 81.00 365 SER A CA 1
ATOM 2761 C C . SER A 1 367 ? 75.379 52.150 -34.882 1.00 81.29 365 SER A C 1
ATOM 2762 O O . SER A 1 367 ? 76.054 52.288 -35.902 1.00 83.67 365 SER A O 1
ATOM 2765 N N . LEU A 1 368 ? 74.072 51.909 -34.901 1.00 79.66 366 LEU A N 1
ATOM 2766 C CA . LEU A 1 368 ? 73.355 51.643 -36.142 1.00 76.02 366 LEU A CA 1
ATOM 2767 C C . LEU A 1 368 ? 72.395 52.768 -36.506 1.00 74.05 366 LEU A C 1
ATOM 2768 O O . LEU A 1 368 ? 71.884 53.471 -35.634 1.00 74.08 366 LEU A O 1
ATOM 2773 N N . THR A 1 369 ? 72.155 52.932 -37.802 1.00 72.61 367 THR A N 1
ATOM 2774 C CA . THR A 1 369 ? 71.210 53.929 -38.288 1.00 70.75 367 THR A CA 1
ATOM 2775 C C . THR A 1 369 ? 69.774 53.473 -38.052 1.00 71.36 367 THR A C 1
ATOM 2776 O O . THR A 1 369 ? 69.538 52.388 -37.521 1.00 68.94 367 THR A O 1
ATOM 2780 N N . GLN A 1 370 ? 68.819 54.306 -38.449 1.00 77.44 368 GLN A N 1
ATOM 2781 C CA . GLN A 1 370 ? 67.407 53.975 -38.296 1.00 82.20 368 GLN A CA 1
ATOM 2782 C C . GLN A 1 370 ? 67.027 52.804 -39.195 1.00 85.78 368 GLN A C 1
ATOM 2783 O O . GLN A 1 370 ? 66.255 51.931 -38.801 1.00 84.54 368 GLN A O 1
ATOM 2789 N N . GLU A 1 371 ? 67.580 52.792 -40.404 1.00 90.25 369 GLU A N 1
ATOM 2790 C CA . GLU A 1 371 ? 67.288 51.743 -41.373 1.00 88.47 369 GLU A CA 1
ATOM 2791 C C . GLU A 1 371 ? 67.867 50.402 -40.932 1.00 82.00 369 GLU A C 1
ATOM 2792 O O . GLU A 1 371 ? 67.197 49.373 -41.012 1.00 81.75 369 GLU A O 1
ATOM 2798 N N . GLN A 1 372 ? 69.112 50.424 -40.466 1.00 77.13 370 GLN A N 1
ATOM 2799 C CA . GLN A 1 372 ? 69.789 49.211 -40.016 1.00 72.42 370 GLN A CA 1
ATOM 2800 C C . GLN A 1 372 ? 69.081 48.581 -38.822 1.00 71.01 370 GLN A C 1
ATOM 2801 O O . GLN A 1 372 ? 69.039 47.358 -38.689 1.00 71.38 370 GLN A O 1
ATOM 2807 N N . ALA A 1 373 ? 68.525 49.422 -37.956 1.00 68.56 371 ALA A N 1
ATOM 2808 C CA . ALA A 1 373 ? 67.821 48.946 -36.771 1.00 67.68 371 ALA A CA 1
ATOM 2809 C C . ALA A 1 373 ? 66.518 48.247 -37.144 1.00 63.62 371 ALA A C 1
ATOM 2810 O O . ALA A 1 373 ? 66.199 47.186 -36.609 1.00 62.12 371 ALA A O 1
ATOM 2812 N N . ASP A 1 374 ? 65.772 48.850 -38.065 1.00 63.04 372 ASP A N 1
ATOM 2813 C CA . ASP A 1 374 ? 64.487 48.307 -38.493 1.00 61.76 372 ASP A CA 1
ATOM 2814 C C . ASP A 1 374 ? 64.657 46.966 -39.198 1.00 57.64 372 ASP A C 1
ATOM 2815 O O . ASP A 1 374 ? 63.866 46.045 -38.996 1.00 54.05 372 ASP A O 1
ATOM 2820 N N . VAL A 1 375 ? 65.694 46.869 -40.026 1.00 56.31 373 VAL A N 1
ATOM 2821 C CA . VAL A 1 375 ? 65.985 45.646 -40.766 1.00 53.58 373 VAL A CA 1
ATOM 2822 C C . VAL A 1 375 ? 66.228 44.470 -39.822 1.00 54.52 373 VAL A C 1
A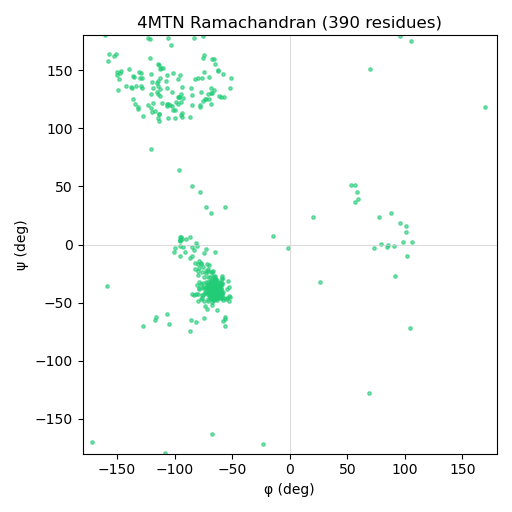TOM 2823 O O . VAL A 1 375 ? 65.688 43.381 -40.023 1.00 51.67 373 VAL A O 1
ATOM 2827 N N . ILE A 1 376 ? 67.033 44.704 -38.790 1.00 55.18 374 ILE A N 1
ATOM 2828 C CA . ILE A 1 376 ? 67.331 43.685 -37.788 1.00 52.40 374 ILE A CA 1
ATOM 2829 C C . ILE A 1 376 ? 66.059 43.198 -37.100 1.00 55.73 374 ILE A C 1
ATOM 2830 O O . ILE A 1 376 ? 65.860 41.994 -36.920 1.00 51.13 374 ILE A O 1
ATOM 2835 N N . VAL A 1 377 ? 65.198 44.140 -36.727 1.00 51.33 375 VAL A N 1
ATOM 2836 C CA . VAL A 1 377 ? 63.926 43.817 -36.093 1.00 60.50 375 VAL A CA 1
ATOM 2837 C C . VAL A 1 377 ? 63.072 42.934 -37.002 1.00 60.23 375 VAL A C 1
ATOM 2838 O O . VAL A 1 377 ? 62.436 41.986 -36.540 1.00 62.13 375 VAL A O 1
ATOM 2842 N N . GLU A 1 378 ? 63.077 43.239 -38.297 1.00 56.69 376 GLU A N 1
ATOM 2843 C CA . GLU A 1 378 ? 62.314 42.460 -39.269 1.00 59.67 376 GLU A CA 1
ATOM 2844 C C . GLU A 1 378 ? 62.842 41.031 -39.383 1.00 60.91 376 GLU A C 1
ATOM 2845 O O . GLU A 1 378 ? 62.073 40.094 -39.602 1.00 61.28 376 GLU A O 1
ATOM 2851 N N . TYR A 1 379 ? 64.155 40.870 -39.239 1.00 58.94 377 TYR A N 1
ATOM 2852 C CA . TYR A 1 379 ? 64.762 39.543 -39.221 1.00 55.57 377 TYR A CA 1
ATOM 2853 C C . TYR A 1 379 ? 64.270 38.740 -38.026 1.00 53.51 377 TYR A C 1
ATOM 2854 O O . TYR A 1 379 ? 63.915 37.568 -38.155 1.00 53.56 377 TYR A O 1
ATOM 2863 N N . ALA A 1 380 ? 64.256 39.383 -36.863 1.00 50.21 378 ALA A N 1
ATOM 2864 C CA . ALA A 1 380 ? 63.829 38.735 -35.630 1.00 57.10 378 ALA A CA 1
ATOM 2865 C C . ALA A 1 380 ? 62.354 38.353 -35.696 1.00 55.26 378 ALA A C 1
ATOM 2866 O O . ALA A 1 380 ? 61.956 37.308 -35.187 1.00 55.87 378 ALA A O 1
ATOM 2868 N N . GLU A 1 381 ? 61.550 39.203 -36.326 1.00 55.67 379 GLU A N 1
ATOM 2869 C CA . GLU A 1 381 ? 60.130 38.923 -36.500 1.00 57.73 379 GLU A CA 1
ATOM 2870 C C . GLU A 1 381 ? 59.925 37.702 -37.390 1.00 56.23 379 GLU A C 1
ATOM 2871 O O . GLU A 1 381 ? 59.137 36.813 -37.067 1.00 54.79 379 GLU A O 1
ATOM 2877 N N . ARG A 1 382 ? 60.641 37.668 -38.510 1.00 57.15 380 ARG A N 1
ATOM 2878 C CA . ARG A 1 382 ? 60.568 36.549 -39.442 1.00 58.22 380 ARG A CA 1
ATOM 2879 C C . ARG A 1 382 ? 61.059 35.254 -38.806 1.00 59.05 380 ARG A C 1
ATOM 2880 O O . ARG A 1 382 ? 60.406 34.215 -38.907 1.00 58.99 380 ARG A O 1
ATOM 2888 N N . GLU A 1 383 ? 62.215 35.323 -38.154 1.00 57.79 381 GLU A N 1
ATOM 2889 C CA . GLU A 1 383 ? 62.834 34.138 -37.576 1.00 57.79 381 GLU A CA 1
ATOM 2890 C C . GLU A 1 383 ? 62.016 33.589 -36.412 1.00 58.01 381 GLU A C 1
ATOM 2891 O O . GLU A 1 383 ? 61.900 32.376 -36.248 1.00 58.75 381 GLU A O 1
ATOM 2897 N N . SER A 1 384 ? 61.452 34.483 -35.607 1.00 57.65 382 SER A N 1
ATOM 2898 C CA . SER A 1 384 ? 60.561 34.071 -34.528 1.00 61.39 382 SER A CA 1
ATOM 2899 C C . SER A 1 384 ? 59.329 33.384 -35.099 1.00 63.32 382 SER A C 1
ATOM 2900 O O . SER A 1 384 ? 58.855 32.383 -34.561 1.00 67.67 382 SER A O 1
ATOM 2903 N N . GLU A 1 385 ? 58.821 33.927 -36.199 1.00 63.66 383 GLU A N 1
ATOM 2904 C CA . GLU A 1 385 ? 57.641 33.381 -36.855 1.00 67.58 383 GLU A CA 1
ATOM 2905 C C . GLU A 1 385 ? 57.928 32.017 -37.479 1.00 61.60 383 GLU A C 1
ATOM 2906 O O . GLU A 1 385 ? 57.092 31.115 -37.424 1.00 60.25 383 GLU A O 1
ATOM 2912 N N . ARG A 1 386 ? 59.112 31.871 -38.067 1.00 54.63 384 ARG A N 1
ATOM 2913 C CA . ARG A 1 386 ? 59.497 30.616 -38.703 1.00 55.33 384 ARG A CA 1
ATOM 2914 C C . ARG A 1 386 ? 59.761 29.527 -37.669 1.00 59.58 384 ARG A C 1
ATOM 2915 O O . ARG A 1 386 ? 59.441 28.361 -37.890 1.00 62.66 384 ARG A O 1
ATOM 2923 N N . ILE A 1 387 ? 60.355 29.915 -36.546 1.00 60.65 385 ILE A N 1
ATOM 2924 C CA . ILE A 1 387 ? 60.626 28.980 -35.461 1.00 63.16 385 ILE A CA 1
ATOM 2925 C C . ILE A 1 387 ? 59.321 28.431 -34.890 1.00 66.00 385 ILE A C 1
ATOM 2926 O O . ILE A 1 387 ? 59.208 27.235 -34.615 1.00 68.55 385 ILE A O 1
ATOM 2931 N N . GLU A 1 388 ? 58.330 29.304 -34.737 1.00 67.24 386 GLU A N 1
ATOM 2932 C CA . GLU A 1 388 ? 57.031 28.899 -34.211 1.00 74.30 386 GLU A CA 1
ATOM 2933 C C . GLU A 1 388 ? 56.329 27.901 -35.128 1.00 78.03 386 GLU A C 1
ATOM 2934 O O . GLU A 1 388 ? 55.804 26.890 -34.663 1.00 80.04 386 GLU A O 1
ATOM 2940 N N . LYS A 1 389 ? 56.325 28.181 -36.428 1.00 78.51 387 LYS A N 1
ATOM 2941 C CA . LYS A 1 389 ? 55.664 27.300 -37.384 1.00 79.11 387 LYS A CA 1
ATOM 2942 C C . LYS A 1 389 ? 56.462 26.013 -37.592 1.00 80.33 387 LYS A C 1
ATOM 2943 O O . LYS A 1 389 ? 55.905 24.984 -37.974 1.00 80.69 387 LYS A O 1
ATOM 2949 N N . GLU A 1 390 ? 57.765 26.074 -37.332 1.00 82.20 388 GLU A N 1
ATOM 2950 C CA . GLU A 1 390 ? 58.613 24.890 -37.411 1.00 85.62 388 GLU A CA 1
ATOM 2951 C C . GLU A 1 390 ? 58.313 23.949 -36.249 1.00 85.11 388 GLU A C 1
ATOM 2952 O O . GLU A 1 390 ? 58.374 22.728 -36.391 1.00 86.39 388 GLU A O 1
ATOM 2958 N N . GLN A 1 391 ? 57.990 24.529 -35.097 1.00 84.14 389 GLN A N 1
ATOM 2959 C CA . GLN A 1 391 ? 57.607 23.748 -33.928 1.00 84.72 389 GLN A CA 1
ATOM 2960 C C . GLN A 1 391 ? 56.233 23.121 -34.133 1.00 85.41 389 GLN A C 1
ATOM 2961 O O . GLN A 1 391 ? 56.008 21.967 -33.771 1.00 86.02 389 GLN A O 1
ATOM 2967 N N . ASP A 1 392 ? 55.318 23.892 -34.715 1.00 86.08 390 ASP A N 1
ATOM 2968 C CA . ASP A 1 392 ? 53.983 23.399 -35.037 1.00 87.52 390 ASP A CA 1
ATOM 2969 C C . ASP A 1 392 ? 54.065 22.277 -36.063 1.00 90.37 390 ASP A C 1
ATOM 2970 O O . ASP A 1 392 ? 53.297 21.316 -36.010 1.00 92.12 390 ASP A O 1
ATOM 2975 N N . LEU A 1 393 ? 54.996 22.420 -37.002 1.00 90.69 391 LEU A N 1
ATOM 2976 C CA . LEU A 1 393 ? 55.283 21.380 -37.983 1.00 93.40 391 LEU A CA 1
ATOM 2977 C C . LEU A 1 393 ? 55.634 20.073 -37.282 1.00 96.05 391 LEU A C 1
ATOM 2978 O O . LEU A 1 393 ? 54.944 19.067 -37.444 1.00 99.26 391 LEU A O 1
ATOM 2983 N N . ARG A 1 394 ? 56.720 20.099 -36.514 1.00 96.42 392 ARG A N 1
ATOM 2984 C CA . ARG A 1 394 ? 57.152 18.948 -35.728 1.00 100.19 392 ARG A CA 1
ATOM 2985 C C . ARG A 1 394 ? 56.041 18.435 -34.811 1.00 98.51 392 ARG A C 1
ATOM 2986 O O . ARG A 1 394 ? 55.884 17.228 -34.632 1.00 101.04 392 ARG A O 1
ATOM 2994 N N . ARG A 1 395 ? 55.271 19.355 -34.239 1.00 93.56 393 ARG A N 1
ATOM 2995 C CA . ARG A 1 395 ? 54.162 18.987 -33.364 1.00 94.13 393 ARG A CA 1
ATOM 2996 C C . ARG A 1 395 ? 53.077 18.241 -34.134 1.00 96.12 393 ARG A C 1
ATOM 2997 O O . ARG A 1 395 ? 52.482 17.291 -33.625 1.00 98.62 393 ARG A O 1
ATOM 3005 N N . ALA A 1 396 ? 52.828 18.675 -35.366 1.00 95.28 394 ALA A N 1
ATOM 3006 C CA . ALA A 1 396 ? 51.810 18.055 -36.205 1.00 96.35 394 ALA A CA 1
ATOM 3007 C C . ALA A 1 396 ? 52.280 16.711 -36.755 1.00 101.38 394 ALA A C 1
ATOM 3008 O O . ALA A 1 396 ? 51.494 15.771 -36.868 1.00 105.34 394 ALA A O 1
ATOM 3010 N N . THR A 1 397 ? 53.562 16.624 -37.097 1.00 102.07 395 THR A N 1
ATOM 3011 C CA . THR A 1 397 ? 54.123 15.389 -37.638 1.00 105.26 395 THR A CA 1
ATOM 3012 C C . THR A 1 397 ? 54.259 14.324 -36.553 1.00 111.82 395 THR A C 1
ATOM 3013 O O . THR A 1 397 ? 54.311 13.130 -36.847 1.00 115.44 395 THR A O 1
ATOM 3017 N N . GLU A 1 398 ? 54.325 14.761 -35.300 1.00 115.55 396 GLU A N 1
ATOM 3018 C CA . GLU A 1 398 ? 54.305 13.837 -34.172 1.00 121.98 396 GLU A CA 1
ATOM 3019 C C . GLU A 1 398 ? 52.874 13.389 -33.896 1.00 127.38 396 GLU A C 1
ATOM 3020 O O . GLU A 1 398 ? 52.644 12.339 -33.296 1.00 133.13 396 GLU A O 1
ATOM 3026 N N . LYS A 1 399 ? 51.916 14.198 -34.338 1.00 127.35 397 LYS A N 1
ATOM 3027 C CA . LYS A 1 399 ? 50.505 13.843 -34.255 1.00 124.68 397 LYS A CA 1
ATOM 3028 C C . LYS A 1 399 ? 50.138 12.939 -35.430 1.00 120.56 397 LYS A C 1
ATOM 3029 O O . LYS A 1 399 ? 49.101 12.275 -35.424 1.00 125.21 397 LYS A O 1
ATOM 3035 N N . ALA A 1 400 ? 51.011 12.914 -36.434 1.00 113.86 398 ALA A N 1
ATOM 3036 C CA . ALA A 1 400 ? 50.852 12.037 -37.590 1.00 112.74 398 ALA A CA 1
ATOM 3037 C C . ALA A 1 400 ? 51.152 10.588 -37.218 1.00 115.20 398 ALA A C 1
ATOM 3038 O O . ALA A 1 400 ? 51.005 9.681 -38.037 1.00 118.91 398 ALA A O 1
ATOM 3040 N N . GLU A 1 401 ? 51.573 10.384 -35.974 1.00 114.04 399 GLU A N 1
ATOM 3041 C CA . GLU A 1 401 ? 51.924 9.062 -35.470 1.00 119.03 399 GLU A CA 1
ATOM 3042 C C . GLU A 1 401 ? 50.692 8.345 -34.931 1.00 120.67 399 GLU A C 1
ATOM 3043 O O . GLU A 1 401 ? 50.793 7.269 -34.343 1.00 122.43 399 GLU A O 1
ATOM 3049 N N . ARG A 1 402 ? 49.528 8.958 -35.131 1.00 121.47 400 ARG A N 1
ATOM 3050 C CA . ARG A 1 402 ? 48.247 8.341 -34.799 1.00 120.66 400 ARG A CA 1
ATOM 3051 C C . ARG A 1 402 ? 47.987 7.102 -35.658 1.00 124.17 400 ARG A C 1
ATOM 3052 O O . ARG A 1 402 ? 47.013 6.378 -35.446 1.00 127.71 400 ARG A O 1
ATOM 3054 N N . GLN A 1 403 ? 48.865 6.869 -36.629 1.00 123.69 401 GLN A N 1
ATOM 3055 C CA . GLN A 1 403 ? 48.794 5.695 -37.489 1.00 126.82 401 GLN A CA 1
ATOM 3056 C C . GLN A 1 403 ? 49.402 4.481 -36.791 1.00 131.18 401 GLN A C 1
ATOM 3057 O O . GLN A 1 403 ? 49.463 3.391 -37.359 1.00 135.75 401 GLN A O 1
ATOM 3059 N N . SER A 1 404 ? 49.849 4.678 -35.554 1.00 130.57 402 SER A N 1
ATOM 3060 C CA . SER A 1 404 ? 50.424 3.598 -34.761 1.00 135.70 402 SER A CA 1
ATOM 3061 C C . SER A 1 404 ? 49.323 2.745 -34.139 1.00 143.23 402 SER A C 1
ATOM 3062 O O . SER A 1 404 ? 49.599 1.763 -33.450 1.00 153.23 402 SER A O 1
ATOM 3064 N N . GLN A 1 405 ? 48.076 3.132 -34.385 1.00 141.66 403 GLN A N 1
ATOM 3065 C CA . GLN A 1 405 ? 46.928 2.336 -33.973 1.00 138.77 403 GLN A CA 1
ATOM 3066 C C . GLN A 1 405 ? 46.790 1.131 -34.897 1.00 139.95 403 GLN A C 1
ATOM 3067 O O . GLN A 1 405 ? 46.903 -0.016 -34.463 1.00 142.87 403 GLN A O 1
ATOM 3069 N N . GLU A 1 406 ? 46.540 1.403 -36.173 1.00 135.12 404 GLU A N 1
ATOM 3070 C CA . GLU A 1 406 ? 46.456 0.352 -37.180 1.00 135.84 404 GLU A CA 1
ATOM 3071 C C . GLU A 1 406 ? 47.845 -0.142 -37.573 1.00 133.51 404 GLU A C 1
ATOM 3072 O O . GLU A 1 406 ? 48.633 -0.555 -36.722 1.00 131.94 404 GLU A O 1
#

Nearest PDB structures (foldseek):
  5lm9-assembly1_A  TM=7.330E-01  e=4.873E-29  Escherichia coli K-12
  5lm7-assembly2_C  TM=6.251E-01  e=1.600E-30  Escherichia coli O157:H7
  5lm7-assembly1_A  TM=6.143E-01  e=5.186E-30  Escherichia coli O157:H7
  2atw-assembly1_A  TM=8.882E-01  e=2.115E-21  Mycobacterium tuberculosis
  1k0r-assembly2_B  TM=6.956E-01  e=8.265E-24  Mycobacterium tuberculosis

Radius of gyration: 31.81 Å; Cα contacts (8 Å, |Δi|>4): 609; chains: 1; bounding box: 83×88×57 Å

Solvent-accessible surface area: 22136 Å² total

CATH classification: 3.30.1480.10 (+2 more: 2.40.50.140, 3.30.300.20)

Foldseek 3Di:
DCLQVVVLVVCCVPVVDDSVLVQQLVQVLLQVLVCVVVHPPWDKGKHADPVRGDMIDTNNHDDDPVVSVVSVCVRSDPVPVVCLSSLLSLQVVVLVVCQVQALHKAKFFWADDDPAWTWGCSPSAIEIEGPVQAPPDDHDGGDMDMFGFHHWDDNSHTYTYTHNQDQSVLVNLLCVLQVCVVVVQKDWDFWFDDQNAEIETEIEGPDPPDDRQCSSCDDPNVSVVVSCVSSPNYYYHYWYDDPDCQPLLQRLDPAGFDDWDDQVLQEIETAHDDVRQDVCQDDVRVSQVRSCRGVVGRYDYHPVVLVVQLVVQLVVLCVDPLQDSVNSNVCSVSPDGALVSLLPDDLVVSVSPDDSVSSVSSSVVSVVVVVVVVVVVVVVVVVVVVCVVVVD

Sequence (392 aa):
GNEVLRIVDSIHRDKSIDKEIVFEGVEQAILSAARKHFGEEEVIEVHIDRTSGQPVKTNGREIDRDELGDILGRISAQTKQVIQKIREAERDTLFDEYAQLRGQIVSGTVTRNEGSAITVNIGKAEAILPRSEIPGESHRPNERIRAVVLEVKKGPRVRVVLSRAHPDFVRRLLELEIPEVNERIIEIRSLAREAGYRTKVAVSCADSNIDPVGACVGVRGARIRNVGEELGGERIEVVRWNDSLQVLVPNAQPSEVEDVILCPLGRVLVLVRDDQLSLAIGKRGQNVRLASKLVGWDIDVTREELDQQLDQAVVAYSQIPGVSEELAEGLVSQGFLSFEDLSVIEPDELEGSLTQEQADVIVEYAERESERIEKEQDLRRATEKAERQSQE